Protein AF-0000000085065587 (afdb_homodimer)

Structure (mmCIF, N/CA/C/O backbone):
data_AF-0000000085065587-model_v1
#
loop_
_entity.id
_entity.type
_entity.pdbx_description
1 polymer 'Transcriptional regulator, putative'
#
loop_
_atom_site.group_PDB
_atom_site.id
_atom_site.type_symbol
_atom_site.label_atom_id
_atom_site.label_alt_id
_atom_site.label_comp_id
_atom_site.label_asym_id
_atom_site.label_entity_id
_atom_site.label_seq_id
_atom_site.pdbx_PDB_ins_code
_atom_site.Cartn_x
_atom_site.Cartn_y
_atom_site.Cartn_z
_atom_site.occupancy
_atom_site.B_iso_or_equiv
_atom_site.auth_seq_id
_atom_site.auth_comp_id
_atom_site.auth_asym_id
_atom_site.auth_atom_id
_atom_site.pdbx_PDB_model_num
ATOM 1 N N . MET A 1 1 ? -8.453 -2.809 -12.805 1 89.88 1 MET A N 1
ATOM 2 C CA . MET A 1 1 ? -7.805 -3.883 -12.062 1 89.88 1 MET A CA 1
ATOM 3 C C . MET A 1 1 ? -8.344 -5.246 -12.492 1 89.88 1 MET A C 1
ATOM 5 O O . MET A 1 1 ? -9.555 -5.445 -12.562 1 89.88 1 MET A O 1
ATOM 9 N N . TYR A 1 2 ? -7.445 -6.145 -12.945 1 91.75 2 TYR A N 1
ATOM 10 C CA . TYR A 1 2 ? -7.859 -7.531 -13.125 1 91.75 2 TYR A CA 1
ATOM 11 C C . TYR A 1 2 ? -8.328 -8.133 -11.805 1 91.75 2 TYR A C 1
ATOM 13 O O . TYR A 1 2 ? -7.559 -8.203 -10.836 1 91.75 2 TYR A O 1
ATOM 21 N N . CYS A 1 3 ? -9.594 -8.578 -11.781 1 94.75 3 CYS A N 1
ATOM 22 C CA . CYS A 1 3 ? -10.188 -9.102 -10.555 1 94.75 3 CYS A CA 1
ATOM 23 C C . CYS A 1 3 ? -11.141 -10.258 -10.859 1 94.75 3 CYS A C 1
ATOM 25 O O . CYS A 1 3 ? -12.297 -10.031 -11.203 1 94.75 3 CYS A O 1
ATOM 27 N N . PRO A 1 4 ? -10.648 -11.461 -10.672 1 93.31 4 PRO A N 1
ATOM 28 C CA . PRO A 1 4 ? -11.586 -12.578 -10.789 1 93.31 4 PRO A CA 1
ATOM 29 C C . PRO A 1 4 ? -12.82 -12.406 -9.906 1 93.31 4 PRO A C 1
ATOM 31 O O . PRO A 1 4 ? -12.719 -11.852 -8.805 1 93.31 4 PRO A O 1
ATOM 34 N N . GLU A 1 5 ? -13.938 -12.938 -10.281 1 92.06 5 GLU A N 1
ATOM 35 C CA . GLU A 1 5 ? -15.219 -12.734 -9.609 1 92.06 5 GLU A CA 1
ATOM 36 C C . GLU A 1 5 ? -15.18 -13.234 -8.172 1 92.06 5 GLU A C 1
ATOM 38 O O . GLU A 1 5 ? -15.75 -12.602 -7.277 1 92.06 5 GLU A O 1
ATOM 43 N N . SER A 1 6 ? -14.523 -14.289 -7.969 1 92.62 6 SER A N 1
ATOM 44 C CA . SER A 1 6 ? -14.484 -14.891 -6.641 1 92.62 6 SER A CA 1
ATOM 45 C C . SER A 1 6 ? -13.773 -13.984 -5.641 1 92.62 6 SER A C 1
ATOM 47 O O . SER A 1 6 ? -13.898 -14.172 -4.43 1 92.62 6 SER A O 1
ATOM 49 N N . PHE A 1 7 ? -13.055 -13.016 -6.148 1 96.12 7 PHE A N 1
ATOM 50 C CA . PHE A 1 7 ? -12.297 -12.148 -5.258 1 96.12 7 PHE A CA 1
ATOM 51 C C . PHE A 1 7 ? -12.914 -10.75 -5.219 1 96.12 7 PHE A C 1
ATOM 53 O O . PHE A 1 7 ? -12.469 -9.898 -4.445 1 96.12 7 PHE A O 1
ATOM 60 N N . ALA A 1 8 ? -13.93 -10.539 -6.012 1 96.31 8 ALA A N 1
ATOM 61 C CA . ALA A 1 8 ? -14.547 -9.211 -6.074 1 96.31 8 ALA A CA 1
ATOM 62 C C . ALA A 1 8 ? -15.352 -8.93 -4.816 1 96.31 8 ALA A C 1
ATOM 64 O O . ALA A 1 8 ? -16.047 -9.805 -4.301 1 96.31 8 ALA A O 1
ATOM 65 N N . GLU A 1 9 ? -15.234 -7.766 -4.242 1 96.12 9 GLU A N 1
ATOM 66 C CA . GLU A 1 9 ? -16.031 -7.25 -3.137 1 96.12 9 GLU A CA 1
ATOM 67 C C . GLU A 1 9 ? -16.719 -5.941 -3.516 1 96.12 9 GLU A C 1
ATOM 69 O O . GLU A 1 9 ? -16.062 -4.949 -3.812 1 96.12 9 GLU A O 1
ATOM 74 N N . ASN A 1 10 ? -18.062 -5.957 -3.475 1 94 10 ASN A N 1
ATOM 75 C CA . ASN A 1 10 ? -18.797 -4.789 -3.947 1 94 10 ASN A CA 1
ATOM 76 C C . ASN A 1 10 ? -19.703 -4.215 -2.857 1 94 10 ASN A C 1
ATOM 78 O O . ASN A 1 10 ? -20.359 -3.186 -3.061 1 94 10 ASN A O 1
ATOM 82 N N . ARG A 1 11 ? -19.797 -4.895 -1.707 1 93.94 11 ARG A N 1
ATOM 83 C CA . ARG A 1 11 ? -20.656 -4.395 -0.63 1 93.94 11 ARG A CA 1
ATOM 84 C C . ARG A 1 11 ? -20.094 -3.098 -0.051 1 93.94 11 ARG A C 1
ATOM 86 O O . ARG A 1 11 ? -18.984 -3.074 0.474 1 93.94 11 ARG A O 1
ATOM 93 N N . PRO A 1 12 ? -20.844 -1.955 -0.132 1 93.31 12 PRO A N 1
ATOM 94 C CA . PRO A 1 12 ? -20.344 -0.64 0.275 1 93.31 12 PRO A CA 1
ATOM 95 C C . PRO A 1 12 ? -19.875 -0.613 1.726 1 93.31 12 PRO A C 1
ATOM 97 O O . PRO A 1 12 ? -18.891 0.065 2.045 1 93.31 12 PRO A O 1
ATOM 100 N N . GLU A 1 13 ? -20.531 -1.317 2.625 1 93.44 13 GLU A N 1
ATOM 101 C CA . GLU A 1 13 ? -20.172 -1.287 4.039 1 93.44 13 GLU A CA 1
ATOM 102 C C . GLU A 1 13 ? -18.781 -1.899 4.27 1 93.44 13 GLU A C 1
ATOM 104 O O . GLU A 1 13 ? -18.047 -1.452 5.145 1 93.44 13 GLU A O 1
ATOM 109 N N . ILE A 1 14 ? -18.422 -2.928 3.506 1 95.5 14 ILE A N 1
ATOM 110 C CA . ILE A 1 14 ? -17.125 -3.59 3.631 1 95.5 14 ILE A CA 1
ATOM 111 C C . ILE A 1 14 ? -16.031 -2.697 3.051 1 95.5 14 ILE A C 1
ATOM 113 O O . ILE A 1 14 ? -14.961 -2.549 3.645 1 95.5 14 ILE A O 1
ATOM 117 N N . LEU A 1 15 ? -16.375 -2.07 1.894 1 96.81 15 LEU A N 1
ATOM 118 C CA . LEU A 1 15 ? -15.43 -1.148 1.284 1 96.81 15 LEU A CA 1
ATOM 119 C C . LEU A 1 15 ? -15.156 0.036 2.205 1 96.81 15 LEU A C 1
ATOM 121 O O . LEU A 1 15 ? -14 0.408 2.416 1 96.81 15 LEU A O 1
ATOM 125 N N . ARG A 1 16 ? -16.188 0.575 2.793 1 96.62 16 ARG A N 1
ATOM 126 C CA . ARG A 1 16 ? -16.078 1.718 3.691 1 96.62 16 ARG A CA 1
ATOM 127 C C . ARG A 1 16 ? -15.242 1.367 4.918 1 96.62 16 ARG A C 1
ATOM 129 O O . ARG A 1 16 ? -14.422 2.172 5.371 1 96.62 16 ARG A O 1
ATOM 136 N N . ALA A 1 17 ? -15.438 0.196 5.453 1 96.25 17 ALA A N 1
ATOM 137 C CA . ALA A 1 17 ? -14.711 -0.235 6.641 1 96.25 17 ALA A CA 1
ATOM 138 C C . ALA A 1 17 ? -13.211 -0.317 6.367 1 96.25 17 ALA A C 1
ATOM 140 O O . ALA A 1 17 ? -12.398 0.105 7.195 1 96.25 17 ALA A O 1
ATOM 141 N N . LEU A 1 18 ? -12.859 -0.878 5.203 1 97.5 18 LEU A N 1
ATOM 142 C CA . LEU A 1 18 ? -11.438 -0.96 4.879 1 97.5 18 LEU A CA 1
ATOM 143 C C . LEU A 1 18 ? -10.836 0.432 4.734 1 97.5 18 LEU A C 1
ATOM 145 O O . LEU A 1 18 ? -9.742 0.694 5.246 1 97.5 18 LEU A O 1
ATOM 149 N N . ILE A 1 19 ? -11.547 1.33 4.078 1 98 19 ILE A N 1
ATOM 150 C CA . ILE A 1 19 ? -11.047 2.684 3.863 1 98 19 ILE A CA 1
ATOM 151 C C . ILE A 1 19 ? -10.852 3.383 5.207 1 98 19 ILE A C 1
ATOM 153 O O . ILE A 1 19 ? -9.844 4.059 5.422 1 98 19 ILE A O 1
ATOM 157 N N . GLN A 1 20 ? -11.766 3.23 6.094 1 96.56 20 GLN A N 1
ATOM 158 C CA . GLN A 1 20 ? -11.688 3.859 7.406 1 96.56 20 GLN A CA 1
ATOM 159 C C . GLN A 1 20 ? -10.5 3.324 8.203 1 96.56 20 GLN A C 1
ATOM 161 O O . GLN A 1 20 ? -9.828 4.078 8.906 1 96.56 20 GLN A O 1
ATOM 166 N N . CYS A 1 2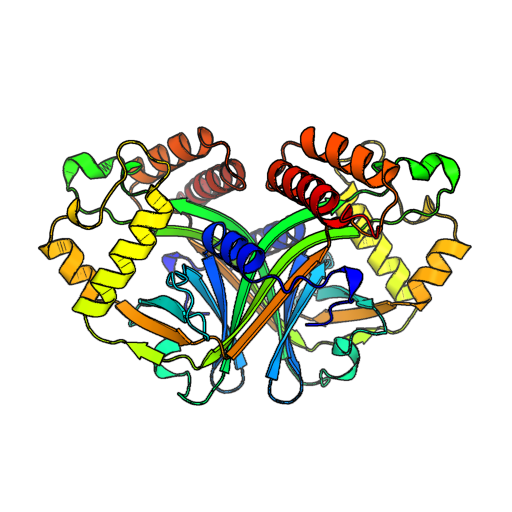1 ? -10.234 2.064 8.078 1 94.75 21 CYS A N 1
ATOM 167 C CA . CYS A 1 21 ? -9.164 1.415 8.836 1 94.75 21 CYS A CA 1
ATOM 168 C C . CYS A 1 21 ? -7.805 1.694 8.203 1 94.75 21 CYS A C 1
ATOM 170 O O . CYS A 1 21 ? -6.785 1.709 8.898 1 94.75 21 CYS A O 1
ATOM 172 N N . TYR A 1 22 ? -7.789 1.862 6.922 1 96.44 22 TYR A N 1
ATOM 173 C CA . TYR A 1 22 ? -6.559 2.08 6.168 1 96.44 22 TYR A CA 1
ATOM 174 C C . TYR A 1 22 ? -6.668 3.322 5.293 1 96.44 22 TYR A C 1
ATOM 176 O O . TYR A 1 22 ? -6.613 3.232 4.062 1 96.44 22 TYR A O 1
ATOM 184 N N . PRO A 1 23 ? -6.637 4.508 5.902 1 98.19 23 PRO A N 1
ATOM 185 C CA . PRO A 1 23 ? -6.992 5.73 5.176 1 98.19 23 PRO A CA 1
ATOM 186 C C . PRO A 1 23 ? -5.812 6.324 4.41 1 98.19 23 PRO A C 1
ATOM 188 O O . PRO A 1 23 ? -5.996 7.246 3.611 1 98.19 23 PRO A O 1
ATOM 191 N N . LEU A 1 24 ? -4.539 5.891 4.691 1 98.5 24 LEU A N 1
ATOM 192 C CA . LEU A 1 24 ? -3.428 6.387 3.891 1 98.5 24 LEU A CA 1
ATOM 193 C C . LEU A 1 24 ? -3.512 5.859 2.461 1 98.5 24 LEU A C 1
ATOM 195 O O . LEU A 1 24 ? -3.047 4.754 2.176 1 98.5 24 LEU A O 1
ATOM 199 N N . ALA A 1 25 ? -3.986 6.672 1.584 1 98.81 25 ALA A N 1
ATOM 200 C CA . ALA A 1 25 ? -4.277 6.277 0.208 1 98.81 25 ALA A CA 1
ATOM 201 C C . ALA A 1 25 ? -3.07 6.512 -0.697 1 98.81 25 ALA A C 1
ATOM 203 O O . ALA A 1 25 ? -2.225 7.363 -0.407 1 98.81 25 ALA A O 1
ATOM 204 N N . THR A 1 26 ? -2.938 5.68 -1.696 1 98.75 26 THR A N 1
ATOM 205 C CA . THR A 1 26 ? -2.133 6 -2.869 1 98.75 26 THR A CA 1
ATOM 206 C C . THR A 1 26 ? -2.984 6.672 -3.943 1 98.75 26 THR A C 1
ATOM 208 O O . THR A 1 26 ? -3.855 6.039 -4.539 1 98.75 26 THR A O 1
ATOM 211 N N . LEU A 1 27 ? -2.783 7.941 -4.098 1 98.38 27 LEU A N 1
ATOM 212 C CA . LEU A 1 27 ? -3.512 8.695 -5.109 1 98.38 27 LEU A CA 1
ATOM 213 C C . LEU A 1 27 ? -2.701 8.805 -6.398 1 98.38 27 LEU A C 1
ATOM 215 O O . LEU A 1 27 ? -1.642 9.43 -6.418 1 98.38 27 LEU A O 1
ATOM 219 N N . VAL A 1 28 ? -3.229 8.148 -7.441 1 97.62 28 VAL A N 1
ATOM 220 C CA . VAL A 1 28 ? -2.537 8.078 -8.727 1 97.62 28 VAL A CA 1
ATOM 221 C C . VAL A 1 28 ? -3.172 9.055 -9.711 1 97.62 28 VAL A C 1
ATOM 223 O O . VAL A 1 28 ? -4.398 9.125 -9.82 1 97.62 28 VAL A O 1
ATOM 226 N N . SER A 1 29 ? -2.363 9.82 -10.344 1 95.19 29 SER A N 1
ATOM 227 C CA . SER A 1 29 ? -2.801 10.773 -11.359 1 95.19 29 SER A CA 1
ATOM 228 C C . SER A 1 29 ? -1.812 10.836 -12.516 1 95.19 29 SER A C 1
ATOM 230 O O . SER A 1 29 ? -0.726 10.258 -12.445 1 95.19 29 SER A O 1
ATOM 232 N N . MET A 1 30 ? -2.275 11.461 -13.594 1 89.12 30 MET A N 1
ATOM 233 C CA . MET A 1 30 ? -1.384 11.758 -14.711 1 89.12 30 MET A CA 1
ATOM 234 C C . MET A 1 30 ? -0.768 13.148 -14.555 1 89.12 30 MET A C 1
ATOM 236 O O . MET A 1 30 ? -1.487 14.141 -14.438 1 89.12 30 MET A O 1
ATOM 240 N N . GLY A 1 31 ? 0.495 13.18 -14.219 1 78.19 31 GLY A N 1
ATOM 241 C CA . GLY A 1 31 ? 1.217 14.445 -14.258 1 78.19 31 GLY A CA 1
ATOM 242 C C . GLY A 1 31 ? 1.926 14.68 -15.578 1 78.19 31 GLY A C 1
ATOM 243 O O . GLY A 1 31 ? 3.002 14.133 -15.82 1 78.19 31 GLY A O 1
ATOM 244 N N . GLY A 1 32 ? 1.346 15.609 -16.328 1 76.19 32 GLY A N 1
ATOM 245 C CA . GLY A 1 32 ? 1.873 15.719 -17.688 1 76.19 32 GLY A CA 1
ATOM 246 C C . GLY A 1 32 ? 1.779 14.414 -18.453 1 76.19 32 GLY A C 1
ATOM 247 O O . GLY A 1 32 ? 0.683 13.898 -18.672 1 76.19 32 GLY A O 1
ATOM 248 N N . ASN A 1 33 ? 2.895 13.875 -18.734 1 75.81 33 ASN A N 1
ATOM 249 C CA . ASN A 1 33 ? 2.91 12.633 -19.516 1 75.81 33 ASN A CA 1
ATOM 250 C C . ASN A 1 33 ? 3.469 11.477 -18.688 1 75.81 33 ASN A C 1
ATOM 252 O O . ASN A 1 33 ? 3.924 10.477 -19.25 1 75.81 33 ASN A O 1
ATOM 256 N N . SER A 1 34 ? 3.359 11.703 -17.391 1 86.5 34 SER A N 1
ATOM 257 C CA . SER A 1 34 ? 3.936 10.648 -16.578 1 86.5 34 SER A CA 1
ATOM 258 C C . SER A 1 34 ? 2.975 10.219 -15.469 1 86.5 34 SER A C 1
ATOM 260 O O . SER A 1 34 ? 2.172 11.016 -14.992 1 86.5 34 SER A O 1
ATOM 262 N N . LEU A 1 35 ? 2.99 8.914 -15.18 1 93.56 35 LEU A N 1
ATOM 263 C CA . LEU A 1 35 ? 2.266 8.391 -14.023 1 93.56 35 LEU A CA 1
ATOM 264 C C . LEU A 1 35 ? 2.881 8.891 -12.719 1 93.56 35 LEU A C 1
ATOM 266 O O . LEU A 1 35 ? 4.09 8.773 -12.516 1 93.56 35 LEU A O 1
ATOM 270 N N . GLU A 1 36 ? 2.004 9.484 -11.891 1 94.06 36 GLU A N 1
ATOM 271 C CA . GLU A 1 36 ? 2.445 9.984 -10.594 1 94.06 36 GLU A CA 1
ATOM 272 C C . GLU A 1 36 ? 1.58 9.438 -9.469 1 94.06 36 GLU A C 1
ATOM 274 O O . GLU A 1 36 ? 0.417 9.086 -9.68 1 94.06 36 GLU A O 1
ATOM 279 N N . ALA A 1 37 ? 2.213 9.328 -8.32 1 97.5 37 ALA A N 1
ATOM 280 C CA . ALA A 1 37 ? 1.447 8.891 -7.156 1 97.5 37 ALA A CA 1
ATOM 281 C C . ALA A 1 37 ? 1.857 9.672 -5.91 1 97.5 37 ALA A C 1
ATOM 283 O O . ALA A 1 37 ? 3.027 10.023 -5.75 1 97.5 37 ALA A O 1
ATOM 284 N N . ASN A 1 38 ? 0.907 10 -5.105 1 97.88 38 ASN A N 1
ATOM 285 C CA . ASN A 1 38 ? 1.083 10.609 -3.793 1 97.88 38 ASN A CA 1
ATOM 286 C C . ASN A 1 38 ? 0.416 9.789 -2.697 1 97.88 38 ASN A C 1
ATOM 288 O O . ASN A 1 38 ? -0.626 9.172 -2.926 1 97.88 38 ASN A O 1
ATOM 292 N N . HIS A 1 39 ? 1.041 9.727 -1.594 1 98.56 39 HIS A N 1
ATOM 293 C CA . HIS A 1 39 ? 0.468 9.031 -0.446 1 98.56 39 HIS A CA 1
ATOM 294 C C . HIS A 1 39 ? -0.183 10.016 0.521 1 98.56 39 HIS A C 1
ATOM 296 O O . HIS A 1 39 ? 0.508 10.797 1.178 1 98.56 39 HIS A O 1
ATOM 302 N N . ILE A 1 40 ? -1.525 9.992 0.611 1 98.44 40 ILE A N 1
ATOM 303 C CA . ILE A 1 40 ? -2.33 11.008 1.286 1 98.44 40 ILE A CA 1
ATOM 304 C C . ILE A 1 40 ? -3.4 10.328 2.141 1 98.44 40 ILE A C 1
ATOM 306 O O . ILE A 1 40 ? -4.184 9.523 1.639 1 98.44 40 ILE A O 1
ATOM 310 N N . PRO A 1 41 ? -3.41 10.609 3.459 1 98.69 41 PRO A N 1
ATOM 311 C CA . PRO A 1 41 ? -4.582 10.148 4.207 1 98.69 41 PRO A CA 1
ATOM 312 C C . PRO A 1 41 ? -5.883 10.781 3.717 1 98.69 41 PRO A C 1
ATOM 314 O O . PRO A 1 41 ? -5.957 12 3.555 1 98.69 41 PRO A O 1
ATOM 317 N N . LEU A 1 42 ? -6.844 9.969 3.439 1 98.75 42 LEU A N 1
ATOM 318 C CA . LEU A 1 42 ? -8.133 10.461 2.961 1 98.75 42 LEU A CA 1
ATOM 319 C C . LEU A 1 42 ? -9.258 10.008 3.881 1 98.75 42 LEU A C 1
ATOM 321 O O . LEU A 1 42 ? -9.258 8.867 4.359 1 98.75 42 LEU A O 1
ATOM 325 N N . TYR A 1 43 ? -10.133 10.93 4.133 1 98.19 43 TYR A N 1
ATOM 326 C CA . TYR A 1 43 ? -11.344 10.727 4.926 1 98.19 43 TYR A CA 1
ATOM 327 C C . TYR A 1 43 ? -12.547 10.445 4.035 1 98.19 43 TYR A C 1
ATOM 329 O O . TYR A 1 43 ? -12.844 11.227 3.123 1 98.19 43 TYR A O 1
ATOM 337 N N . LEU A 1 44 ? -13.156 9.266 4.223 1 98 44 LEU A N 1
ATOM 338 C CA . LEU A 1 44 ? -14.406 8.984 3.533 1 98 44 LEU A CA 1
ATOM 339 C C . LEU A 1 44 ? -15.586 9.594 4.281 1 98 44 LEU A C 1
ATOM 341 O O . LEU A 1 44 ? -15.93 9.148 5.379 1 98 44 LEU A O 1
ATOM 345 N N . VAL A 1 45 ? -16.203 10.594 3.674 1 96.56 45 VAL A N 1
ATOM 346 C CA . VAL A 1 45 ? -17.297 11.305 4.316 1 96.56 45 VAL A CA 1
ATOM 347 C C . VAL A 1 45 ? -18.438 10.336 4.605 1 96.56 45 VAL A C 1
ATOM 349 O O . VAL A 1 45 ? -18.828 9.555 3.732 1 96.56 45 VAL A O 1
ATOM 352 N N . PRO A 1 46 ? -18.891 10.438 5.887 1 91.62 46 PRO A N 1
ATOM 353 C CA . PRO A 1 46 ? -20.016 9.57 6.195 1 91.62 46 PRO A CA 1
ATOM 354 C C . PRO A 1 46 ? -21.281 9.938 5.406 1 91.62 46 PRO A C 1
ATOM 356 O O . PRO A 1 46 ? -21.469 11.109 5.066 1 91.62 46 PRO A O 1
ATOM 359 N N . GLY A 1 47 ? -22.062 9.055 5.121 1 79.44 47 GLY A N 1
ATOM 360 C CA . GLY A 1 47 ? -23.344 9.352 4.504 1 79.44 47 GLY A CA 1
ATOM 361 C C . GLY A 1 47 ? -23.797 8.289 3.52 1 79.44 47 GLY A C 1
ATOM 362 O O . GLY A 1 47 ? -23.016 7.41 3.148 1 79.44 47 GLY A O 1
ATOM 363 N N . GLU A 1 48 ? -25.047 8.367 3.332 1 65.69 48 GLU A N 1
ATOM 364 C CA . GLU A 1 48 ? -25.688 7.355 2.504 1 65.69 48 GLU A CA 1
ATOM 365 C C . GLU A 1 48 ? -26 7.898 1.113 1 65.69 48 GLU A C 1
ATOM 367 O O . GLU A 1 48 ? -26.781 7.301 0.365 1 65.69 48 GLU A O 1
ATOM 372 N N . GLY A 1 49 ? -25.375 8.984 0.846 1 66.31 49 GLY A N 1
ATOM 373 C CA . GLY A 1 49 ? -25.672 9.477 -0.488 1 66.31 49 GLY A CA 1
ATOM 374 C C . GLY A 1 49 ? -25.156 8.57 -1.59 1 66.31 49 GLY A C 1
ATOM 375 O O . GLY A 1 49 ? -24.391 7.645 -1.33 1 66.31 49 GLY A O 1
ATOM 376 N N . PRO A 1 50 ? -25.672 8.742 -2.807 1 74.94 50 PRO A N 1
ATOM 377 C CA . PRO A 1 50 ? -25.406 7.844 -3.936 1 74.94 50 PRO A CA 1
ATOM 378 C C . PRO A 1 50 ? -23.938 7.828 -4.344 1 74.94 50 PRO A C 1
ATOM 380 O O . PRO A 1 50 ? -23.469 6.863 -4.949 1 74.94 50 PRO A O 1
ATOM 383 N N . GLN A 1 51 ? -23.281 8.938 -3.873 1 89 51 GLN A N 1
ATOM 384 C CA . GLN A 1 51 ? -21.891 8.977 -4.293 1 89 51 GLN A CA 1
ATOM 385 C C . GLN A 1 51 ? -20.953 9.219 -3.104 1 89 51 GLN A C 1
ATOM 387 O O . GLN A 1 51 ? -20.984 10.297 -2.508 1 89 51 GLN A O 1
ATOM 392 N N . PRO A 1 52 ? -20.141 8.234 -2.77 1 95.25 52 PRO A N 1
ATOM 393 C CA . PRO A 1 52 ? -19.172 8.469 -1.695 1 95.25 52 PRO A CA 1
ATOM 394 C C . PRO A 1 52 ? -18.141 9.531 -2.055 1 95.25 52 PRO A C 1
ATOM 396 O O . PRO A 1 52 ? -17.828 9.719 -3.232 1 95.25 52 PRO A O 1
ATOM 399 N N . VAL A 1 53 ? -17.734 10.281 -1.051 1 97.31 53 VAL A N 1
ATOM 400 C CA . VAL A 1 53 ? -16.797 11.367 -1.273 1 97.31 53 VAL A CA 1
ATOM 401 C C . VAL A 1 53 ? -15.562 11.18 -0.391 1 97.31 53 VAL A C 1
ATOM 403 O O . VAL A 1 53 ? -15.68 10.914 0.808 1 97.31 53 VAL A O 1
ATOM 406 N N . LEU A 1 54 ? -14.422 11.258 -1.033 1 98.25 54 LEU A N 1
ATOM 407 C CA . LEU A 1 54 ? -13.148 11.258 -0.318 1 98.25 54 LEU A CA 1
ATOM 408 C C . LEU A 1 54 ? -12.633 12.68 -0.124 1 98.25 54 LEU A C 1
ATOM 410 O O . LEU A 1 54 ? -12.727 13.508 -1.035 1 98.25 54 LEU A O 1
ATOM 414 N N . GLN A 1 55 ? -12.102 12.945 1.119 1 98.44 55 GLN A N 1
ATOM 415 C CA . GLN A 1 55 ? -11.555 14.266 1.421 1 98.44 55 GLN A CA 1
ATOM 416 C C . GLN A 1 55 ? -10.156 14.148 2.02 1 98.44 55 GLN A C 1
ATOM 418 O O . GLN A 1 55 ? -9.883 13.25 2.82 1 98.44 55 GLN A O 1
ATOM 423 N N . GLY A 1 56 ? -9.281 15.016 1.646 1 98.56 56 GLY A N 1
ATOM 424 C CA . GLY A 1 56 ? -7.941 15.141 2.188 1 98.56 56 GLY A CA 1
ATOM 425 C C . GLY A 1 56 ? -7.309 16.484 1.913 1 98.56 56 GLY A C 1
ATOM 426 O O . GLY A 1 56 ? -8.008 17.469 1.635 1 98.56 56 GLY A O 1
ATOM 427 N N . HIS A 1 57 ? -6.031 16.625 2.148 1 98.75 57 HIS A N 1
ATOM 428 C CA . HIS A 1 57 ? -5.289 17.844 1.856 1 98.75 57 HIS A CA 1
ATOM 429 C C . HIS A 1 57 ? -3.836 17.531 1.511 1 98.75 57 HIS A C 1
ATOM 431 O O . HIS A 1 57 ? -3.324 16.469 1.854 1 98.75 57 HIS A O 1
ATOM 437 N N . VAL A 1 58 ? -3.246 18.438 0.732 1 98.19 58 VAL A N 1
ATOM 438 C CA . VAL A 1 58 ? -1.849 18.312 0.331 1 98.19 58 VAL A CA 1
ATOM 439 C C . VAL A 1 58 ? -1.117 19.625 0.589 1 98.19 58 VAL A C 1
ATOM 441 O O . VAL A 1 58 ? -1.745 20.688 0.703 1 98.19 58 VAL A O 1
ATOM 444 N N . ALA A 1 59 ? 0.215 19.5 0.759 1 97.94 59 ALA A N 1
ATOM 445 C CA . ALA A 1 59 ? 1.021 20.703 0.827 1 97.94 59 ALA A CA 1
ATOM 446 C C . ALA A 1 59 ? 0.799 21.578 -0.402 1 97.94 59 ALA A C 1
ATOM 448 O O . ALA A 1 59 ? 0.699 21.078 -1.522 1 97.94 59 ALA A O 1
ATOM 449 N N . ARG A 1 60 ? 0.79 22.859 -0.178 1 97.56 60 ARG A N 1
ATOM 450 C CA . ARG A 1 60 ? 0.66 23.797 -1.293 1 97.56 60 ARG A CA 1
ATOM 451 C C . ARG A 1 60 ? 1.771 23.578 -2.316 1 97.56 60 ARG A C 1
ATOM 453 O O . ARG A 1 60 ? 1.573 23.812 -3.512 1 97.56 60 ARG A O 1
ATOM 460 N N . ALA A 1 61 ? 2.93 23.156 -1.875 1 96.88 61 ALA A N 1
ATOM 461 C CA . ALA A 1 61 ? 4.082 22.938 -2.744 1 96.88 61 ALA A CA 1
ATOM 462 C C . ALA A 1 61 ? 3.889 21.672 -3.594 1 96.88 61 ALA A C 1
ATOM 464 O O . ALA A 1 61 ? 4.621 21.453 -4.562 1 96.88 61 ALA A O 1
ATOM 465 N N . ASN A 1 62 ? 2.998 20.797 -3.248 1 96.44 62 ASN A N 1
ATOM 466 C CA . ASN A 1 62 ? 2.686 19.609 -4.047 1 96.44 62 ASN A CA 1
ATOM 467 C C . ASN A 1 62 ? 1.953 19.984 -5.332 1 96.44 62 ASN A C 1
ATOM 469 O O . ASN A 1 62 ? 0.867 20.562 -5.285 1 96.44 62 ASN A O 1
ATOM 473 N N . PRO A 1 63 ? 2.49 19.641 -6.473 1 94.69 63 PRO A N 1
ATOM 474 C CA . PRO A 1 63 ? 1.889 20.078 -7.738 1 94.69 63 PRO A CA 1
ATOM 475 C C . PRO A 1 63 ? 0.57 19.359 -8.039 1 94.69 63 PRO A C 1
ATOM 477 O O . PRO A 1 63 ? -0.155 19.766 -8.953 1 94.69 63 PRO A O 1
ATOM 480 N N . LEU A 1 64 ? 0.18 18.391 -7.297 1 94.5 64 LEU A N 1
ATOM 481 C CA . LEU A 1 64 ? -0.979 17.547 -7.559 1 94.5 64 LEU A CA 1
ATOM 482 C C . LEU A 1 64 ? -2.225 18.391 -7.812 1 94.5 64 LEU A C 1
ATOM 484 O O . LEU A 1 64 ? -2.943 18.172 -8.789 1 94.5 64 LEU A O 1
ATOM 488 N N . TRP A 1 65 ? -2.467 19.391 -6.953 1 93.69 65 TRP A N 1
ATOM 489 C CA . TRP A 1 65 ? -3.725 20.125 -6.996 1 93.69 65 TRP A CA 1
ATOM 490 C C . TRP A 1 65 ? -3.732 21.125 -8.156 1 93.69 65 TRP A C 1
ATOM 492 O O . TRP A 1 65 ? -4.797 21.562 -8.586 1 93.69 65 TRP A O 1
ATOM 502 N N . ARG A 1 66 ? -2.559 21.391 -8.688 1 92.81 66 ARG A N 1
ATOM 503 C CA . ARG A 1 66 ? -2.461 22.344 -9.797 1 92.81 66 ARG A CA 1
ATOM 504 C C . ARG A 1 66 ? -2.395 21.609 -11.133 1 92.81 66 ARG A C 1
ATOM 506 O O . ARG A 1 66 ? -2.85 22.141 -12.156 1 92.81 66 ARG A O 1
ATOM 513 N N . GLU A 1 67 ? -1.856 20.453 -11.094 1 89.75 67 GLU A N 1
ATOM 514 C CA . GLU A 1 67 ? -1.534 19.781 -12.344 1 89.75 67 GLU A CA 1
ATOM 515 C C . GLU A 1 67 ? -2.66 18.844 -12.773 1 89.75 67 GLU A C 1
ATOM 517 O O . GLU A 1 67 ? -2.721 18.422 -13.93 1 89.75 67 GLU A O 1
ATOM 522 N N . THR A 1 68 ? -3.443 18.469 -11.867 1 85.44 68 THR A N 1
ATOM 523 C CA . THR A 1 68 ? -4.555 17.594 -12.227 1 85.44 68 THR A CA 1
ATOM 524 C C . THR A 1 68 ? -5.711 18.391 -12.812 1 85.44 68 THR A C 1
ATOM 526 O O . THR A 1 68 ? -6.219 19.312 -12.172 1 85.44 68 THR A O 1
ATOM 529 N N . LEU A 1 69 ? -6.07 18.016 -13.984 1 81.94 69 LEU A N 1
ATOM 530 C CA . LEU A 1 69 ? -7.16 18.719 -14.656 1 81.94 69 LEU A CA 1
ATOM 531 C C . LEU A 1 69 ? -8.508 18.312 -14.078 1 81.94 69 LEU A C 1
ATOM 533 O O . LEU A 1 69 ? -8.703 17.156 -13.695 1 81.94 69 LEU A O 1
ATOM 537 N N . PRO A 1 70 ? -9.414 19.266 -14.055 1 75.5 70 PRO A N 1
ATOM 538 C CA . PRO A 1 70 ? -10.711 19.016 -13.422 1 75.5 70 PRO A CA 1
ATOM 539 C C . PRO A 1 70 ? -11.43 17.797 -14.016 1 75.5 70 PRO A C 1
ATOM 541 O O . PRO A 1 70 ? -12.094 17.062 -13.289 1 75.5 70 PRO A O 1
ATOM 544 N N . ASP A 1 71 ? -11.242 17.531 -15.203 1 77.69 71 ASP A N 1
ATOM 545 C CA . ASP A 1 71 ? -12 16.453 -15.836 1 77.69 71 ASP A CA 1
ATOM 546 C C . ASP A 1 71 ? -11.227 15.141 -15.812 1 77.69 71 ASP A C 1
ATOM 548 O O . ASP A 1 71 ? -11.758 14.094 -16.172 1 77.69 71 ASP A O 1
ATOM 552 N N . ASP A 1 72 ? -10.086 15.211 -15.312 1 84.56 72 ASP A N 1
ATOM 553 C CA . ASP A 1 72 ? -9.289 13.984 -15.266 1 84.56 72 ASP A CA 1
ATOM 554 C C . ASP A 1 72 ? -9.633 13.164 -14.023 1 84.56 72 ASP A C 1
ATOM 556 O O . ASP A 1 72 ? -9.82 13.719 -12.938 1 84.56 72 ASP A O 1
ATOM 560 N N . GLU A 1 73 ? -9.812 11.875 -14.336 1 92.56 73 GLU A N 1
ATOM 561 C CA . GLU A 1 73 ? -10.047 10.992 -13.203 1 92.56 73 GLU A CA 1
ATOM 562 C C . GLU A 1 73 ? -8.727 10.539 -12.57 1 92.56 73 GLU A C 1
ATOM 564 O O . GLU A 1 73 ? -7.766 10.25 -13.281 1 92.56 73 GLU A O 1
ATOM 569 N N . VAL A 1 74 ? -8.758 10.562 -11.273 1 96.81 74 VAL A N 1
ATOM 570 C CA . VAL A 1 74 ? -7.652 9.969 -10.523 1 96.81 74 VAL A CA 1
ATOM 571 C C . VAL A 1 74 ? -8.039 8.578 -10.031 1 96.81 74 VAL A C 1
ATOM 573 O O . VAL A 1 74 ? -9.219 8.219 -10.039 1 96.81 74 VAL A O 1
ATOM 576 N N . LEU A 1 75 ? -7.059 7.77 -9.789 1 98 75 LEU A N 1
ATOM 577 C CA . LEU A 1 75 ? -7.215 6.469 -9.148 1 98 75 LEU A CA 1
ATOM 578 C C . LEU A 1 75 ? -6.711 6.508 -7.707 1 98 75 LEU A C 1
ATOM 580 O O . LEU A 1 75 ? -5.562 6.883 -7.457 1 98 75 LEU A O 1
ATOM 584 N N . VAL A 1 76 ? -7.625 6.211 -6.77 1 98.75 76 VAL A N 1
ATOM 585 C CA . VAL A 1 76 ? -7.281 6.168 -5.352 1 98.75 76 VAL A CA 1
ATOM 586 C C . VAL A 1 76 ? -7.281 4.719 -4.867 1 98.75 76 VAL A C 1
ATOM 588 O O . VAL A 1 76 ? -8.273 4.004 -5.027 1 98.75 76 VAL A O 1
ATOM 591 N N . ILE A 1 77 ? -6.152 4.32 -4.293 1 98.88 77 ILE A N 1
ATOM 592 C CA . ILE A 1 77 ? -5.996 2.939 -3.846 1 98.88 77 ILE A CA 1
ATOM 593 C C . ILE A 1 77 ? -5.836 2.906 -2.326 1 98.88 77 ILE A C 1
ATOM 595 O O . ILE A 1 77 ? -4.961 3.578 -1.774 1 98.88 77 ILE A O 1
ATOM 599 N N . PHE A 1 78 ? -6.727 2.227 -1.646 1 98.81 78 PHE A N 1
ATOM 600 C CA . PHE A 1 78 ? -6.586 1.9 -0.232 1 98.81 78 PHE A CA 1
ATOM 601 C C . PHE A 1 78 ? -6.164 0.447 -0.05 1 98.81 78 PHE A C 1
ATOM 603 O O . PHE A 1 78 ? -6.879 -0.469 -0.463 1 98.81 78 PHE A O 1
ATOM 610 N N . GLN A 1 79 ? -5.008 0.268 0.529 1 97.62 79 GLN A N 1
ATOM 611 C CA . GLN A 1 79 ? -4.465 -1.076 0.701 1 97.62 79 GLN A CA 1
ATOM 612 C C . GLN A 1 79 ? -4.656 -1.567 2.133 1 97.62 79 GLN A C 1
ATOM 614 O O . GLN A 1 79 ? -4.156 -0.952 3.076 1 97.62 79 GLN A O 1
ATOM 619 N N . GLY A 1 80 ? -5.398 -2.639 2.303 1 96.38 80 GLY A N 1
ATOM 620 C CA . GLY A 1 80 ? -5.543 -3.311 3.584 1 96.38 80 GLY A CA 1
ATOM 621 C C . GLY A 1 80 ? -4.41 -4.277 3.879 1 96.38 80 GLY A C 1
ATOM 622 O O . GLY A 1 80 ? -3.283 -4.082 3.42 1 96.38 80 GLY A O 1
ATOM 623 N N . PRO A 1 81 ? -4.707 -5.293 4.703 1 95 81 PRO A N 1
ATOM 624 C CA . PRO A 1 81 ? -3.658 -6.25 5.066 1 95 81 PRO A CA 1
ATOM 625 C C . PRO A 1 81 ? -3.201 -7.098 3.881 1 95 81 PRO A C 1
ATOM 627 O O . PRO A 1 81 ? -3.982 -7.348 2.959 1 95 81 PRO A O 1
ATOM 630 N N . GLN A 1 82 ? -2.021 -7.477 3.902 1 96.25 82 GLN A N 1
ATOM 631 C CA . GLN A 1 82 ? -1.446 -8.422 2.951 1 96.25 82 GLN A CA 1
ATOM 632 C C . GLN A 1 82 ? -0.523 -9.414 3.648 1 96.25 82 GLN A C 1
ATOM 634 O O . GLN A 1 82 ? -0.009 -9.133 4.734 1 96.25 82 GLN A O 1
ATOM 639 N N . HIS A 1 83 ? -0.376 -10.562 3.084 1 96.56 83 HIS A N 1
ATOM 640 C CA . HIS A 1 83 ? 0.536 -11.547 3.66 1 96.56 83 HIS A CA 1
ATOM 641 C C . HIS A 1 83 ? 0.872 -12.641 2.654 1 96.56 83 HIS A C 1
ATOM 643 O O . HIS A 1 83 ? -0.007 -13.117 1.931 1 96.56 83 HIS A O 1
ATOM 649 N N . TYR A 1 84 ? 2.137 -12.984 2.555 1 97.31 84 TYR A N 1
ATOM 650 C CA . TYR A 1 84 ? 2.557 -14.188 1.848 1 97.31 84 TYR A CA 1
ATOM 651 C C . TYR A 1 84 ? 1.98 -15.438 2.506 1 97.31 84 TYR A C 1
ATOM 653 O O . TYR A 1 84 ? 1.998 -15.562 3.732 1 97.31 84 TYR A O 1
ATOM 661 N N . ILE A 1 85 ? 1.425 -16.344 1.732 1 97.44 85 ILE A N 1
ATOM 662 C CA . ILE A 1 85 ? 0.902 -17.625 2.215 1 97.44 85 ILE A CA 1
ATOM 663 C C . ILE A 1 85 ? 1.78 -18.766 1.713 1 97.44 85 ILE A C 1
ATOM 665 O O . ILE A 1 85 ? 1.794 -19.062 0.517 1 97.44 85 ILE A O 1
ATOM 669 N N . SER A 1 86 ? 2.404 -19.406 2.596 1 97.62 86 SER A N 1
ATOM 670 C CA . SER A 1 86 ? 3.287 -20.516 2.254 1 97.62 86 SER A CA 1
ATOM 671 C C . SER A 1 86 ? 2.492 -21.781 1.927 1 97.62 86 SER A C 1
ATOM 673 O O . SER A 1 86 ? 1.523 -22.094 2.617 1 97.62 86 SER A O 1
ATOM 675 N N . PRO A 1 87 ? 2.949 -22.5 0.879 1 97.25 87 PRO A N 1
ATOM 676 C CA . PRO A 1 87 ? 2.299 -23.797 0.614 1 97.25 87 PRO A CA 1
ATOM 677 C C . PRO A 1 87 ? 2.4 -24.75 1.793 1 97.25 87 PRO A C 1
ATOM 679 O O . PRO A 1 87 ? 1.547 -25.625 1.953 1 97.25 87 PRO A O 1
ATOM 682 N N . SER A 1 88 ? 3.363 -24.594 2.629 1 96.38 88 SER A N 1
ATOM 683 C CA . SER A 1 88 ? 3.557 -25.469 3.781 1 96.38 88 SER A CA 1
ATOM 684 C C . SER A 1 88 ? 2.441 -25.281 4.805 1 96.38 88 SER A C 1
ATOM 686 O O . SER A 1 88 ? 2.299 -26.094 5.723 1 96.38 88 SER A O 1
ATOM 688 N N . TRP A 1 89 ? 1.669 -24.219 4.656 1 96.56 89 TRP A N 1
ATOM 689 C CA . TRP A 1 89 ? 0.614 -23.906 5.617 1 96.56 89 TRP A CA 1
ATOM 690 C C . TRP A 1 89 ? -0.683 -24.625 5.242 1 96.56 89 TRP A C 1
ATOM 692 O O . TRP A 1 89 ? -1.622 -24.672 6.039 1 96.56 89 TRP A O 1
ATOM 702 N N . TYR A 1 90 ? -0.711 -25.156 4.035 1 96.38 90 TYR A N 1
ATOM 703 C CA . TYR A 1 90 ? -1.941 -25.797 3.578 1 96.38 90 TYR A CA 1
ATOM 704 C C . TYR A 1 90 ? -2.062 -27.219 4.129 1 96.38 90 TYR A C 1
ATOM 706 O O . TYR A 1 90 ? -1.194 -28.062 3.891 1 96.38 90 TYR A O 1
ATOM 714 N N . ALA A 1 91 ? -3.201 -27.438 4.727 1 94.94 91 ALA A N 1
ATOM 715 C CA . ALA A 1 91 ? -3.48 -28.781 5.258 1 94.94 91 ALA A CA 1
ATOM 716 C C . ALA A 1 91 ? -3.48 -29.828 4.148 1 94.94 91 ALA A C 1
ATOM 718 O O . ALA A 1 91 ? -3.076 -30.969 4.367 1 94.94 91 ALA A O 1
ATOM 719 N N . THR A 1 92 ? -3.869 -29.453 2.986 1 93.81 92 THR A N 1
ATOM 720 C CA . THR A 1 92 ? -4.035 -30.406 1.887 1 93.81 92 THR A CA 1
ATOM 721 C C . THR A 1 92 ? -2.691 -30.734 1.254 1 93.81 92 THR A C 1
ATOM 723 O O . THR A 1 92 ? -2.607 -31.609 0.388 1 93.81 92 THR A O 1
ATOM 726 N N . LYS A 1 93 ? -1.657 -30.047 1.644 1 92.56 93 LYS A N 1
ATOM 727 C CA . LYS A 1 93 ? -0.346 -30.297 1.059 1 92.56 93 LYS A CA 1
ATOM 728 C C . LYS A 1 93 ? 0.016 -31.781 1.165 1 92.56 93 LYS A C 1
ATOM 730 O O . LYS A 1 93 ? 0.481 -32.375 0.194 1 92.56 93 LYS A O 1
ATOM 735 N N . ALA A 1 94 ? -0.227 -32.375 2.305 1 87.81 94 ALA A N 1
ATOM 736 C CA . ALA A 1 94 ? 0.13 -33.781 2.572 1 87.81 94 ALA A CA 1
ATOM 737 C C . ALA A 1 94 ? -0.704 -34.719 1.72 1 87.81 94 ALA A C 1
ATOM 739 O O . ALA A 1 94 ? -0.272 -35.844 1.423 1 87.81 94 ALA A O 1
ATOM 740 N N . GLU A 1 95 ? -1.835 -34.281 1.345 1 89.25 95 GLU A N 1
ATOM 741 C CA . GLU A 1 95 ? -2.771 -35.125 0.625 1 89.25 95 GLU A CA 1
ATOM 742 C C . GLU A 1 95 ? -2.449 -35.156 -0.866 1 89.25 95 GLU A C 1
ATOM 744 O O . GLU A 1 95 ? -2.393 -36.25 -1.467 1 89.25 95 GLU A O 1
ATOM 749 N N . THR A 1 96 ? -2.172 -34.031 -1.463 1 87.12 96 THR A N 1
ATOM 750 C CA . THR A 1 96 ? -2.121 -34 -2.92 1 87.12 96 THR A CA 1
ATOM 751 C C . THR A 1 96 ? -0.782 -33.438 -3.404 1 87.12 96 THR A C 1
ATOM 753 O O . THR A 1 96 ? -0.378 -33.688 -4.543 1 87.12 96 THR A O 1
ATOM 756 N N . GLY A 1 97 ? -0.154 -32.625 -2.529 1 88.19 97 GLY A N 1
ATOM 757 C CA . GLY A 1 97 ? 1.057 -31.922 -2.945 1 88.19 97 GLY A CA 1
ATOM 758 C C . GLY A 1 97 ? 0.804 -30.859 -3.988 1 88.19 97 GLY A C 1
ATOM 759 O O . GLY A 1 97 ? 1.744 -30.234 -4.48 1 88.19 97 GLY A O 1
ATOM 760 N N . LYS A 1 98 ? -0.475 -30.641 -4.328 1 91.25 98 LYS A N 1
ATOM 761 C CA . LYS A 1 98 ? -0.86 -29.672 -5.352 1 91.25 98 LYS A CA 1
ATOM 762 C C . LYS A 1 98 ? -1.147 -28.312 -4.738 1 91.25 98 LYS A C 1
ATOM 764 O O . LYS A 1 98 ? -2.281 -27.828 -4.785 1 91.25 98 LYS A O 1
ATOM 769 N N . VAL A 1 99 ? -0.114 -27.719 -4.137 1 93.75 99 VAL A N 1
ATOM 770 C CA . VAL A 1 99 ? -0.19 -26.406 -3.492 1 93.75 99 VAL A CA 1
ATOM 771 C C . VAL A 1 99 ? 0.947 -25.516 -3.988 1 93.75 99 VAL A C 1
ATOM 773 O O . VAL A 1 99 ? 2.025 -26.016 -4.328 1 93.75 99 VAL A O 1
ATOM 776 N N . VAL A 1 100 ? 0.679 -24.281 -4.117 1 95.44 100 VAL A N 1
ATOM 777 C CA . VAL A 1 100 ? 1.667 -23.281 -4.512 1 95.44 100 VAL A CA 1
ATOM 778 C C . VAL A 1 100 ? 1.528 -22.047 -3.635 1 95.44 100 VAL A C 1
ATOM 780 O O . VAL A 1 100 ? 0.491 -21.828 -3 1 95.44 100 VAL A O 1
ATOM 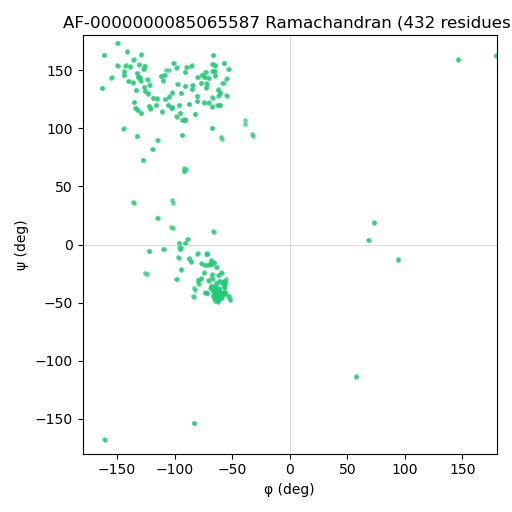783 N N . PRO A 1 101 ? 2.617 -21.266 -3.594 1 97.31 101 PRO A N 1
ATOM 784 C CA . PRO A 1 101 ? 2.523 -20.031 -2.811 1 97.31 101 PRO A CA 1
ATOM 785 C C . PRO A 1 101 ? 1.507 -19.047 -3.383 1 97.31 101 PRO A C 1
ATOM 787 O O . PRO A 1 101 ? 1.18 -19.109 -4.57 1 97.31 101 PRO A O 1
ATOM 790 N N . THR A 1 102 ? 0.996 -18.219 -2.539 1 96.75 102 THR A N 1
ATOM 791 C CA . THR A 1 102 ? 0.165 -17.109 -2.988 1 96.75 102 THR A CA 1
ATOM 792 C C . THR A 1 102 ? 0.291 -15.922 -2.039 1 96.75 102 THR A C 1
ATOM 794 O O . THR A 1 102 ? 1.059 -15.969 -1.076 1 96.75 102 THR A O 1
ATOM 797 N N . TRP A 1 103 ? -0.317 -14.812 -2.422 1 97.75 103 TRP A N 1
ATOM 798 C CA . TRP A 1 103 ? -0.463 -13.633 -1.578 1 97.75 103 TRP A CA 1
ATOM 799 C C . TRP A 1 103 ? -1.932 -13.359 -1.271 1 97.75 103 TRP A C 1
ATOM 801 O O . TRP A 1 103 ? -2.771 -13.367 -2.174 1 97.75 103 TRP A O 1
ATOM 811 N N . ASN A 1 104 ? -2.205 -13.266 -0.004 1 97.69 104 ASN A N 1
ATOM 812 C CA . ASN A 1 104 ? -3.492 -12.711 0.403 1 97.69 104 ASN A CA 1
ATOM 813 C C . ASN A 1 104 ? -3.412 -11.203 0.618 1 97.69 104 ASN A C 1
ATOM 815 O O . ASN A 1 104 ? -2.428 -10.695 1.163 1 97.69 104 ASN A O 1
ATOM 819 N N . TYR A 1 105 ? -4.383 -10.516 0.143 1 98 105 TYR A N 1
ATOM 820 C CA . TYR A 1 105 ? -4.465 -9.078 0.347 1 98 105 TYR A CA 1
ATOM 821 C C . TYR A 1 105 ? -5.879 -8.57 0.101 1 98 105 TYR A C 1
ATOM 823 O O . TYR A 1 105 ? -6.699 -9.266 -0.506 1 98 105 TYR A O 1
ATOM 831 N N . ALA A 1 106 ? -6.184 -7.418 0.554 1 98.06 106 ALA A N 1
ATOM 832 C CA . ALA A 1 106 ? -7.441 -6.707 0.326 1 98.06 106 ALA A CA 1
ATOM 833 C C . ALA A 1 106 ? -7.191 -5.254 -0.057 1 98.06 106 ALA A C 1
ATOM 835 O O . ALA A 1 106 ? -6.359 -4.578 0.558 1 98.06 106 ALA A O 1
ATOM 836 N N . VAL A 1 107 ? -7.871 -4.805 -1.114 1 98.62 107 VAL A N 1
ATOM 837 C CA . VAL A 1 107 ? -7.684 -3.436 -1.581 1 98.62 107 VAL A CA 1
ATOM 838 C C . VAL A 1 107 ? -9.016 -2.863 -2.055 1 98.62 107 VAL A C 1
ATOM 840 O O . VAL A 1 107 ? -9.922 -3.611 -2.422 1 98.62 107 VAL A O 1
ATOM 843 N N . VAL A 1 108 ? -9.133 -1.563 -1.991 1 98.56 108 VAL A N 1
ATOM 844 C CA . VAL A 1 108 ? -10.211 -0.805 -2.625 1 98.56 108 VAL A CA 1
ATOM 845 C C . VAL A 1 108 ? -9.625 0.157 -3.656 1 98.56 108 VAL A C 1
ATOM 847 O O . VAL A 1 108 ? -8.672 0.887 -3.363 1 98.56 108 VAL A O 1
ATOM 850 N N . HIS A 1 109 ? -10.109 0.087 -4.859 1 98.56 109 HIS A N 1
ATOM 851 C CA . HIS A 1 109 ? -9.82 1.056 -5.914 1 98.56 109 HIS A CA 1
ATOM 852 C C . HIS A 1 109 ? -11.008 1.982 -6.152 1 98.56 109 HIS A C 1
ATOM 854 O O . HIS A 1 109 ? -12.125 1.518 -6.379 1 98.56 109 HIS A O 1
ATOM 860 N N . ALA A 1 110 ? -10.781 3.252 -6.102 1 97.88 110 ALA A N 1
ATOM 861 C CA . ALA A 1 110 ? -11.82 4.246 -6.363 1 97.88 110 ALA A CA 1
ATOM 862 C C . ALA A 1 110 ? -11.375 5.23 -7.445 1 97.88 110 ALA A C 1
ATOM 864 O O . ALA A 1 110 ? -10.227 5.68 -7.449 1 97.88 110 ALA A O 1
ATOM 865 N N . HIS A 1 111 ? -12.25 5.508 -8.359 1 97.06 111 HIS A N 1
ATOM 866 C CA . HIS A 1 111 ? -12.016 6.512 -9.391 1 97.06 111 HIS A CA 1
ATOM 867 C C . HIS A 1 111 ? -12.93 7.715 -9.195 1 97.06 111 HIS A C 1
ATOM 869 O O . HIS A 1 111 ? -14.086 7.562 -8.789 1 97.06 111 HIS A O 1
ATOM 875 N N . GLY A 1 112 ? -12.414 8.859 -9.5 1 96.62 112 GLY A N 1
ATOM 876 C CA . GLY A 1 112 ? -13.211 10.07 -9.477 1 96.62 112 GLY A CA 1
ATOM 877 C C . GLY A 1 112 ? -12.414 11.312 -9.836 1 96.62 112 GLY A C 1
ATOM 878 O O . GLY A 1 112 ? -11.188 11.281 -9.859 1 96.62 112 GLY A O 1
ATOM 879 N N . PRO A 1 113 ? -13.125 12.352 -10.164 1 96.25 113 PRO A N 1
ATOM 880 C CA . PRO A 1 113 ? -12.422 13.609 -10.438 1 96.25 113 PRO A CA 1
ATOM 881 C C . PRO A 1 113 ? -11.836 14.242 -9.18 1 96.25 113 PRO A C 1
ATOM 883 O O . PRO A 1 113 ? -12.438 14.156 -8.102 1 96.25 113 PRO A O 1
ATOM 886 N N . LEU A 1 114 ? -10.68 14.828 -9.328 1 96.5 114 LEU A N 1
ATOM 887 C CA . LEU A 1 114 ? -10.078 15.578 -8.227 1 96.5 114 LEU A CA 1
ATOM 888 C C . LEU A 1 114 ? -10.562 17.031 -8.219 1 96.5 114 LEU A C 1
ATOM 890 O O . LEU A 1 114 ? -10.406 17.734 -9.219 1 96.5 114 LEU A O 1
ATOM 894 N N . GLN A 1 115 ? -11.18 17.438 -7.133 1 96.12 115 GLN A N 1
ATOM 895 C CA . GLN A 1 115 ? -11.633 18.828 -6.953 1 96.12 115 GLN A CA 1
ATOM 896 C C . GLN A 1 115 ? -10.797 19.531 -5.898 1 96.12 115 GLN A C 1
ATOM 898 O O . GLN A 1 115 ? -10.453 18.953 -4.867 1 96.12 115 GLN A O 1
ATOM 903 N N . VAL A 1 116 ? -10.523 20.797 -6.18 1 96.94 116 VAL A N 1
ATOM 904 C CA . VAL A 1 116 ? -9.711 21.594 -5.27 1 96.94 116 VAL A CA 1
ATOM 905 C C . VAL A 1 116 ? -10.617 22.375 -4.324 1 96.94 116 VAL A C 1
ATOM 907 O O . VAL A 1 116 ? -11.609 22.969 -4.754 1 96.94 116 VAL A O 1
ATOM 910 N N . ARG A 1 117 ? -10.328 22.281 -3.068 1 96.94 117 ARG A N 1
ATOM 911 C CA . ARG A 1 117 ? -11.008 23.047 -2.029 1 96.94 117 ARG A CA 1
ATOM 912 C C . ARG A 1 117 ? -10.031 23.953 -1.273 1 96.94 117 ARG A C 1
ATOM 914 O O . ARG A 1 117 ? -9.664 23.641 -0.138 1 96.94 117 ARG A O 1
ATOM 921 N N . ASP A 1 118 ? -9.75 25.109 -1.87 1 97.31 118 ASP A N 1
ATOM 922 C CA . ASP A 1 118 ? -8.789 26.016 -1.258 1 97.31 118 ASP A CA 1
ATOM 923 C C . ASP A 1 118 ? -9.5 27.016 -0.336 1 97.31 118 ASP A C 1
ATOM 925 O O . ASP A 1 118 ? -9.547 28.219 -0.625 1 97.31 118 ASP A O 1
ATOM 929 N N . ASP A 1 119 ? -10.086 26.562 0.728 1 98.06 119 ASP A N 1
ATOM 930 C CA . ASP A 1 119 ? -10.828 27.266 1.771 1 98.06 119 ASP A CA 1
ATOM 931 C C . ASP A 1 119 ? -10.375 26.812 3.16 1 98.06 119 ASP A C 1
ATOM 933 O O . ASP A 1 119 ? -10.594 25.672 3.551 1 98.06 119 ASP A O 1
ATOM 937 N N . PRO A 1 120 ? -9.781 27.797 3.916 1 97.94 120 PRO A N 1
ATOM 938 C CA . PRO A 1 120 ? -9.25 27.422 5.23 1 97.94 120 PRO A CA 1
ATOM 939 C C . PRO A 1 120 ? -10.312 26.812 6.137 1 97.94 120 PRO A C 1
ATOM 941 O O . PRO A 1 120 ? -10 25.938 6.957 1 97.94 120 PRO A O 1
ATOM 944 N N . TYR A 1 121 ? -11.508 27.266 6.035 1 98 121 TYR A N 1
ATOM 945 C CA . TYR A 1 121 ? -12.57 26.703 6.855 1 98 121 TYR A CA 1
ATOM 946 C C . TYR A 1 121 ? -12.852 25.25 6.461 1 98 121 TYR A C 1
ATOM 948 O O . TYR A 1 121 ? -13 24.391 7.324 1 98 121 TYR A O 1
ATOM 956 N N . TRP A 1 122 ? -12.922 25 5.176 1 98.44 122 TRP A N 1
ATOM 957 C CA . TRP A 1 122 ? -13.125 23.641 4.668 1 98.44 122 TRP A CA 1
ATOM 958 C C . TRP A 1 122 ? -12 22.719 5.121 1 98.44 122 TRP A C 1
ATOM 960 O O . TRP A 1 122 ? -12.25 21.609 5.598 1 98.44 122 TRP A O 1
ATOM 970 N N . VAL A 1 123 ? -10.773 23.188 4.996 1 98.56 123 VAL A N 1
ATOM 971 C CA . VAL A 1 123 ? -9.602 22.406 5.359 1 98.56 123 VAL A CA 1
ATOM 972 C C . VAL A 1 123 ? -9.648 22.062 6.848 1 98.56 123 VAL A C 1
ATOM 974 O O . VAL A 1 123 ? -9.375 20.922 7.242 1 98.56 123 VAL A O 1
ATOM 977 N N . ARG A 1 124 ? -9.984 23.031 7.668 1 98.31 124 ARG A N 1
ATOM 978 C CA . ARG A 1 124 ? -10.062 22.797 9.109 1 98.31 124 ARG A CA 1
ATOM 979 C C . ARG A 1 124 ? -11.086 21.703 9.422 1 98.31 124 ARG A C 1
ATOM 981 O O . ARG A 1 124 ? -10.82 20.812 10.234 1 98.31 124 ARG A O 1
ATOM 988 N N . GLN A 1 125 ? -12.242 21.766 8.797 1 98.19 125 GLN A N 1
ATOM 989 C CA . GLN A 1 125 ? -13.281 20.766 9.031 1 98.19 125 GLN A CA 1
ATOM 990 C C . GLN A 1 125 ? -12.805 19.375 8.625 1 98.19 125 GLN A C 1
ATOM 992 O O . GLN A 1 125 ? -13.062 18.391 9.32 1 98.19 125 GLN A O 1
ATOM 997 N N . GLN A 1 126 ? -12.195 19.359 7.52 1 98.12 126 GLN A N 1
ATOM 998 C CA . GLN A 1 126 ? -11.641 18.094 7.035 1 98.12 126 GLN A CA 1
ATOM 999 C C . GLN A 1 126 ? -10.602 17.547 8.008 1 98.12 126 GLN A C 1
ATOM 1001 O O . GLN A 1 126 ? -10.594 16.359 8.297 1 98.12 126 GLN A O 1
ATOM 1006 N N . MET A 1 127 ? -9.68 18.391 8.531 1 98.19 127 MET A N 1
ATOM 1007 C CA . MET A 1 127 ? -8.664 17.984 9.492 1 98.19 127 MET A CA 1
ATOM 1008 C C . MET A 1 127 ? -9.305 17.453 10.773 1 98.19 127 MET A C 1
ATOM 1010 O O . MET A 1 127 ? -8.859 16.453 11.328 1 98.19 127 MET A O 1
ATOM 1014 N N . VAL A 1 128 ? -10.328 18.109 11.227 1 98.31 128 VAL A N 1
ATOM 1015 C CA . VAL A 1 128 ? -11.031 17.719 12.438 1 98.31 128 VAL A CA 1
ATOM 1016 C C . VAL A 1 128 ? -11.641 16.328 12.25 1 98.31 128 VAL A C 1
ATOM 1018 O O . VAL A 1 128 ? -11.492 15.453 13.109 1 98.31 128 VAL A O 1
ATOM 1021 N N . ALA A 1 129 ? -12.266 16.094 11.109 1 98.06 129 ALA A N 1
ATOM 1022 C CA . ALA A 1 129 ? -12.93 14.828 10.844 1 98.06 129 ALA A CA 1
ATOM 1023 C C . ALA A 1 129 ? -11.922 13.68 10.781 1 98.06 129 ALA A C 1
ATOM 1025 O O . ALA A 1 129 ? -12.125 12.641 11.414 1 98.06 129 ALA A O 1
ATOM 1026 N N . LEU A 1 130 ? -10.875 13.891 10.039 1 98.19 130 LEU A N 1
ATOM 1027 C CA . LEU A 1 130 ? -9.852 12.859 9.898 1 98.19 130 LEU A CA 1
ATOM 1028 C C . LEU A 1 130 ? -9.188 12.555 11.234 1 98.19 130 LEU A C 1
ATOM 1030 O O . LEU A 1 130 ? -8.969 11.391 11.578 1 98.19 130 LEU A O 1
ATOM 1034 N N . THR A 1 131 ? -8.859 13.633 12.023 1 98.31 131 THR A N 1
ATOM 1035 C CA . THR A 1 131 ? -8.227 13.469 13.328 1 98.31 131 THR A CA 1
ATOM 1036 C C . THR A 1 131 ? -9.141 12.719 14.289 1 98.31 131 THR A C 1
ATOM 1038 O O . THR A 1 131 ? -8.703 11.805 14.984 1 98.31 131 THR A O 1
ATOM 1041 N N . ALA A 1 132 ? -10.406 13.086 14.305 1 98.12 132 ALA A N 1
ATOM 1042 C CA . ALA A 1 132 ? -11.359 12.406 15.18 1 98.12 132 ALA A CA 1
ATOM 1043 C C . ALA A 1 132 ? -11.422 10.914 14.867 1 98.12 132 ALA A C 1
ATOM 1045 O O . ALA A 1 132 ? -11.469 10.086 15.781 1 98.12 132 ALA A O 1
ATOM 1046 N N . GLN A 1 133 ? -11.43 10.578 13.633 1 97.56 133 GLN A N 1
ATOM 1047 C CA . GLN A 1 133 ? -11.461 9.18 13.219 1 97.56 133 GLN A CA 1
ATOM 1048 C C . GLN A 1 133 ? -10.234 8.43 13.711 1 97.56 133 GLN A C 1
ATOM 1050 O O . GLN A 1 133 ? -10.352 7.332 14.266 1 97.56 133 GLN A O 1
ATOM 1055 N N . GLN A 1 134 ? -9.031 9 13.57 1 97.12 134 GLN A N 1
ATOM 1056 C CA . GLN A 1 134 ? -7.777 8.32 13.891 1 97.12 134 GLN A CA 1
ATOM 1057 C C . GLN A 1 134 ? -7.551 8.281 15.398 1 97.12 134 GLN A C 1
ATOM 1059 O O . GLN A 1 134 ? -6.906 7.367 15.914 1 97.12 134 GLN A O 1
ATOM 1064 N N . GLU A 1 135 ? -8.07 9.273 16.109 1 97.75 135 GLU A N 1
ATOM 1065 C CA . GLU A 1 135 ? -7.824 9.406 17.547 1 97.75 135 GLU A CA 1
ATOM 1066 C C . GLU A 1 135 ? -8.891 8.688 18.359 1 97.75 135 GLU A C 1
ATOM 1068 O O . GLU A 1 135 ? -8.805 8.617 19.578 1 97.75 135 GLU A O 1
ATOM 1073 N N . ASN A 1 136 ? -9.805 8.078 17.672 1 95.31 136 ASN A N 1
ATOM 1074 C CA . ASN A 1 136 ? -11.016 7.562 18.312 1 95.31 136 ASN A CA 1
ATOM 1075 C C . ASN A 1 136 ? -10.68 6.496 19.359 1 95.31 136 ASN A C 1
ATOM 1077 O O . ASN A 1 136 ? -11.398 6.344 20.344 1 95.31 136 ASN A O 1
ATOM 1081 N N . SER A 1 137 ? -9.578 5.758 19.281 1 91.06 137 SER A N 1
ATOM 1082 C CA . SER A 1 137 ? -9.258 4.664 20.203 1 91.06 137 SER A CA 1
ATOM 1083 C C . SER A 1 137 ? -8.359 5.137 21.328 1 91.06 137 SER A C 1
ATOM 1085 O O . SER A 1 137 ? -8.062 4.375 22.25 1 91.06 137 SER A O 1
ATOM 1087 N N . PHE A 1 138 ? -7.941 6.348 21.297 1 92.81 138 PHE A N 1
ATOM 1088 C CA . PHE A 1 138 ? -7.059 6.879 22.328 1 92.81 138 PHE A CA 1
ATOM 1089 C C . PHE A 1 138 ? -7.859 7.48 23.469 1 92.81 138 PHE A C 1
ATOM 1091 O O . PHE A 1 138 ? -9 7.902 23.281 1 92.81 138 PHE A O 1
ATOM 1098 N N . THR A 1 139 ? -7.156 7.441 24.688 1 92.5 139 THR A N 1
ATOM 1099 C CA . THR A 1 139 ? -7.77 8.031 25.875 1 92.5 139 THR A CA 1
ATOM 1100 C C . THR A 1 139 ? -6.762 8.898 26.625 1 92.5 139 THR A C 1
ATOM 1102 O O . THR A 1 139 ? -5.785 8.391 27.188 1 92.5 139 THR A O 1
ATOM 1105 N N . PRO A 1 140 ? -7.117 10.133 26.672 1 94.44 140 PRO A N 1
ATOM 1106 C CA . PRO A 1 140 ? -8.086 10.891 25.875 1 94.44 140 PRO A CA 1
ATOM 1107 C C . PRO A 1 140 ? -7.664 11.039 24.422 1 94.44 140 PRO A C 1
ATOM 1109 O O . PRO A 1 140 ? -6.473 11.023 24.109 1 94.44 140 PRO A O 1
ATOM 1112 N N . PRO A 1 141 ? -8.594 11.234 23.531 1 97 141 PRO A N 1
ATOM 1113 C CA . PRO A 1 141 ? -8.242 11.531 22.141 1 97 141 PRO A CA 1
ATOM 1114 C C . PRO A 1 141 ? -7.68 12.938 21.953 1 97 141 PRO A C 1
ATOM 1116 O O . PRO A 1 141 ? -8.141 13.875 22.609 1 97 141 PRO A O 1
ATOM 1119 N N . TRP A 1 142 ? -6.699 13.055 21.172 1 97.12 142 TRP A N 1
ATOM 1120 C CA . TRP A 1 142 ? -6.223 14.375 20.797 1 97.12 142 TRP A CA 1
ATOM 1121 C C . TRP A 1 142 ? -7.172 15.039 19.812 1 97.12 142 TRP A C 1
ATOM 1123 O O . TRP A 1 142 ? -7.727 14.367 18.938 1 97.12 142 TRP A O 1
ATOM 1133 N N . GLU A 1 143 ? -7.348 16.312 19.906 1 97.25 143 GLU A N 1
ATOM 1134 C CA . GLU A 1 143 ? -8.211 17.078 19.016 1 97.25 143 GLU A CA 1
ATOM 1135 C C . GLU A 1 143 ? -7.453 18.25 18.391 1 97.25 143 GLU A C 1
ATOM 1137 O O . GLU A 1 143 ? -6.512 18.781 19 1 97.25 143 GLU A O 1
ATOM 1142 N N . VAL A 1 144 ? -7.945 18.641 17.219 1 97 144 VAL A N 1
ATOM 1143 C CA . VAL A 1 144 ? -7.32 19.766 16.516 1 97 144 VAL A CA 1
ATOM 1144 C C . VAL A 1 144 ? -7.309 21 17.422 1 97 144 VAL A C 1
ATOM 1146 O O . VAL A 1 144 ? -6.348 21.766 17.422 1 97 144 VAL A O 1
ATOM 1149 N N . GLY A 1 145 ? -8.305 21.125 18.234 1 95.25 145 GLY A N 1
ATOM 1150 C CA . GLY A 1 145 ? -8.422 22.25 19.141 1 95.25 145 GLY A CA 1
ATOM 1151 C C . GLY A 1 145 ? -7.441 22.188 20.297 1 95.25 145 GLY A C 1
ATOM 1152 O O . GLY A 1 145 ? -7.289 23.172 21.031 1 95.25 145 GLY A O 1
ATOM 1153 N N . ASP A 1 146 ? -6.723 21.094 20.469 1 94.62 146 ASP A N 1
ATOM 1154 C CA . ASP A 1 146 ? -5.715 20.969 21.516 1 94.62 146 ASP A CA 1
ATOM 1155 C C . ASP A 1 146 ? -4.461 21.766 21.172 1 94.62 146 ASP A C 1
ATOM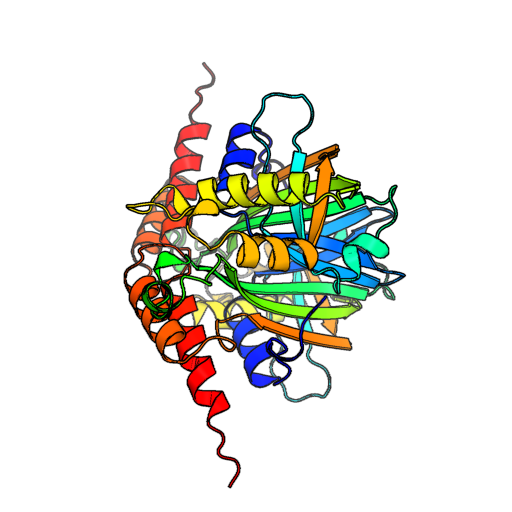 1157 O O . ASP A 1 146 ? -3.654 22.078 22.047 1 94.62 146 ASP A O 1
ATOM 1161 N N . ALA A 1 147 ? -4.219 22.031 19.859 1 94.12 147 ALA A N 1
ATOM 1162 C CA . ALA A 1 147 ? -3.123 22.891 19.438 1 94.12 147 ALA A CA 1
ATOM 1163 C C . ALA A 1 147 ? -3.547 24.359 19.453 1 94.12 147 ALA A C 1
ATOM 1165 O O . ALA A 1 147 ? -4.73 24.672 19.297 1 94.12 147 ALA A O 1
ATOM 1166 N N . HIS A 1 148 ? -2.525 25.188 19.625 1 92.62 148 HIS A N 1
ATOM 1167 C CA . HIS A 1 148 ? -2.812 26.609 19.578 1 92.62 148 HIS A CA 1
ATOM 1168 C C . HIS A 1 148 ? -3.459 27.016 18.266 1 92.62 148 HIS A C 1
ATOM 1170 O O . HIS A 1 148 ? -3.018 26.578 17.188 1 92.62 148 HIS A O 1
ATOM 1176 N N . ARG A 1 149 ? -4.406 27.844 18.344 1 93.12 149 ARG A N 1
ATOM 1177 C CA . ARG A 1 149 ? -5.184 28.219 17.156 1 93.12 149 ARG A CA 1
ATOM 1178 C C . ARG A 1 149 ? -4.301 28.859 16.109 1 93.12 149 ARG A C 1
ATOM 1180 O O . ARG A 1 149 ? -4.438 28.578 14.914 1 93.12 149 ARG A O 1
ATOM 1187 N N . ASP A 1 150 ? -3.402 29.781 16.578 1 95.19 150 ASP A N 1
ATOM 1188 C CA . ASP A 1 150 ? -2.531 30.484 15.641 1 95.19 150 ASP A CA 1
ATOM 1189 C C . ASP A 1 150 ? -1.606 29.5 14.914 1 95.19 150 ASP A C 1
ATOM 1191 O O . ASP A 1 150 ? -1.329 29.672 13.727 1 95.19 150 ASP A O 1
ATOM 1195 N N . PHE A 1 151 ? -1.172 28.609 15.656 1 96 151 PHE A N 1
ATOM 1196 C CA . PHE A 1 151 ? -0.302 27.578 15.102 1 96 151 PHE A CA 1
ATOM 1197 C C . PHE A 1 151 ? -1.038 26.766 14.039 1 96 151 PHE A C 1
ATOM 1199 O O . PHE A 1 151 ? -0.549 26.609 12.922 1 96 151 PHE A O 1
ATOM 1206 N N . THR A 1 152 ? -2.238 26.297 14.352 1 96.31 152 THR A N 1
ATOM 1207 C CA . THR A 1 152 ? -3.051 25.5 13.438 1 96.31 152 THR A CA 1
ATOM 1208 C C . THR A 1 152 ? -3.424 26.312 12.203 1 96.31 152 THR A C 1
ATOM 1210 O O . THR A 1 152 ? -3.367 25.812 11.078 1 96.31 152 THR A O 1
ATOM 1213 N N . ASP A 1 153 ? -3.762 27.562 12.414 1 96.94 153 ASP A N 1
ATOM 1214 C CA . ASP A 1 153 ? -4.137 28.438 11.305 1 96.94 153 ASP A CA 1
ATOM 1215 C C . ASP A 1 153 ? -2.979 28.609 10.328 1 96.94 153 ASP A C 1
ATOM 1217 O O . ASP A 1 153 ? -3.184 28.609 9.109 1 96.94 153 ASP A O 1
ATOM 1221 N N . ARG A 1 154 ? -1.811 28.766 10.875 1 97.19 154 ARG A N 1
ATOM 1222 C CA . ARG A 1 154 ? -0.631 28.891 10.023 1 97.19 154 ARG A CA 1
ATOM 1223 C C . ARG A 1 154 ? -0.405 27.625 9.203 1 97.19 154 ARG A C 1
ATOM 1225 O O . ARG A 1 154 ? -0.068 27.703 8.016 1 97.19 154 ARG A O 1
ATOM 1232 N N . LEU A 1 155 ? -0.576 26.5 9.812 1 97.12 155 LEU A N 1
ATOM 1233 C CA . LEU A 1 155 ? -0.398 25.234 9.109 1 97.12 155 LEU A CA 1
ATOM 1234 C C . LEU A 1 155 ? -1.446 25.078 8.008 1 97.12 155 LEU A C 1
ATOM 1236 O O . LEU A 1 155 ? -1.137 24.609 6.914 1 97.12 155 LEU A O 1
ATOM 1240 N N . ILE A 1 156 ? -2.691 25.438 8.32 1 98.12 156 ILE A N 1
ATOM 1241 C CA . ILE A 1 156 ? -3.789 25.312 7.367 1 98.12 156 ILE A CA 1
ATOM 1242 C C . ILE A 1 156 ? -3.48 26.125 6.113 1 98.12 156 ILE A C 1
ATOM 1244 O O . ILE A 1 156 ? -3.797 25.719 4.996 1 98.12 156 ILE A O 1
ATOM 1248 N N . GLN A 1 157 ? -2.758 27.266 6.262 1 97.69 157 GLN A N 1
ATOM 1249 C CA . GLN A 1 157 ? -2.395 28.125 5.137 1 97.69 157 GLN A CA 1
ATOM 1250 C C . GLN A 1 157 ? -1.37 27.438 4.238 1 97.69 157 GLN A C 1
ATOM 1252 O O . GLN A 1 157 ? -1.173 27.844 3.092 1 97.69 157 GLN A O 1
ATOM 1257 N N . GLN A 1 158 ? -0.738 26.438 4.707 1 98.06 158 GLN A N 1
ATOM 1258 C CA . GLN A 1 158 ? 0.339 25.797 3.965 1 98.06 158 GLN A CA 1
ATOM 1259 C C . GLN A 1 158 ? -0.173 24.578 3.199 1 98.06 158 GLN A C 1
ATOM 1261 O O . GLN A 1 158 ? 0.601 23.891 2.539 1 98.06 158 GLN A O 1
ATOM 1266 N N . VAL A 1 159 ? -1.436 24.344 3.309 1 98.38 159 VAL A N 1
ATOM 1267 C CA . VAL A 1 159 ? -1.979 23.172 2.633 1 98.38 159 VAL A CA 1
ATOM 1268 C C . VAL A 1 159 ? -3.191 23.578 1.797 1 98.38 159 VAL A C 1
ATOM 1270 O O . VAL A 1 159 ? -3.719 24.688 1.946 1 98.38 159 VAL A O 1
ATOM 1273 N N . VAL A 1 160 ? -3.58 22.703 0.87 1 98.31 160 VAL A N 1
ATOM 1274 C CA . VAL A 1 160 ? -4.754 22.844 0.016 1 98.31 160 VAL A CA 1
ATOM 1275 C C . VAL A 1 160 ? -5.641 21.594 0.151 1 98.31 160 VAL A C 1
ATOM 1277 O O . VAL A 1 160 ? -5.145 20.469 0.125 1 98.31 160 VAL A O 1
ATOM 1280 N N . GLY A 1 161 ? -6.938 21.875 0.348 1 98.31 161 GLY A N 1
ATOM 1281 C CA . GLY A 1 161 ? -7.879 20.766 0.413 1 98.31 161 GLY A CA 1
ATOM 1282 C C . GLY A 1 161 ? -8.148 20.125 -0.939 1 98.31 161 GLY A C 1
ATOM 1283 O O . GLY A 1 161 ? -8.133 20.812 -1.965 1 98.31 161 GLY A O 1
ATOM 1284 N N . ILE A 1 162 ? -8.406 18.859 -0.935 1 97.75 162 ILE A N 1
ATOM 1285 C CA . ILE A 1 162 ? -8.828 18.141 -2.131 1 97.75 162 ILE A CA 1
ATOM 1286 C C . ILE A 1 162 ? -10.039 17.266 -1.807 1 97.75 162 ILE A C 1
ATOM 1288 O O . ILE A 1 162 ? -10.156 16.75 -0.695 1 97.75 162 ILE A O 1
ATOM 1292 N N . GLU A 1 163 ? -10.828 17.141 -2.752 1 96.81 163 GLU A N 1
ATOM 1293 C CA . GLU A 1 163 ? -12.039 16.328 -2.664 1 96.81 163 GLU A CA 1
ATOM 1294 C C . GLU A 1 163 ? -12.227 15.477 -3.914 1 96.81 163 GLU A C 1
ATOM 1296 O O . GLU A 1 163 ? -11.992 15.945 -5.031 1 96.81 163 GLU A O 1
ATOM 1301 N N . ILE A 1 164 ? -12.664 14.227 -3.74 1 96.81 164 ILE A N 1
ATOM 1302 C CA . ILE A 1 164 ? -12.844 13.297 -4.848 1 96.81 164 ILE A CA 1
ATOM 1303 C C . ILE A 1 164 ? -14.203 12.609 -4.734 1 96.81 164 ILE A C 1
ATOM 1305 O O . ILE A 1 164 ? -14.336 11.609 -4.031 1 96.81 164 ILE A O 1
ATOM 1309 N N . PRO A 1 165 ? -15.242 13.18 -5.402 1 96.5 165 PRO A N 1
ATOM 1310 C CA . PRO A 1 165 ? -16.453 12.375 -5.551 1 96.5 165 PRO A CA 1
ATOM 1311 C C . PRO A 1 165 ? -16.234 11.102 -6.355 1 96.5 165 PRO A C 1
ATOM 1313 O O . PRO A 1 165 ? -15.836 11.164 -7.523 1 96.5 165 PRO A O 1
ATOM 1316 N N . ILE A 1 166 ? -16.5 9.953 -5.719 1 96.5 166 ILE A N 1
ATOM 1317 C CA . ILE A 1 166 ? -16.188 8.664 -6.328 1 96.5 166 ILE A CA 1
ATOM 1318 C C . ILE A 1 166 ? -17.188 8.359 -7.438 1 96.5 166 ILE A C 1
ATOM 1320 O O . ILE A 1 166 ? -18.406 8.328 -7.195 1 96.5 166 ILE A O 1
ATOM 1324 N N . SER A 1 167 ? -16.703 8.156 -8.617 1 95.5 167 SER A N 1
ATOM 1325 C CA . SER A 1 167 ? -17.531 7.742 -9.742 1 95.5 167 SER A CA 1
ATOM 1326 C C . SER A 1 167 ? -17.766 6.234 -9.734 1 95.5 167 SER A C 1
ATOM 1328 O O . SER A 1 167 ? -18.844 5.758 -10.078 1 95.5 167 SER A O 1
ATOM 1330 N N . ARG A 1 168 ? -16.75 5.512 -9.383 1 95.19 168 ARG A N 1
ATOM 1331 C CA . ARG A 1 168 ? -16.797 4.059 -9.266 1 95.19 168 ARG A CA 1
ATOM 1332 C C . ARG A 1 168 ? -15.75 3.545 -8.289 1 95.19 168 ARG A C 1
ATOM 1334 O O . ARG A 1 168 ? -14.68 4.133 -8.164 1 95.19 168 ARG A O 1
ATOM 1341 N N . TRP A 1 169 ? -16.109 2.543 -7.586 1 95.69 169 TRP A N 1
ATOM 1342 C CA . TRP A 1 169 ? -15.156 1.879 -6.715 1 95.69 169 TRP A CA 1
ATOM 1343 C C . TRP A 1 169 ? -15.398 0.374 -6.68 1 95.69 169 TRP A C 1
ATOM 1345 O O . TRP A 1 169 ? -16.516 -0.087 -6.953 1 95.69 169 TRP A O 1
ATOM 1355 N N . VAL A 1 170 ? -14.312 -0.36 -6.5 1 95.88 170 VAL A N 1
ATOM 1356 C CA . VAL A 1 170 ? -14.359 -1.816 -6.43 1 95.88 170 VAL A CA 1
ATOM 1357 C C . VAL A 1 170 ? -13.336 -2.314 -5.406 1 95.88 170 VAL A C 1
ATOM 1359 O O . VAL A 1 170 ? -12.305 -1.671 -5.184 1 95.88 170 VAL A O 1
ATOM 1362 N N . GLY A 1 171 ? -13.734 -3.393 -4.766 1 97.88 171 GLY A N 1
ATOM 1363 C CA . GLY A 1 171 ? -12.82 -4.074 -3.857 1 97.88 171 GLY A CA 1
ATOM 1364 C C . GLY A 1 171 ? -12.336 -5.406 -4.391 1 97.88 171 GLY A C 1
ATOM 1365 O O . GLY A 1 171 ? -13.039 -6.074 -5.152 1 97.88 171 GLY A O 1
ATOM 1366 N N . LYS A 1 172 ? -11.125 -5.738 -4.078 1 98.19 172 LYS A N 1
ATOM 1367 C CA . LYS A 1 172 ? -10.578 -7.074 -4.293 1 98.19 172 LYS A CA 1
ATOM 1368 C C . LYS A 1 172 ? -10.109 -7.695 -2.979 1 98.19 172 LYS A C 1
ATOM 1370 O O . LYS A 1 172 ? -9.273 -7.125 -2.277 1 98.19 172 LYS A O 1
ATOM 1375 N N . TRP A 1 173 ? -10.742 -8.773 -2.621 1 97.62 173 TRP A N 1
ATOM 1376 C CA . TRP A 1 173 ? -10.438 -9.555 -1.426 1 97.62 173 TRP A CA 1
ATOM 1377 C C . TRP A 1 173 ? -9.922 -10.945 -1.797 1 97.62 173 TRP A C 1
ATOM 1379 O O . TRP A 1 173 ? -10.711 -11.875 -1.967 1 97.62 173 TRP A O 1
ATOM 1389 N N . LYS A 1 174 ? -8.648 -11.055 -1.938 1 97.5 174 LYS A N 1
ATOM 1390 C CA . LYS A 1 174 ? -8.023 -12.375 -2.055 1 97.5 174 LYS A CA 1
ATOM 1391 C C . LYS A 1 174 ? -7.551 -12.883 -0.695 1 97.5 174 LYS A C 1
ATOM 1393 O O . LYS A 1 174 ? -6.422 -12.617 -0.283 1 97.5 174 LYS A O 1
ATOM 1398 N N . ILE A 1 175 ? -8.438 -13.68 -0.041 1 97.06 175 ILE A N 1
ATOM 1399 C CA . ILE A 1 175 ? -8.227 -14.008 1.363 1 97.06 175 ILE A CA 1
ATOM 1400 C C . ILE A 1 175 ? -8.477 -15.5 1.587 1 97.06 175 ILE A C 1
ATOM 1402 O O . ILE A 1 175 ? -9.094 -15.891 2.582 1 97.06 175 ILE A O 1
ATOM 1406 N N . SER A 1 176 ? -8.133 -16.359 0.656 1 95.62 176 SER A N 1
ATOM 1407 C CA . SER A 1 176 ? -8.148 -17.812 0.714 1 95.62 176 SER A CA 1
ATOM 1408 C C . SER A 1 176 ? -9.578 -18.344 0.656 1 95.62 176 SER A C 1
ATOM 1410 O O . SER A 1 176 ? -9.828 -19.484 1.036 1 95.62 176 SER A O 1
ATOM 1412 N N . GLN A 1 177 ? -10.492 -17.484 0.177 1 93.5 177 GLN A N 1
ATOM 1413 C CA . GLN A 1 177 ? -11.883 -17.922 0.128 1 93.5 177 GLN A CA 1
ATOM 1414 C C . GLN A 1 177 ? -12.078 -19 -0.933 1 93.5 177 GLN A C 1
ATOM 1416 O O . GLN A 1 177 ? -13.086 -19.719 -0.928 1 93.5 177 GLN A O 1
ATOM 1421 N N . ASN A 1 178 ? -11.148 -19.125 -1.854 1 91.12 178 ASN A N 1
ATOM 1422 C CA . ASN A 1 178 ? -11.211 -20.156 -2.891 1 91.12 178 ASN A CA 1
ATOM 1423 C C . ASN A 1 178 ? -10.555 -21.453 -2.438 1 91.12 178 ASN A C 1
ATOM 1425 O O . ASN A 1 178 ? -10.445 -22.406 -3.215 1 91.12 178 ASN A O 1
ATOM 1429 N N . GLN A 1 179 ? -10.102 -21.562 -1.208 1 94 179 GLN A N 1
ATOM 1430 C CA . GLN A 1 179 ? -9.484 -22.766 -0.631 1 94 179 GLN A CA 1
ATOM 1431 C C . GLN A 1 179 ? -10.492 -23.562 0.19 1 94 179 GLN A C 1
ATOM 1433 O O . GLN A 1 179 ? -11.453 -23 0.729 1 94 179 GLN A O 1
ATOM 1438 N N . PRO A 1 180 ? -10.273 -24.875 0.293 1 93.69 180 PRO A N 1
ATOM 1439 C CA . PRO A 1 180 ? -11.078 -25.672 1.225 1 93.69 180 PRO A CA 1
ATOM 1440 C C . PRO A 1 180 ? -10.992 -25.156 2.662 1 93.69 180 PRO A C 1
ATOM 1442 O O . PRO A 1 180 ? -9.984 -24.547 3.045 1 93.69 180 PRO A O 1
ATOM 1445 N N . VAL A 1 181 ? -11.992 -25.469 3.391 1 93.69 181 VAL A N 1
ATOM 1446 C CA . VAL A 1 181 ? -12.109 -24.984 4.762 1 93.69 181 VAL A CA 1
ATOM 1447 C C . VAL A 1 181 ? -10.883 -25.406 5.566 1 93.69 181 VAL A C 1
ATOM 1449 O O . VAL A 1 181 ? -10.352 -24.625 6.363 1 93.69 181 VAL A O 1
ATOM 1452 N N . GLY A 1 182 ? -10.469 -26.625 5.352 1 94.75 182 GLY A N 1
ATOM 1453 C CA . GLY A 1 182 ? -9.281 -27.109 6.051 1 94.75 182 GLY A CA 1
ATOM 1454 C C . GLY A 1 182 ? -8.055 -26.25 5.793 1 94.75 182 GLY A C 1
ATOM 1455 O O . GLY A 1 182 ? -7.266 -26 6.707 1 94.75 182 GLY A O 1
ATOM 1456 N N . ASN A 1 183 ? -7.836 -25.844 4.566 1 96.56 183 ASN A N 1
ATOM 1457 C CA . ASN A 1 183 ? -6.727 -24.969 4.219 1 96.56 183 ASN A CA 1
ATOM 1458 C C . ASN A 1 183 ? -6.875 -23.594 4.867 1 96.56 183 ASN A C 1
ATOM 1460 O O . ASN A 1 183 ? -5.902 -23.047 5.383 1 96.56 183 ASN A O 1
ATOM 1464 N N . ARG A 1 184 ? -8.078 -23.016 4.836 1 96.31 184 ARG A N 1
ATOM 1465 C CA . ARG A 1 184 ? -8.32 -21.719 5.457 1 96.31 184 ARG A CA 1
ATOM 1466 C C . ARG A 1 184 ? -8 -21.75 6.945 1 96.31 184 ARG A C 1
ATOM 1468 O O . ARG A 1 184 ? -7.324 -20.859 7.465 1 96.31 184 ARG A O 1
ATOM 1475 N N . ASP A 1 185 ? -8.414 -22.844 7.582 1 96 185 ASP A N 1
ATOM 1476 C CA . ASP A 1 185 ? -8.188 -23 9.016 1 96 185 ASP A CA 1
ATOM 1477 C C . ASP A 1 185 ? -6.695 -23.094 9.328 1 96 185 ASP A C 1
ATOM 1479 O O . ASP A 1 185 ? -6.215 -22.453 10.273 1 96 185 ASP A O 1
ATOM 1483 N N . SER A 1 186 ? -6.02 -23.859 8.578 1 97 186 SER A N 1
ATOM 1484 C CA . SER A 1 186 ? -4.594 -24.047 8.844 1 97 186 SER A CA 1
ATOM 1485 C C . SER A 1 186 ? -3.812 -22.766 8.539 1 97 186 SER A C 1
ATOM 1487 O O . SER A 1 186 ? -2.859 -22.438 9.25 1 97 186 SER A O 1
ATOM 1489 N N . VAL A 1 187 ? -4.199 -22.078 7.512 1 96.94 187 VAL A N 1
ATOM 1490 C CA . VAL A 1 187 ? -3.564 -20.797 7.188 1 96.94 187 VAL A CA 1
ATOM 1491 C C . VAL A 1 187 ? -3.768 -19.812 8.344 1 96.94 187 VAL A C 1
ATOM 1493 O O . VAL A 1 187 ? -2.818 -19.172 8.781 1 96.94 187 VAL A O 1
ATOM 1496 N N . VAL A 1 188 ? -4.996 -19.734 8.867 1 97 188 VAL A N 1
ATOM 1497 C CA . VAL A 1 188 ? -5.301 -18.844 9.977 1 97 188 VAL A CA 1
ATOM 1498 C C . VAL A 1 188 ? -4.445 -19.203 11.188 1 97 188 VAL A C 1
ATOM 1500 O O . VAL A 1 188 ? -3.859 -18.344 11.828 1 97 188 VAL A O 1
ATOM 1503 N N . ALA A 1 189 ? -4.348 -20.484 11.469 1 96.56 189 ALA A N 1
ATOM 1504 C CA . ALA A 1 189 ? -3.568 -20.953 12.609 1 96.56 189 ALA A CA 1
ATOM 1505 C C . ALA A 1 189 ? -2.107 -20.531 12.484 1 96.56 189 ALA A C 1
ATOM 1507 O O . ALA A 1 189 ? -1.492 -20.094 13.469 1 96.56 189 ALA A O 1
ATOM 1508 N N . HIS A 1 190 ? -1.582 -20.641 11.305 1 96.06 190 HIS A N 1
ATOM 1509 C CA . HIS A 1 190 ? -0.189 -20.266 11.086 1 96.06 190 HIS A CA 1
ATOM 1510 C C . HIS A 1 190 ? -0.01 -18.75 11.141 1 96.06 190 HIS A C 1
ATOM 1512 O O . HIS A 1 190 ? 0.978 -18.25 11.688 1 96.06 190 HIS A O 1
ATOM 1518 N N . LEU A 1 191 ? -0.942 -18.016 10.547 1 95.19 191 LEU A N 1
ATOM 1519 C CA . LEU A 1 191 ? -0.888 -16.562 10.594 1 95.19 191 LEU A CA 1
ATOM 1520 C C . LEU A 1 191 ? -0.86 -16.062 12.039 1 95.19 191 LEU A C 1
ATOM 1522 O O . LEU A 1 191 ? -0.098 -15.156 12.367 1 95.19 191 LEU A O 1
ATOM 1526 N N . GLU A 1 192 ? -1.62 -16.656 12.859 1 93.06 192 GLU A N 1
ATOM 1527 C CA . GLU A 1 192 ? -1.736 -16.25 14.258 1 93.06 192 GLU A CA 1
ATOM 1528 C C . GLU A 1 192 ? -0.445 -16.516 15.023 1 93.06 192 GLU A C 1
ATOM 1530 O O . GLU A 1 192 ? -0.219 -15.953 16.094 1 93.06 192 GLU A O 1
ATOM 1535 N N . GLN A 1 193 ? 0.376 -17.328 14.461 1 90.81 193 GLN A N 1
ATOM 1536 C CA . GLN A 1 193 ? 1.638 -17.672 15.109 1 90.81 193 GLN A CA 1
ATOM 1537 C C . GLN A 1 193 ? 2.779 -16.812 14.586 1 90.81 193 GLN A C 1
ATOM 1539 O O . GLN A 1 193 ? 3.889 -16.844 15.125 1 90.81 193 GLN A O 1
ATOM 1544 N N . GLN A 1 194 ? 2.482 -16.141 13.547 1 86.31 194 GLN A N 1
ATOM 1545 C CA . GLN A 1 194 ? 3.52 -15.289 12.969 1 86.31 194 GLN A CA 1
ATOM 1546 C C . GLN A 1 194 ? 3.648 -13.977 13.734 1 86.31 194 GLN A C 1
ATOM 1548 O O . GLN A 1 194 ? 2.662 -13.461 14.258 1 86.31 194 GLN A O 1
ATOM 1553 N N . ASN A 1 195 ? 4.844 -13.445 13.875 1 77.12 195 ASN A N 1
ATOM 1554 C CA . ASN A 1 195 ? 5.105 -12.125 14.438 1 77.12 195 ASN A CA 1
ATOM 1555 C C . ASN A 1 195 ? 5.395 -11.094 13.344 1 77.12 195 ASN A C 1
ATOM 1557 O O . ASN A 1 195 ? 6.332 -10.305 13.461 1 77.12 195 ASN A O 1
ATOM 1561 N N . GLN A 1 196 ? 4.688 -11.242 12.297 1 77.62 196 GLN A N 1
ATOM 1562 C CA . GLN A 1 196 ? 4.914 -10.336 11.18 1 77.62 196 GLN A CA 1
ATOM 1563 C C . GLN A 1 196 ? 3.771 -9.336 11.031 1 77.62 196 GLN A C 1
ATOM 1565 O O . GLN A 1 196 ? 2.637 -9.625 11.414 1 77.62 196 GLN A O 1
ATOM 1570 N N . ALA A 1 197 ? 4.172 -8.227 10.531 1 75.19 197 ALA A N 1
ATOM 1571 C CA . ALA A 1 197 ? 3.182 -7.184 10.266 1 75.19 197 ALA A CA 1
ATOM 1572 C C . ALA A 1 197 ? 2.055 -7.707 9.383 1 75.19 197 ALA A C 1
ATOM 1574 O O . ALA A 1 197 ? 2.305 -8.367 8.375 1 75.19 197 ALA A O 1
ATOM 1575 N N . GLY A 1 198 ? 0.884 -7.535 9.773 1 85.5 198 GLY A N 1
ATOM 1576 C CA . GLY A 1 198 ? -0.27 -7.863 8.945 1 85.5 198 GLY A CA 1
ATOM 1577 C C . GLY A 1 198 ? -0.817 -9.25 9.211 1 85.5 198 GLY A C 1
ATOM 1578 O O . GLY A 1 198 ? -1.922 -9.586 8.781 1 85.5 198 GLY A O 1
ATOM 1579 N N . SER A 1 199 ? -0.056 -10.109 9.938 1 89.81 199 SER A N 1
ATOM 1580 C CA . SER A 1 199 ? -0.47 -11.492 10.117 1 89.81 199 SER A CA 1
ATOM 1581 C C . SER A 1 199 ? -1.8 -11.586 10.859 1 89.81 199 SER A C 1
ATOM 1583 O O . SER A 1 199 ? -2.721 -12.273 10.414 1 89.81 199 SER A O 1
ATOM 1585 N N . GLU A 1 200 ? -1.882 -10.852 11.953 1 89.25 200 GLU A N 1
ATOM 1586 C CA . GLU A 1 200 ? -3.107 -10.891 12.75 1 89.25 200 GLU A CA 1
ATOM 1587 C C . GLU A 1 200 ? -4.293 -10.336 11.969 1 89.25 200 GLU A C 1
ATOM 1589 O O . GLU A 1 200 ? -5.375 -10.922 11.961 1 89.25 200 GLU A O 1
ATOM 1594 N N . ALA A 1 201 ? -4.086 -9.242 11.336 1 90.88 201 ALA A N 1
ATOM 1595 C CA . ALA A 1 201 ? -5.148 -8.625 10.547 1 90.88 201 ALA A CA 1
ATOM 1596 C C . ALA A 1 201 ? -5.602 -9.547 9.414 1 90.88 201 ALA A C 1
ATOM 1598 O O . ALA A 1 201 ? -6.797 -9.672 9.156 1 90.88 201 ALA A O 1
ATOM 1599 N N . MET A 1 202 ? -4.66 -10.195 8.781 1 94.75 202 MET A N 1
ATOM 1600 C CA . MET A 1 202 ? -5.012 -11.102 7.684 1 94.75 202 MET A CA 1
ATOM 1601 C C . MET A 1 202 ? -5.797 -12.297 8.195 1 94.75 202 MET A C 1
ATOM 1603 O O . MET A 1 202 ? -6.754 -12.742 7.559 1 94.75 202 MET A O 1
ATOM 1607 N N . ALA A 1 203 ? -5.371 -12.828 9.375 1 94.94 203 ALA A N 1
ATOM 1608 C CA . ALA A 1 203 ? -6.137 -13.922 9.984 1 94.94 203 ALA A CA 1
ATOM 1609 C C . ALA A 1 203 ? -7.586 -13.508 10.211 1 94.94 203 ALA A C 1
ATOM 1611 O O . ALA A 1 203 ? -8.508 -14.266 9.906 1 94.94 203 ALA A O 1
ATOM 1612 N N . GLU A 1 204 ? -7.797 -12.273 10.672 1 93.12 204 GLU A N 1
ATOM 1613 C CA . GLU A 1 204 ? -9.141 -11.758 10.922 1 93.12 204 GLU A CA 1
ATOM 1614 C C . GLU A 1 204 ? -9.938 -11.641 9.625 1 93.12 204 GLU A C 1
ATOM 1616 O O . GLU A 1 204 ? -11.133 -11.93 9.594 1 93.12 204 GLU A O 1
ATOM 1621 N N . TYR A 1 205 ? -9.289 -11.219 8.555 1 94.75 205 TYR A N 1
ATOM 1622 C CA . TYR A 1 205 ? -9.961 -11.086 7.266 1 94.75 205 TYR A CA 1
ATOM 1623 C C . TYR A 1 205 ? -10.406 -12.445 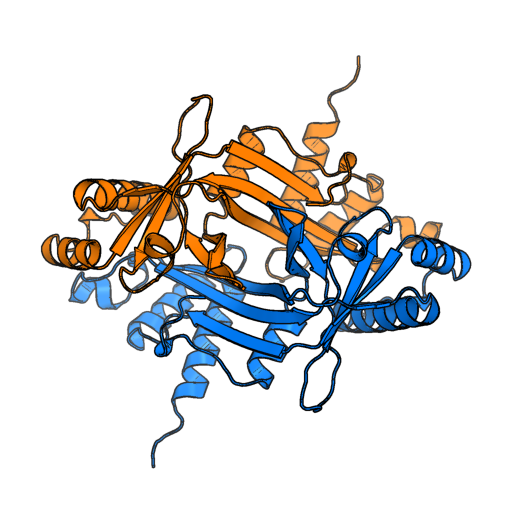6.742 1 94.75 205 TYR A C 1
ATOM 1625 O O . TYR A 1 205 ? -11.516 -12.578 6.223 1 94.75 205 TYR A O 1
ATOM 1633 N N . ILE A 1 206 ? -9.555 -13.477 6.859 1 95.12 206 ILE A N 1
ATOM 1634 C CA . ILE A 1 206 ? -9.906 -14.812 6.398 1 95.12 206 ILE A CA 1
ATOM 1635 C C . ILE A 1 206 ? -11.094 -15.336 7.203 1 95.12 206 ILE A C 1
ATOM 1637 O O . ILE A 1 206 ? -12.055 -15.859 6.633 1 95.12 206 ILE A O 1
ATOM 1641 N N . LEU A 1 207 ? -11.031 -15.117 8.508 1 92.94 207 LEU A N 1
ATOM 1642 C CA . LEU A 1 207 ? -12.094 -15.586 9.391 1 92.94 207 LEU A CA 1
ATOM 1643 C C . LEU A 1 207 ? -13.406 -14.883 9.078 1 92.94 207 LEU A C 1
ATOM 1645 O O . LEU A 1 207 ? -14.469 -15.516 9.094 1 92.94 207 LEU A O 1
ATOM 1649 N N . ALA A 1 208 ? -13.391 -13.625 8.789 1 88.62 208 ALA A N 1
ATOM 1650 C CA . ALA A 1 208 ? -14.586 -12.852 8.477 1 88.62 208 ALA A CA 1
ATOM 1651 C C . ALA A 1 208 ? -15.188 -13.281 7.141 1 88.62 208 ALA A C 1
ATOM 1653 O O . ALA A 1 208 ? -16.391 -13.164 6.926 1 88.62 208 ALA A O 1
ATOM 1654 N N . GLY A 1 209 ? -14.344 -13.633 6.16 1 82.12 209 GLY A N 1
ATOM 1655 C CA . GLY A 1 209 ? -14.82 -14.109 4.867 1 82.12 209 GLY A CA 1
ATOM 1656 C C . GLY A 1 209 ? -15.602 -15.398 4.957 1 82.12 209 GLY A C 1
ATOM 1657 O O . GLY A 1 209 ? -16.453 -15.68 4.109 1 82.12 209 GLY A O 1
ATOM 1658 N N . VAL A 1 210 ? -15.297 -16.266 5.844 1 67.19 210 VAL A N 1
ATOM 1659 C CA . VAL A 1 210 ? -16.016 -17.516 6.062 1 67.19 210 VAL A CA 1
ATOM 1660 C C . VAL A 1 210 ? -17.406 -17.219 6.605 1 67.19 210 VAL A C 1
ATOM 1662 O O . VAL A 1 210 ? -18.375 -17.891 6.234 1 67.19 210 VAL A O 1
ATOM 1665 N N . LYS A 1 211 ? -17.547 -16.281 7.422 1 58.41 211 LYS A N 1
ATOM 1666 C CA . LYS A 1 211 ? -18.828 -15.984 8.039 1 58.41 211 LYS A CA 1
ATOM 1667 C C . LYS A 1 211 ? -19.812 -15.398 7.027 1 58.41 211 LYS A C 1
ATOM 1669 O O . LYS A 1 211 ? -21.016 -15.625 7.125 1 58.41 211 LYS A O 1
ATOM 1674 N N . GLY A 1 212 ? -19.453 -14.688 6.035 1 53.38 212 GLY A N 1
ATOM 1675 C CA . GLY A 1 212 ? -20.344 -14.125 5.039 1 53.38 212 GLY A CA 1
ATOM 1676 C C . GLY A 1 212 ? -20.797 -15.133 3.998 1 53.38 212 GLY A C 1
ATOM 1677 O O . GLY A 1 212 ? -21.766 -14.891 3.268 1 53.38 212 GLY A O 1
ATOM 1678 N N . GLY A 1 213 ? -20.031 -16.141 3.539 1 46.88 213 GLY A N 1
ATOM 1679 C CA . GLY A 1 213 ? -20.406 -17.172 2.586 1 46.88 213 GLY A CA 1
ATOM 1680 C C . GLY A 1 213 ? -21.484 -18.125 3.113 1 46.88 213 GLY A C 1
ATOM 1681 O O . GLY A 1 213 ? -21.984 -18.969 2.377 1 46.88 213 GLY A O 1
ATOM 1682 N N . LYS A 1 214 ? -21.641 -18.406 4.242 1 36.88 214 LYS A N 1
ATOM 1683 C CA . LYS A 1 214 ? -22.703 -19.266 4.719 1 36.88 214 LYS A CA 1
ATOM 1684 C C . LYS A 1 214 ? -24.078 -18.609 4.523 1 36.88 214 LYS A C 1
ATOM 168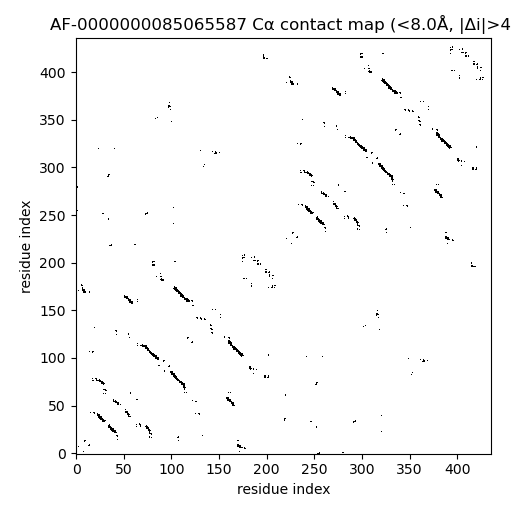6 O O . LYS A 1 214 ? -25.062 -19.016 5.141 1 36.88 214 LYS A O 1
ATOM 1691 N N . ARG A 1 215 ? -24.375 -17.609 3.881 1 36.06 215 ARG A N 1
ATOM 1692 C CA . ARG A 1 215 ? -25.797 -17.453 3.592 1 36.06 215 ARG A CA 1
ATOM 1693 C C . ARG A 1 215 ? -26.328 -18.656 2.811 1 36.06 215 ARG A C 1
ATOM 1695 O O . ARG A 1 215 ? -25.844 -18.953 1.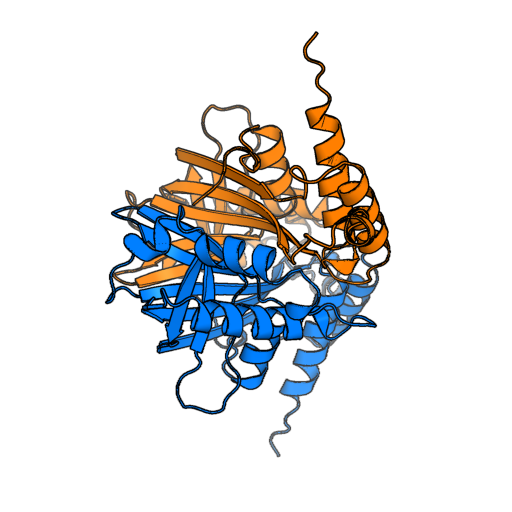717 1 36.06 215 ARG A O 1
ATOM 1702 N N . ASP A 1 216 ? -26.797 -19.609 3.461 1 27.38 216 ASP A N 1
ATOM 1703 C CA . ASP A 1 216 ? -27.641 -20.766 3.186 1 27.38 216 ASP A CA 1
ATOM 1704 C C . ASP A 1 216 ? -28.656 -20.453 2.078 1 27.38 216 ASP A C 1
ATOM 1706 O O . ASP A 1 216 ? -29.312 -19.406 2.107 1 27.38 216 ASP A O 1
ATOM 1710 N N . HIS A 1 217 ? -28.391 -20.719 0.862 1 25.95 217 HIS A N 1
ATOM 1711 C CA . HIS A 1 217 ? -29.578 -21.062 0.088 1 25.95 217 HIS A CA 1
ATOM 1712 C C . HIS A 1 217 ? -30.547 -21.906 0.914 1 25.95 217 HIS A C 1
ATOM 1714 O O . HIS A 1 217 ? -30.172 -22.953 1.437 1 25.95 217 HIS A O 1
ATOM 1720 N N . PRO A 1 218 ? -31.594 -21.25 1.359 1 27.77 218 PRO A N 1
ATOM 1721 C CA . PRO A 1 218 ? -32.625 -22.234 1.636 1 27.77 218 PRO A CA 1
ATOM 1722 C C . PRO A 1 218 ? -32.875 -23.172 0.457 1 27.77 218 PRO A C 1
ATOM 1724 O O . PRO A 1 218 ? -32.625 -22.812 -0.694 1 27.77 218 PRO A O 1
ATOM 1727 N N . MET B 1 1 ? 6.219 11.914 -7.734 1 89.75 1 MET B N 1
ATOM 1728 C CA . MET B 1 1 ? 5.82 11.992 -6.332 1 89.75 1 MET B CA 1
ATOM 1729 C C . MET B 1 1 ? 6.383 13.25 -5.676 1 89.75 1 MET B C 1
ATOM 1731 O O . MET B 1 1 ? 7.57 13.547 -5.805 1 89.75 1 MET B O 1
ATOM 1735 N N . TYR B 1 2 ? 5.508 14.086 -5.098 1 91.75 2 TYR B N 1
ATOM 1736 C CA . TYR B 1 2 ? 6.004 15.156 -4.242 1 91.75 2 TYR B CA 1
ATOM 1737 C C . TYR B 1 2 ? 6.773 14.594 -3.055 1 91.75 2 TYR B C 1
ATOM 1739 O O . TYR B 1 2 ? 6.223 13.836 -2.252 1 91.75 2 TYR B O 1
ATOM 1747 N N . CYS B 1 3 ? 8.062 14.969 -2.957 1 94.81 3 CYS B N 1
ATOM 1748 C CA . CYS B 1 3 ? 8.93 14.438 -1.91 1 94.81 3 CYS B CA 1
ATOM 1749 C C . CYS B 1 3 ? 9.898 15.5 -1.418 1 94.81 3 CYS B C 1
ATOM 1751 O O . CYS B 1 3 ? 10.945 15.727 -2.033 1 94.81 3 CYS B O 1
ATOM 1753 N N . PRO B 1 4 ? 9.57 16.094 -0.29 1 93.25 4 PRO B N 1
ATOM 1754 C CA . PRO B 1 4 ? 10.57 17 0.295 1 93.25 4 PRO B CA 1
ATOM 1755 C C . PRO B 1 4 ? 11.93 16.328 0.472 1 93.25 4 PRO B C 1
ATOM 1757 O O . PRO B 1 4 ? 12 15.133 0.754 1 93.25 4 PRO B O 1
ATOM 1760 N N . GLU B 1 5 ? 12.992 17.062 0.426 1 92.06 5 GLU B N 1
ATOM 1761 C CA . GLU B 1 5 ? 14.359 16.547 0.433 1 92.06 5 GLU B CA 1
ATOM 1762 C C . GLU B 1 5 ? 14.648 15.773 1.713 1 92.06 5 GLU B C 1
ATOM 1764 O O . GLU B 1 5 ? 15.328 14.75 1.682 1 92.06 5 GLU B O 1
ATOM 1769 N N . SER B 1 6 ? 14.133 16.25 2.768 1 92.69 6 SER B N 1
ATOM 1770 C CA . SER B 1 6 ? 14.422 15.633 4.059 1 92.69 6 SER B CA 1
ATOM 1771 C C . SER B 1 6 ? 13.844 14.219 4.137 1 92.69 6 SER B C 1
ATOM 1773 O O . SER B 1 6 ? 14.227 13.438 5.008 1 92.69 6 SER B O 1
ATOM 1775 N N . PHE B 1 7 ? 12.961 13.906 3.219 1 96.19 7 PHE B N 1
ATOM 1776 C CA . PHE B 1 7 ? 12.32 12.602 3.266 1 96.19 7 PHE B CA 1
ATOM 1777 C C . PHE B 1 7 ? 12.797 11.719 2.115 1 96.19 7 PHE B C 1
ATOM 1779 O O . PHE B 1 7 ? 12.445 10.539 2.039 1 96.19 7 PHE B O 1
ATOM 1786 N N . ALA B 1 8 ? 13.602 12.281 1.256 1 96.31 8 ALA B N 1
ATOM 1787 C CA . ALA B 1 8 ? 14.07 11.531 0.093 1 96.31 8 ALA B CA 1
ATOM 1788 C C . ALA B 1 8 ? 15.086 10.469 0.499 1 96.31 8 ALA B C 1
ATOM 1790 O O . ALA B 1 8 ? 15.945 10.711 1.347 1 96.31 8 ALA B O 1
ATOM 1791 N N . GLU B 1 9 ? 14.977 9.273 0.008 1 96.19 9 GLU B N 1
ATOM 1792 C CA . GLU B 1 9 ? 15.93 8.18 0.147 1 96.19 9 GLU B CA 1
ATOM 1793 C C . GLU B 1 9 ? 16.406 7.684 -1.217 1 96.19 9 GLU B C 1
ATOM 1795 O O . GLU B 1 9 ? 15.602 7.207 -2.023 1 96.19 9 GLU B O 1
ATOM 1800 N N . ASN B 1 10 ? 17.719 7.781 -1.45 1 94.12 10 ASN B N 1
ATOM 1801 C CA . ASN B 1 10 ? 18.234 7.453 -2.773 1 94.12 10 ASN B CA 1
ATOM 1802 C C . ASN B 1 10 ? 19.281 6.34 -2.709 1 94.12 10 ASN B C 1
ATOM 1804 O O . ASN B 1 10 ? 19.781 5.887 -3.742 1 94.12 10 ASN B O 1
ATOM 1808 N N . ARG B 1 11 ? 19.656 5.93 -1.491 1 94 11 ARG B N 1
ATOM 1809 C CA . ARG B 1 11 ? 20.656 4.871 -1.369 1 94 11 ARG B CA 1
ATOM 1810 C C . ARG B 1 11 ? 20.109 3.541 -1.879 1 94 11 ARG B C 1
ATOM 1812 O O . ARG B 1 11 ? 19.125 3.023 -1.346 1 94 11 ARG B O 1
ATOM 1819 N N . PRO B 1 12 ? 20.734 2.926 -2.934 1 93.38 12 PRO B N 1
ATOM 1820 C CA . PRO B 1 12 ? 20.203 1.72 -3.576 1 93.38 12 PRO B CA 1
ATOM 1821 C C . PRO B 1 12 ? 20.016 0.561 -2.6 1 93.38 12 PRO B C 1
ATOM 1823 O O . PRO B 1 12 ? 19.062 -0.21 -2.719 1 93.38 12 PRO B O 1
ATOM 1826 N N . GLU B 1 13 ? 20.906 0.394 -1.645 1 93.44 13 GLU B N 1
ATOM 1827 C CA . GLU B 1 13 ? 20.828 -0.729 -0.714 1 93.44 13 GLU B CA 1
ATOM 1828 C C . GLU B 1 13 ? 19.578 -0.634 0.163 1 93.44 13 GLU B C 1
ATOM 1830 O O . GLU B 1 13 ? 18.984 -1.654 0.514 1 93.44 13 GLU B O 1
ATOM 1835 N N . ILE B 1 14 ? 19.172 0.577 0.541 1 95.5 14 ILE B N 1
ATOM 1836 C CA . ILE B 1 14 ? 18 0.79 1.374 1 95.5 14 ILE B CA 1
ATOM 1837 C C . ILE B 1 14 ? 16.734 0.55 0.551 1 95.5 14 ILE B C 1
ATOM 1839 O O . ILE B 1 14 ? 15.789 -0.091 1.022 1 95.5 14 ILE B O 1
ATOM 1843 N N . LEU B 1 15 ? 16.781 1.054 -0.71 1 96.81 15 LEU B N 1
ATOM 1844 C CA . LEU B 1 15 ? 15.648 0.83 -1.6 1 96.81 15 LEU B CA 1
ATOM 1845 C C . LEU B 1 15 ? 15.453 -0.659 -1.868 1 96.81 15 LEU B C 1
ATOM 1847 O O . LEU B 1 15 ? 14.328 -1.166 -1.791 1 96.81 15 LEU B O 1
ATOM 1851 N N . ARG B 1 16 ? 16.531 -1.353 -2.113 1 96.69 16 ARG B N 1
ATOM 1852 C CA . ARG B 1 16 ? 16.5 -2.783 -2.396 1 96.69 16 ARG B CA 1
ATOM 1853 C C . ARG B 1 16 ? 15.953 -3.562 -1.201 1 96.69 16 ARG B C 1
ATOM 1855 O O . ARG B 1 16 ? 15.172 -4.5 -1.367 1 96.69 16 ARG B O 1
ATOM 1862 N N . ALA B 1 17 ? 16.359 -3.189 -0.022 1 96.25 17 ALA B N 1
ATOM 1863 C CA . ALA B 1 17 ? 15.93 -3.881 1.189 1 96.25 17 ALA B CA 1
ATOM 1864 C C . ALA B 1 17 ? 14.414 -3.762 1.376 1 96.25 17 ALA B C 1
ATOM 1866 O O . ALA B 1 17 ? 13.75 -4.734 1.73 1 96.25 17 ALA B O 1
ATOM 1867 N N . LEU B 1 18 ? 13.891 -2.553 1.146 1 97.5 18 LEU B N 1
ATOM 1868 C CA . LEU B 1 18 ? 12.453 -2.387 1.285 1 97.5 18 LEU B CA 1
ATOM 1869 C C . LEU B 1 18 ? 11.703 -3.234 0.261 1 97.5 18 LEU B C 1
ATOM 1871 O O . LEU B 1 18 ? 10.719 -3.893 0.597 1 97.5 18 LEU B O 1
ATOM 1875 N N . ILE B 1 19 ? 12.195 -3.25 -0.961 1 98 19 ILE B N 1
ATOM 1876 C CA . ILE B 1 19 ? 11.539 -4.008 -2.021 1 98 19 ILE B CA 1
ATOM 1877 C C . ILE B 1 19 ? 11.547 -5.492 -1.678 1 98 19 ILE B C 1
ATOM 1879 O O . ILE B 1 19 ? 10.539 -6.188 -1.854 1 98 19 ILE B O 1
ATOM 1883 N N . GLN B 1 20 ? 12.633 -5.977 -1.197 1 96.62 20 GLN B N 1
ATOM 1884 C CA . GLN B 1 20 ? 12.758 -7.387 -0.838 1 96.62 20 GLN B CA 1
ATOM 1885 C C . GLN B 1 20 ? 11.812 -7.75 0.301 1 96.62 20 GLN B C 1
ATOM 1887 O O . GLN B 1 20 ? 11.219 -8.836 0.303 1 96.62 20 GLN B O 1
ATOM 1892 N N . CYS B 1 21 ? 11.633 -6.875 1.231 1 94.81 21 CYS B N 1
ATOM 1893 C CA . CYS B 1 21 ? 10.797 -7.125 2.404 1 94.81 21 CYS B CA 1
ATOM 1894 C C . CYS B 1 21 ? 9.32 -6.957 2.07 1 94.81 21 CYS B C 1
ATOM 1896 O O . CYS B 1 21 ? 8.461 -7.586 2.693 1 94.81 21 CYS B O 1
ATOM 1898 N N . TYR B 1 22 ? 9.039 -6.098 1.148 1 96.38 22 TYR B N 1
ATOM 1899 C CA . TYR B 1 22 ? 7.668 -5.785 0.759 1 96.38 22 TYR B CA 1
ATOM 1900 C C . TYR B 1 22 ? 7.484 -5.914 -0.748 1 96.38 22 TYR B C 1
ATOM 1902 O O . TYR B 1 22 ? 7.195 -4.93 -1.434 1 96.38 22 TYR B O 1
ATOM 1910 N N . PRO B 1 23 ? 7.465 -7.137 -1.26 1 98.19 23 PRO B N 1
ATOM 1911 C CA . PRO B 1 23 ? 7.559 -7.348 -2.707 1 98.19 23 PRO B CA 1
ATOM 1912 C C . PRO B 1 23 ? 6.199 -7.262 -3.402 1 98.19 23 PRO B C 1
ATOM 1914 O O . PRO B 1 23 ? 6.133 -7.242 -4.633 1 98.19 23 PRO B O 1
ATOM 1917 N N . LEU B 1 24 ? 5.047 -7.316 -2.652 1 98.5 24 LEU B N 1
ATOM 1918 C CA . LEU B 1 24 ? 3.758 -7.137 -3.309 1 98.5 24 LEU B CA 1
ATOM 1919 C C . LEU B 1 24 ? 3.602 -5.707 -3.816 1 98.5 24 LEU B C 1
ATOM 1921 O O . LEU B 1 24 ? 3.182 -4.82 -3.068 1 98.5 24 LEU B O 1
ATOM 1925 N N . ALA B 1 25 ? 3.82 -5.52 -5.062 1 98.81 25 ALA B N 1
ATOM 1926 C CA . ALA B 1 25 ? 3.867 -4.195 -5.672 1 98.81 25 ALA B CA 1
ATOM 1927 C C . ALA B 1 25 ? 2.488 -3.775 -6.18 1 98.81 25 ALA B C 1
ATOM 1929 O O . ALA B 1 25 ? 1.645 -4.625 -6.477 1 98.81 25 ALA B O 1
ATOM 1930 N N . THR B 1 26 ? 2.244 -2.492 -6.145 1 98.75 26 THR B N 1
ATOM 1931 C CA . THR B 1 26 ? 1.194 -1.889 -6.961 1 98.75 26 THR B CA 1
ATOM 1932 C C . THR B 1 26 ? 1.75 -1.433 -8.305 1 98.75 26 THR B C 1
ATOM 1934 O O . THR B 1 26 ? 2.537 -0.486 -8.367 1 98.75 26 THR B O 1
ATOM 1937 N N . LEU B 1 27 ? 1.403 -2.15 -9.32 1 98.38 27 LEU B N 1
ATOM 1938 C CA . LEU B 1 27 ? 1.844 -1.801 -10.672 1 98.38 27 LEU B CA 1
ATOM 1939 C C . LEU B 1 27 ? 0.786 -0.972 -11.391 1 98.38 27 LEU B C 1
ATOM 1941 O O . LEU B 1 27 ? -0.309 -1.465 -11.672 1 98.38 27 LEU B O 1
ATOM 1945 N N . VAL B 1 28 ? 1.154 0.284 -11.648 1 97.62 28 VAL B N 1
ATOM 1946 C CA . VAL B 1 28 ? 0.231 1.239 -12.258 1 97.62 28 VAL B CA 1
ATOM 1947 C C . VAL B 1 28 ? 0.561 1.413 -13.734 1 97.62 28 VAL B C 1
ATOM 1949 O O . VAL B 1 28 ? 1.728 1.57 -14.102 1 97.62 28 VAL B O 1
ATOM 1952 N N . SER B 1 29 ? -0.427 1.316 -14.547 1 95.19 29 SER B N 1
ATOM 1953 C CA . SER B 1 29 ? -0.29 1.506 -15.984 1 95.19 29 SER B CA 1
ATOM 1954 C C . SER B 1 29 ? -1.49 2.25 -16.562 1 95.19 29 SER B C 1
ATOM 1956 O O . SER B 1 29 ? -2.486 2.463 -15.867 1 95.19 29 SER B O 1
ATOM 1958 N N . MET B 1 30 ? -1.302 2.729 -17.797 1 89.12 30 MET B N 1
ATOM 1959 C CA . MET B 1 30 ? -2.422 3.295 -18.531 1 89.12 30 MET B CA 1
ATOM 1960 C C . MET B 1 30 ? -3.123 2.225 -19.359 1 89.12 30 MET B C 1
ATOM 1962 O O . MET B 1 30 ? -2.488 1.552 -20.172 1 89.12 30 MET B O 1
ATOM 1966 N N . GLY B 1 31 ? -4.297 1.834 -18.938 1 78.25 31 GLY B N 1
ATOM 1967 C CA . GLY B 1 31 ? -5.129 0.984 -19.781 1 78.25 31 GLY B CA 1
ATOM 1968 C C . GLY B 1 31 ? -6.113 1.765 -20.625 1 78.25 31 GLY B C 1
ATOM 1969 O O . GLY B 1 31 ? -7.164 2.188 -20.141 1 78.25 31 GLY B O 1
ATOM 1970 N N . GLY B 1 32 ? -5.785 1.802 -21.906 1 76.31 32 GLY B N 1
ATOM 1971 C CA . GLY B 1 32 ? -6.586 2.713 -22.719 1 76.31 32 GLY B CA 1
ATOM 1972 C C . GLY B 1 32 ? -6.531 4.145 -22.219 1 76.31 32 GLY B C 1
ATOM 1973 O O . GLY B 1 32 ? -5.457 4.754 -22.188 1 76.31 32 GLY B O 1
ATOM 1974 N N . ASN B 1 33 ? -7.617 4.602 -21.781 1 75.81 33 ASN B N 1
ATOM 1975 C CA . ASN B 1 33 ? -7.672 5.98 -21.312 1 75.81 33 ASN B CA 1
ATOM 1976 C C . ASN B 1 33 ? -7.945 6.051 -19.812 1 75.81 33 ASN B C 1
ATOM 1978 O O . ASN B 1 33 ? -8.406 7.074 -19.297 1 75.81 33 ASN B O 1
ATOM 1982 N N . SER B 1 34 ? -7.598 4.93 -19.203 1 86.56 34 SER B N 1
ATOM 1983 C CA . SER B 1 34 ? -7.895 4.934 -17.781 1 86.56 34 SER B CA 1
ATOM 1984 C C . SER B 1 34 ? -6.695 4.469 -16.969 1 86.56 34 SER B C 1
ATOM 1986 O O . SER B 1 34 ? -5.891 3.666 -17.438 1 86.56 34 SER B O 1
ATOM 1988 N N . LEU B 1 35 ? -6.535 5.078 -15.797 1 93.62 35 LEU B N 1
ATOM 1989 C CA . LEU B 1 35 ? -5.543 4.609 -14.828 1 93.62 35 LEU B CA 1
ATOM 1990 C C . LEU B 1 35 ? -5.93 3.24 -14.281 1 93.62 35 LEU B C 1
ATOM 1992 O O . LEU B 1 35 ? -7.055 3.047 -13.82 1 93.62 35 LEU B O 1
ATOM 1996 N N . GLU B 1 36 ? -4.965 2.311 -14.391 1 94.19 36 GLU B N 1
ATOM 1997 C CA . GLU B 1 36 ? -5.184 0.961 -13.875 1 94.19 36 GLU B CA 1
ATOM 1998 C C . GLU B 1 36 ? -4.062 0.547 -12.922 1 94.19 36 GLU B C 1
ATOM 2000 O O . GLU B 1 36 ? -2.939 1.044 -13.023 1 94.19 36 GLU B O 1
ATOM 2005 N N . ALA B 1 37 ? -4.441 -0.309 -12 1 97.5 37 ALA B N 1
ATOM 2006 C CA . ALA B 1 37 ? -3.424 -0.84 -11.102 1 97.5 37 ALA B CA 1
ATOM 2007 C C . ALA B 1 37 ? -3.648 -2.326 -10.828 1 97.5 37 ALA B C 1
ATOM 2009 O O . ALA B 1 37 ? -4.789 -2.787 -10.773 1 97.5 37 ALA B O 1
ATOM 2010 N N . ASN B 1 38 ? -2.586 -3.059 -10.773 1 97.88 38 ASN B N 1
ATOM 2011 C CA . ASN B 1 38 ? -2.555 -4.465 -10.383 1 97.88 38 ASN B CA 1
ATOM 2012 C C . ASN B 1 38 ? -1.607 -4.703 -9.211 1 97.88 38 ASN B C 1
ATOM 2014 O O . ASN B 1 38 ? -0.57 -4.047 -9.109 1 97.88 38 ASN B O 1
ATOM 2018 N N . HIS B 1 39 ? -2 -5.555 -8.344 1 98.56 39 HIS B N 1
ATOM 2019 C CA . HIS B 1 39 ? -1.149 -5.926 -7.223 1 98.56 39 HIS B CA 1
ATOM 2020 C C . HIS B 1 39 ? -0.411 -7.23 -7.492 1 98.56 39 HIS B C 1
ATOM 2022 O O . HIS B 1 39 ? -1.027 -8.297 -7.543 1 98.56 39 HIS B O 1
ATOM 2028 N N . ILE B 1 40 ? 0.921 -7.16 -7.691 1 98.44 40 ILE B N 1
ATOM 2029 C CA . ILE B 1 40 ? 1.747 -8.25 -8.203 1 98.44 40 ILE B CA 1
ATOM 2030 C C . ILE B 1 40 ? 3.023 -8.359 -7.367 1 98.44 40 ILE B C 1
ATOM 2032 O O . ILE B 1 40 ? 3.768 -7.387 -7.227 1 98.44 40 ILE B O 1
ATOM 2036 N N . PRO B 1 41 ? 3.275 -9.539 -6.762 1 98.69 41 PRO B N 1
ATOM 2037 C CA . PRO B 1 41 ? 4.609 -9.695 -6.18 1 98.69 41 PRO B CA 1
ATOM 2038 C C . PRO B 1 41 ? 5.723 -9.617 -7.219 1 98.69 41 PRO B C 1
ATOM 2040 O O . PRO B 1 41 ? 5.652 -10.281 -8.258 1 98.69 41 PRO B O 1
ATOM 2043 N N . LEU B 1 42 ? 6.672 -8.789 -6.973 1 98.75 42 LEU B N 1
ATOM 2044 C CA . LEU B 1 42 ? 7.789 -8.625 -7.898 1 98.75 42 LEU B CA 1
ATOM 2045 C C . LEU B 1 42 ? 9.117 -8.922 -7.207 1 98.75 42 LEU B C 1
ATOM 2047 O O . LEU B 1 42 ? 9.312 -8.555 -6.051 1 98.75 42 LEU B O 1
ATOM 2051 N N . TYR B 1 43 ? 9.938 -9.633 -7.914 1 98.19 43 TYR B N 1
ATOM 2052 C CA . TYR B 1 43 ? 11.289 -9.992 -7.508 1 98.19 43 TYR B CA 1
ATOM 2053 C C . TYR B 1 43 ? 12.312 -9.031 -8.094 1 98.19 43 TYR B C 1
ATOM 2055 O O . TYR B 1 43 ? 12.359 -8.82 -9.305 1 98.19 43 TYR B O 1
ATOM 2063 N N . LEU B 1 44 ? 13.055 -8.352 -7.203 1 98 44 LEU B N 1
ATOM 2064 C CA . LEU B 1 44 ? 14.172 -7.535 -7.668 1 98 44 LEU B CA 1
ATOM 2065 C C . LEU B 1 44 ? 15.414 -8.391 -7.895 1 98 44 LEU B C 1
ATOM 2067 O O . LEU B 1 44 ? 16 -8.898 -6.941 1 98 44 LEU B O 1
ATOM 2071 N N . VAL B 1 45 ? 15.797 -8.516 -9.148 1 96.62 45 VAL B N 1
ATOM 2072 C CA . VAL B 1 45 ? 16.938 -9.359 -9.508 1 96.62 45 VAL B CA 1
ATOM 2073 C C . VAL B 1 45 ? 18.188 -8.844 -8.812 1 96.62 45 VAL B C 1
ATOM 2075 O O . VAL B 1 45 ? 18.484 -7.648 -8.852 1 96.62 45 VAL B O 1
ATOM 2078 N N . PRO B 1 46 ? 18.859 -9.844 -8.18 1 91.69 46 PRO B N 1
ATOM 2079 C CA . PRO B 1 46 ? 20.109 -9.414 -7.559 1 91.69 46 PRO B CA 1
ATOM 2080 C C . PRO B 1 46 ? 21.141 -8.945 -8.57 1 91.69 46 PRO B C 1
ATOM 2082 O O . PRO B 1 46 ? 21.172 -9.438 -9.703 1 91.69 46 PRO B O 1
ATOM 2085 N N . GLY B 1 47 ? 21.938 -8.078 -8.227 1 79.5 47 GLY B N 1
ATOM 2086 C CA . GLY B 1 47 ? 23.047 -7.684 -9.094 1 79.5 47 GLY B CA 1
ATOM 2087 C C . GLY B 1 47 ? 23.391 -6.215 -8.984 1 79.5 47 GLY B C 1
ATOM 2088 O O . GLY B 1 47 ? 22.641 -5.434 -8.391 1 79.5 47 GLY B O 1
ATOM 2089 N N . GLU B 1 48 ? 24.562 -6 -9.383 1 65.88 48 GLU B N 1
ATOM 2090 C CA . GLU B 1 48 ? 25.141 -4.664 -9.258 1 65.88 48 GLU B CA 1
ATOM 2091 C C . GLU B 1 48 ? 25.109 -3.926 -10.594 1 65.88 48 GLU B C 1
ATOM 2093 O O . GLU B 1 48 ? 25.766 -2.889 -10.75 1 65.88 48 GLU B O 1
ATOM 2098 N N . GLY B 1 49 ? 24.344 -4.477 -11.469 1 66.38 49 GLY B N 1
ATOM 2099 C CA . GLY B 1 49 ? 24.328 -3.754 -12.734 1 66.38 49 GLY B CA 1
ATOM 2100 C C . GLY B 1 49 ? 23.688 -2.387 -12.633 1 66.38 49 GLY B C 1
ATOM 2101 O O . GLY B 1 49 ? 23.062 -2.064 -11.617 1 66.38 49 GLY B O 1
ATOM 2102 N N . PRO B 1 50 ? 23.922 -1.522 -13.609 1 74.81 50 PRO B N 1
ATOM 2103 C CA . PRO B 1 50 ? 23.516 -0.117 -13.586 1 74.81 50 PRO B CA 1
ATOM 2104 C C . PRO B 1 50 ? 22 0.053 -13.555 1 74.81 50 PRO B C 1
ATOM 2106 O O . PRO B 1 50 ? 21.5 1.091 -13.109 1 74.81 50 PRO B O 1
ATOM 2109 N N . GLN B 1 51 ? 21.359 -1.066 -13.977 1 89.12 51 GLN B N 1
ATOM 2110 C CA . GLN B 1 51 ? 19.922 -0.912 -14.016 1 89.12 51 GLN B CA 1
ATOM 2111 C C . GLN B 1 51 ? 19.219 -2.053 -13.273 1 89.12 51 GLN B C 1
ATOM 2113 O O . GLN B 1 51 ? 19.25 -3.201 -13.727 1 89.12 51 GLN B O 1
ATOM 2118 N N . PRO B 1 52 ? 18.578 -1.736 -12.164 1 95.31 52 PRO B N 1
ATOM 2119 C CA . PRO B 1 52 ? 17.828 -2.789 -11.477 1 95.31 52 PRO B CA 1
ATOM 2120 C C . PRO B 1 52 ? 16.656 -3.301 -12.297 1 95.31 52 PRO B C 1
ATOM 2122 O O . PRO B 1 52 ? 16.094 -2.564 -13.117 1 95.31 52 PRO B O 1
ATOM 2125 N N . VAL B 1 53 ? 16.391 -4.59 -12.164 1 97.31 53 VAL B N 1
ATOM 2126 C CA . VAL B 1 53 ? 15.32 -5.215 -12.938 1 97.31 53 VAL B CA 1
ATOM 2127 C C . VAL B 1 53 ? 14.312 -5.871 -12 1 97.31 53 VAL B C 1
ATOM 2129 O O . VAL B 1 53 ? 14.695 -6.598 -11.078 1 97.31 53 VAL B O 1
ATOM 2132 N N . LEU B 1 54 ? 13.062 -5.551 -12.242 1 98.19 54 LEU B N 1
ATOM 2133 C CA . LEU B 1 54 ? 11.969 -6.211 -11.547 1 98.19 54 LEU B CA 1
ATOM 2134 C C . LEU B 1 54 ? 11.367 -7.324 -12.398 1 98.19 54 LEU B C 1
ATOM 2136 O O . LEU B 1 54 ? 11.203 -7.16 -13.609 1 98.19 54 LEU B O 1
ATOM 2140 N N . GLN B 1 55 ? 11.07 -8.477 -11.711 1 98.5 55 GLN B N 1
ATOM 2141 C CA . GLN B 1 55 ? 10.469 -9.602 -12.414 1 98.5 55 GLN B CA 1
ATOM 2142 C C . GLN B 1 55 ? 9.234 -10.117 -11.68 1 98.5 55 GLN B C 1
ATOM 2144 O O . GLN B 1 55 ? 9.219 -10.164 -10.453 1 98.5 55 GLN B O 1
ATOM 2149 N N . GLY B 1 56 ? 8.234 -10.484 -12.398 1 98.56 56 GLY B N 1
ATOM 2150 C CA . GLY B 1 56 ? 7.016 -11.102 -11.891 1 98.56 56 GLY B CA 1
ATOM 2151 C C . GLY B 1 56 ? 6.219 -11.828 -12.953 1 98.56 56 GLY B C 1
ATOM 2152 O O . GLY B 1 56 ? 6.758 -12.18 -14.008 1 98.56 56 GLY B O 1
ATOM 2153 N N . HIS B 1 57 ? 5.004 -12.195 -12.648 1 98.75 57 HIS B N 1
ATOM 2154 C CA . HIS B 1 57 ? 4.109 -12.828 -13.609 1 98.75 57 HIS B CA 1
ATOM 2155 C C . HIS B 1 57 ? 2.652 -12.508 -13.305 1 98.75 57 HIS B C 1
ATOM 2157 O O . HIS B 1 57 ? 2.32 -12.125 -12.18 1 98.75 57 HIS B O 1
ATOM 2163 N N . VAL B 1 58 ? 1.833 -12.562 -14.359 1 98.19 58 VAL B N 1
ATOM 2164 C CA . VAL B 1 58 ? 0.402 -12.305 -14.242 1 98.19 58 VAL B CA 1
ATOM 2165 C C . VAL B 1 58 ? -0.383 -13.414 -14.938 1 98.19 58 VAL B C 1
ATOM 2167 O O . VAL B 1 58 ? 0.154 -14.117 -15.789 1 98.19 58 VAL B O 1
ATOM 2170 N N . ALA B 1 59 ? -1.635 -13.578 -14.453 1 98 59 ALA B N 1
ATOM 2171 C CA . ALA B 1 59 ? -2.521 -14.484 -15.172 1 98 59 ALA B CA 1
ATOM 2172 C C . ALA B 1 59 ? -2.631 -14.094 -16.641 1 98 59 ALA B C 1
ATOM 2174 O O . ALA B 1 59 ? -2.701 -12.906 -16.984 1 98 59 ALA B O 1
ATOM 2175 N N . ARG B 1 60 ? -2.705 -15.086 -17.484 1 97.62 60 ARG B N 1
ATOM 2176 C CA . ARG B 1 60 ? -2.887 -14.836 -18.906 1 97.62 60 ARG B CA 1
ATOM 2177 C C . ARG B 1 60 ? -4.156 -14.023 -19.156 1 97.62 60 ARG B C 1
ATOM 2179 O O . ARG B 1 60 ? -4.223 -13.242 -20.109 1 97.62 60 ARG B O 1
ATOM 2186 N N . ALA B 1 61 ? -5.156 -14.195 -18.328 1 96.88 61 ALA B N 1
ATOM 2187 C CA . ALA B 1 61 ? -6.43 -13.492 -18.469 1 96.88 61 ALA B CA 1
ATOM 2188 C C . ALA B 1 61 ? -6.293 -12.023 -18.078 1 96.88 61 ALA B C 1
ATOM 2190 O O . ALA B 1 61 ? -7.18 -11.219 -18.375 1 96.88 61 ALA B O 1
ATOM 2191 N N . ASN B 1 62 ? -5.273 -11.633 -17.375 1 96.5 62 ASN B N 1
ATOM 2192 C CA . ASN B 1 62 ? -5.016 -10.234 -17.031 1 96.5 62 ASN B CA 1
ATOM 2193 C C . ASN B 1 62 ? -4.59 -9.43 -18.266 1 96.5 62 ASN B C 1
ATOM 2195 O O . ASN B 1 62 ? -3.574 -9.742 -18.891 1 96.5 62 ASN B O 1
ATOM 2199 N N . PRO B 1 63 ? -5.297 -8.391 -18.594 1 94.69 63 PRO B N 1
ATOM 2200 C CA . PRO B 1 63 ? -5.004 -7.656 -19.828 1 94.69 63 PRO B CA 1
ATOM 2201 C C . PRO B 1 63 ? -3.709 -6.852 -19.75 1 94.69 63 PRO B C 1
ATOM 2203 O O . PRO B 1 63 ? -3.223 -6.352 -20.766 1 94.69 63 PRO B O 1
ATOM 2206 N N . LEU B 1 64 ? -3.092 -6.75 -18.641 1 94.5 64 LEU B N 1
ATOM 2207 C CA . LEU B 1 64 ? -1.933 -5.898 -18.391 1 94.5 64 LEU B CA 1
ATOM 2208 C C . LEU B 1 64 ? -0.849 -6.137 -19.438 1 94.5 64 LEU B C 1
ATOM 2210 O O . LEU B 1 64 ? -0.327 -5.184 -20.016 1 94.5 64 LEU B O 1
ATOM 2214 N N . TRP B 1 65 ? -0.534 -7.406 -19.703 1 93.75 65 TRP B N 1
ATOM 2215 C CA . TRP B 1 65 ? 0.614 -7.738 -20.547 1 93.75 65 TRP B CA 1
ATOM 2216 C C . TRP B 1 65 ? 0.297 -7.504 -22.016 1 93.75 65 TRP B C 1
ATOM 2218 O O . TRP B 1 65 ? 1.206 -7.367 -22.844 1 93.75 65 TRP B O 1
ATOM 2228 N N . ARG B 1 66 ? -0.981 -7.391 -22.328 1 92.81 66 ARG B N 1
ATOM 2229 C CA . ARG B 1 66 ? -1.385 -7.168 -23.719 1 92.81 66 ARG B CA 1
ATOM 2230 C C . ARG B 1 66 ? -1.644 -5.691 -23.984 1 92.81 66 ARG B C 1
ATOM 2232 O O . ARG B 1 66 ? -1.45 -5.211 -25.094 1 92.81 66 ARG B O 1
ATOM 2239 N N . GLU B 1 67 ? -2.051 -5.027 -22.969 1 89.69 67 GLU B N 1
ATOM 2240 C CA . GLU B 1 67 ? -2.553 -3.67 -23.172 1 89.69 67 GLU B CA 1
ATOM 2241 C C . GLU B 1 67 ? -1.451 -2.637 -22.953 1 89.69 67 GLU B C 1
ATOM 2243 O O . GLU B 1 67 ? -1.584 -1.483 -23.359 1 89.69 67 GLU B O 1
ATOM 2248 N N . THR B 1 68 ? -0.472 -3 -22.25 1 85.69 68 THR B N 1
ATOM 2249 C CA . THR B 1 68 ? 0.622 -2.059 -22.031 1 85.69 68 THR B CA 1
ATOM 2250 C C . THR B 1 68 ? 1.555 -2.031 -23.234 1 85.69 68 THR B C 1
ATOM 2252 O O . THR B 1 68 ? 2.09 -3.066 -23.641 1 85.69 68 THR B O 1
ATOM 2255 N N . LEU B 1 69 ? 1.717 -0.865 -23.75 1 82.12 69 LEU B N 1
ATOM 2256 C CA . LEU B 1 69 ? 2.58 -0.713 -24.922 1 82.12 69 LEU B CA 1
ATOM 2257 C C . LEU B 1 69 ? 4.051 -0.768 -24.516 1 82.12 69 LEU B C 1
ATOM 2259 O O . LEU B 1 69 ? 4.422 -0.292 -23.438 1 82.12 69 LEU B O 1
ATOM 2263 N N . PRO B 1 70 ? 4.844 -1.335 -25.406 1 75.56 70 PRO B N 1
ATOM 2264 C CA . PRO B 1 70 ? 6.254 -1.537 -25.078 1 75.56 70 PRO B CA 1
ATOM 2265 C C . PRO B 1 70 ? 6.957 -0.244 -24.672 1 75.56 70 PRO B C 1
ATOM 2267 O O . PRO B 1 70 ? 7.824 -0.258 -23.797 1 75.56 70 PRO B O 1
ATOM 2270 N N . ASP B 1 71 ? 6.562 0.824 -25.156 1 77.81 71 ASP B N 1
ATOM 2271 C CA . ASP B 1 71 ? 7.285 2.062 -24.891 1 77.81 71 ASP B CA 1
ATOM 2272 C C . ASP B 1 71 ? 6.652 2.828 -23.734 1 77.81 71 ASP B C 1
ATOM 2274 O O . ASP B 1 71 ? 7.203 3.83 -23.266 1 77.81 71 ASP B O 1
ATOM 2278 N N . ASP B 1 72 ? 5.629 2.297 -23.25 1 84.75 72 ASP B N 1
ATOM 2279 C CA . ASP B 1 72 ? 4.98 2.986 -22.141 1 84.75 72 ASP B CA 1
ATOM 2280 C C . ASP B 1 72 ? 5.629 2.617 -20.812 1 84.75 72 ASP B C 1
ATOM 2282 O O . ASP B 1 72 ? 5.98 1.457 -20.578 1 84.75 72 ASP B O 1
ATOM 2286 N N . GLU B 1 73 ? 5.855 3.699 -20.078 1 92.5 73 GLU B N 1
ATOM 2287 C CA . GLU B 1 73 ? 6.391 3.439 -18.734 1 92.5 73 GLU B CA 1
ATOM 2288 C C . GLU B 1 73 ? 5.273 3.135 -17.75 1 92.5 73 GLU B C 1
ATOM 2290 O O . GLU B 1 73 ? 4.215 3.766 -17.781 1 92.5 73 GLU B O 1
ATOM 2295 N N . VAL B 1 74 ? 5.57 2.139 -16.953 1 96.81 74 VAL B N 1
ATOM 2296 C CA . VAL B 1 74 ? 4.695 1.85 -15.828 1 96.81 74 VAL B CA 1
ATOM 2297 C C . VAL B 1 74 ? 5.301 2.412 -14.547 1 96.81 74 VAL B C 1
ATOM 2299 O O . VAL B 1 74 ? 6.484 2.758 -14.508 1 96.81 74 VAL B O 1
ATOM 2302 N N . LEU B 1 75 ? 4.461 2.67 -13.578 1 98 75 LEU B N 1
ATOM 2303 C CA . LEU B 1 75 ? 4.859 3.041 -12.227 1 98 75 LEU B CA 1
ATOM 2304 C C . LEU B 1 75 ? 4.652 1.879 -11.266 1 98 75 LEU B C 1
ATOM 2306 O O . LEU B 1 75 ? 3.547 1.341 -11.164 1 98 75 LEU B O 1
ATOM 2310 N N . VAL B 1 76 ? 5.766 1.444 -10.641 1 98.75 76 VAL B N 1
ATOM 2311 C CA . VAL B 1 76 ? 5.715 0.368 -9.656 1 98.75 76 VAL B CA 1
ATOM 2312 C C . VAL B 1 76 ? 5.941 0.937 -8.258 1 98.75 76 VAL B C 1
ATOM 2314 O O . VAL B 1 76 ? 6.941 1.615 -8.016 1 98.75 76 VAL B O 1
ATOM 2317 N N . ILE B 1 77 ? 4.988 0.645 -7.375 1 98.88 77 ILE B N 1
ATOM 2318 C CA . ILE B 1 77 ? 5.047 1.184 -6.02 1 98.88 77 ILE B CA 1
ATOM 2319 C C . ILE B 1 77 ? 5.195 0.042 -5.016 1 98.88 77 ILE B C 1
ATOM 2321 O O . ILE B 1 77 ? 4.387 -0.892 -5.008 1 98.88 77 ILE B O 1
ATOM 2325 N N . PHE B 1 78 ? 6.262 0.054 -4.25 1 98.81 78 PHE B N 1
ATOM 2326 C CA . PHE B 1 78 ? 6.438 -0.819 -3.096 1 98.81 78 PHE B CA 1
ATOM 2327 C C . PHE B 1 78 ? 6.195 -0.056 -1.799 1 98.81 78 PHE B C 1
ATOM 2329 O O . PHE B 1 78 ? 6.895 0.913 -1.502 1 98.81 78 PHE B O 1
ATOM 2336 N N . GLN B 1 79 ? 5.195 -0.489 -1.07 1 97.62 79 GLN B N 1
ATOM 2337 C CA . GLN B 1 79 ? 4.824 0.2 0.16 1 97.62 79 GLN B CA 1
ATOM 2338 C C . GLN B 1 79 ? 5.34 -0.545 1.387 1 97.62 79 GLN B C 1
ATOM 2340 O O . GLN B 1 79 ? 4.988 -1.705 1.61 1 97.62 79 GLN B O 1
ATOM 2345 N N . GLY B 1 80 ? 6.199 0.092 2.152 1 96.38 80 GLY B N 1
ATOM 2346 C CA . GLY B 1 80 ? 6.652 -0.429 3.432 1 96.38 80 GLY B CA 1
ATOM 2347 C C . GLY B 1 80 ? 5.699 -0.13 4.57 1 96.38 80 GLY B C 1
ATOM 2348 O O . GLY B 1 80 ? 4.488 -0.006 4.359 1 96.38 80 GLY B O 1
ATOM 2349 N N . PRO B 1 81 ? 6.25 -0.074 5.789 1 95.06 81 PRO B N 1
ATOM 2350 C CA . PRO B 1 81 ? 5.387 0.176 6.949 1 95.06 81 PRO B CA 1
ATOM 2351 C C . PRO B 1 81 ? 4.781 1.578 6.941 1 95.06 81 PRO B C 1
ATOM 2353 O O . PRO B 1 81 ? 5.383 2.51 6.402 1 95.06 81 PRO B O 1
ATOM 2356 N N . GLN B 1 82 ? 3.668 1.691 7.477 1 96.31 82 GLN B N 1
ATOM 2357 C CA . GLN B 1 82 ? 3.002 2.967 7.715 1 96.31 82 GLN B CA 1
ATOM 2358 C C . GLN B 1 82 ? 2.332 2.994 9.086 1 96.31 82 GLN B C 1
ATOM 2360 O O . GLN B 1 82 ? 2.023 1.943 9.648 1 96.31 82 GLN B O 1
ATOM 2365 N N . HIS B 1 83 ? 2.191 4.16 9.641 1 96.62 83 HIS B N 1
ATOM 2366 C CA . HIS B 1 83 ? 1.509 4.273 10.922 1 96.62 83 HIS B CA 1
ATOM 2367 C C . HIS B 1 83 ? 1.079 5.711 11.195 1 96.62 83 HIS B C 1
ATOM 2369 O O . HIS B 1 83 ? 1.834 6.648 10.93 1 96.62 83 HIS B O 1
ATOM 2375 N N . TYR B 1 84 ? -0.139 5.883 11.648 1 97.38 84 TYR B N 1
ATOM 2376 C CA . TYR B 1 84 ? -0.577 7.16 12.203 1 97.38 84 TYR B CA 1
ATOM 2377 C C . TYR B 1 84 ? 0.231 7.52 13.445 1 97.38 84 TYR B C 1
ATOM 2379 O O . TYR B 1 84 ? 0.467 6.672 14.305 1 97.38 84 TYR B O 1
ATOM 2387 N N . ILE B 1 85 ? 0.704 8.742 13.547 1 97.5 85 ILE B N 1
ATOM 2388 C CA . ILE B 1 85 ? 1.428 9.25 14.703 1 97.5 85 ILE B CA 1
ATOM 2389 C C . ILE B 1 85 ? 0.578 10.289 15.43 1 97.5 85 ILE B C 1
ATOM 2391 O O . ILE B 1 85 ? 0.358 11.391 14.914 1 97.5 85 ILE B O 1
ATOM 2395 N N . SER B 1 86 ? 0.199 9.977 16.594 1 97.69 86 SER B N 1
ATOM 2396 C CA . SER B 1 86 ? -0.63 10.875 17.391 1 97.69 86 SER B CA 1
ATOM 2397 C C . SER B 1 86 ? 0.195 12.008 17.984 1 97.69 86 SER B C 1
ATOM 2399 O O . SER B 1 86 ? 1.307 11.789 18.469 1 97.69 86 SER B O 1
ATOM 2401 N N . PRO B 1 87 ? -0.389 13.227 17.969 1 97.31 87 PRO B N 1
ATOM 2402 C CA . PRO B 1 87 ? 0.309 14.32 18.656 1 97.31 87 PRO B CA 1
ATOM 2403 C C . PRO B 1 87 ? 0.532 14.047 20.141 1 97.31 87 PRO B C 1
ATOM 2405 O O . PRO B 1 87 ? 1.476 14.57 20.734 1 97.31 87 PRO B O 1
ATOM 2408 N N . SER B 1 88 ? -0.257 13.219 20.719 1 96.44 88 SER B N 1
ATOM 2409 C CA . SER B 1 88 ? -0.137 12.891 22.141 1 96.44 88 SER B CA 1
ATOM 2410 C C . SER B 1 88 ? 1.14 12.109 22.422 1 96.44 88 SER B C 1
ATOM 2412 O O . SER B 1 88 ? 1.534 11.945 23.578 1 96.44 88 SER B O 1
ATOM 2414 N N . TRP B 1 89 ? 1.767 11.602 21.359 1 96.62 89 TRP B N 1
ATOM 2415 C CA . TRP B 1 89 ? 2.959 10.773 21.531 1 96.62 89 TRP B CA 1
ATOM 2416 C C . TRP B 1 89 ? 4.215 11.633 21.578 1 96.62 89 TRP B C 1
ATOM 2418 O O . TRP B 1 89 ? 5.293 11.156 21.922 1 96.62 89 TRP B O 1
ATOM 2428 N N . TYR B 1 90 ? 4.051 12.898 21.219 1 96.5 90 TYR B N 1
ATOM 2429 C CA . TYR B 1 90 ? 5.219 13.773 21.172 1 96.5 90 TYR B CA 1
ATOM 2430 C C . TYR B 1 90 ? 5.578 14.281 22.562 1 96.5 90 TYR B C 1
ATOM 2432 O O . TYR B 1 90 ? 4.762 14.922 23.219 1 96.5 90 TYR B O 1
ATOM 2440 N N . ALA B 1 91 ? 6.832 14.078 22.891 1 95 91 ALA B N 1
ATOM 2441 C CA . ALA B 1 91 ? 7.332 14.562 24.172 1 95 91 ALA B CA 1
ATOM 2442 C C . ALA B 1 91 ? 7.207 16.078 24.266 1 95 91 ALA B C 1
ATOM 2444 O O . ALA B 1 91 ? 6.961 16.625 25.344 1 95 91 ALA B O 1
ATOM 2445 N N . THR B 1 92 ? 7.312 16.766 23.188 1 93.88 92 THR B N 1
ATOM 2446 C CA . THR B 1 92 ? 7.344 18.219 23.188 1 93.88 92 THR B CA 1
ATOM 2447 C C . THR B 1 92 ? 5.938 18.797 23.312 1 93.88 92 THR B C 1
ATOM 2449 O O . THR B 1 92 ? 5.766 20 23.453 1 93.88 92 THR B O 1
ATOM 2452 N N . LYS B 1 93 ? 4.938 17.953 23.234 1 92.75 93 LYS B N 1
ATOM 2453 C CA . LYS B 1 93 ? 3.564 18.438 23.328 1 92.75 93 LYS B CA 1
ATOM 2454 C C . LYS B 1 93 ? 3.367 19.281 24.578 1 92.75 93 LYS B C 1
ATOM 2456 O O . LYS B 1 93 ? 2.781 20.375 24.531 1 92.75 93 LYS B O 1
ATOM 2461 N N . ALA B 1 94 ? 3.885 18.828 25.688 1 88 94 ALA B N 1
ATOM 2462 C CA . ALA B 1 94 ? 3.713 19.484 26.984 1 88 94 ALA B CA 1
ATOM 2463 C C . ALA B 1 94 ? 4.445 20.828 27.016 1 8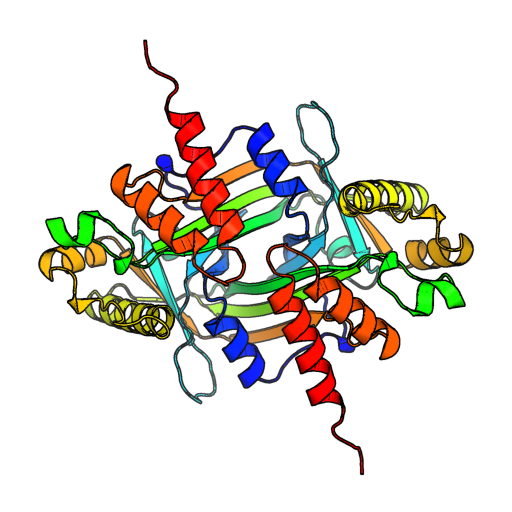8 94 ALA B C 1
ATOM 2465 O O . ALA B 1 94 ? 4.062 21.734 27.75 1 88 94 ALA B O 1
ATOM 2466 N N . GLU B 1 95 ? 5.438 20.922 26.219 1 89.38 95 GLU B N 1
ATOM 2467 C CA . GLU B 1 95 ? 6.285 22.109 26.25 1 89.38 95 GLU B CA 1
ATOM 2468 C C . GLU B 1 95 ? 5.684 23.234 25.406 1 89.38 95 GLU B C 1
ATOM 2470 O O . GLU B 1 95 ? 5.605 24.375 25.844 1 89.38 95 GLU B O 1
ATOM 2475 N N . THR B 1 96 ? 5.199 22.922 24.219 1 87.19 96 THR B N 1
ATOM 2476 C CA . THR B 1 96 ? 4.859 24 23.297 1 87.19 96 THR B CA 1
ATOM 2477 C C . THR B 1 96 ? 3.406 23.891 22.844 1 87.19 96 THR B C 1
ATOM 2479 O O . THR B 1 96 ? 2.812 24.875 22.406 1 87.19 96 THR B O 1
ATOM 2482 N N . GLY B 1 97 ? 2.889 22.641 22.891 1 88.31 97 GLY B N 1
ATOM 2483 C CA . GLY B 1 97 ? 1.562 22.391 22.344 1 88.31 97 GLY B CA 1
ATOM 2484 C C . GLY B 1 97 ? 1.508 22.516 20.828 1 88.31 97 GLY B C 1
ATOM 2485 O O . GLY B 1 97 ? 0.438 22.406 20.234 1 88.31 97 GLY B O 1
ATOM 2486 N N . LYS B 1 98 ? 2.676 22.75 20.219 1 91.25 98 LYS B N 1
ATOM 2487 C CA . LYS B 1 98 ? 2.764 22.938 18.766 1 91.25 98 LYS B CA 1
ATOM 2488 C C . LYS B 1 98 ? 3.039 21.609 18.062 1 91.25 98 LYS B C 1
ATOM 2490 O O . LYS B 1 98 ? 4.09 21.438 17.438 1 91.25 98 LYS B O 1
ATOM 2495 N N . VAL B 1 99 ? 2.096 20.688 18.188 1 93.94 99 VAL B N 1
ATOM 2496 C CA . VAL B 1 99 ? 2.176 19.359 17.594 1 93.94 99 VAL B CA 1
ATOM 2497 C C . VAL B 1 99 ? 0.884 19.047 16.828 1 93.94 99 VAL B C 1
ATOM 2499 O O . VAL B 1 99 ? -0.19 19.531 17.203 1 93.94 99 VAL B O 1
ATOM 2502 N N . VAL B 1 100 ? 1.005 18.391 15.766 1 95.56 100 VAL B N 1
ATOM 2503 C CA . VAL B 1 100 ? -0.132 17.953 14.961 1 95.56 100 VAL B CA 1
ATOM 2504 C C . VAL B 1 100 ? 0.062 16.484 14.539 1 95.56 100 VAL B C 1
ATOM 2506 O O . VAL B 1 100 ? 1.181 15.977 14.57 1 95.56 100 VAL B O 1
ATOM 2509 N N . PRO B 1 101 ? -1.073 15.852 14.18 1 97.31 101 PRO B N 1
ATOM 2510 C CA . PRO B 1 101 ? -0.942 14.469 13.711 1 97.31 101 PRO B CA 1
ATOM 2511 C C . PRO B 1 101 ? -0.156 14.367 12.406 1 97.31 101 PRO B C 1
ATOM 2513 O O . PRO B 1 101 ? -0.069 15.336 11.648 1 97.31 101 PRO B O 1
ATOM 2516 N N . THR B 1 102 ? 0.448 13.242 12.211 1 96.81 102 THR B N 1
ATOM 2517 C CA . THR B 1 102 ? 1.062 12.938 10.922 1 96.81 102 THR B CA 1
ATOM 2518 C C . THR B 1 102 ? 1.019 11.445 10.633 1 96.81 102 THR B C 1
ATOM 2520 O O . THR B 1 102 ? 0.476 10.672 11.43 1 96.81 102 THR B O 1
ATOM 2523 N N . TRP B 1 103 ? 1.429 11.07 9.438 1 97.81 103 TRP B N 1
ATOM 2524 C CA . TRP B 1 103 ? 1.629 9.688 9.031 1 97.81 103 TRP B CA 1
ATOM 2525 C C . TRP B 1 103 ? 3.098 9.414 8.727 1 97.81 103 TRP B C 1
ATOM 2527 O O . TRP B 1 103 ? 3.74 10.18 8.008 1 97.81 103 TRP B O 1
ATOM 2537 N N . ASN B 1 104 ? 3.615 8.414 9.398 1 97.75 104 ASN B N 1
ATOM 2538 C CA . ASN B 1 104 ? 4.902 7.867 8.984 1 97.75 104 ASN B CA 1
ATOM 2539 C C . ASN B 1 104 ? 4.723 6.723 7.988 1 97.75 104 ASN B C 1
ATOM 2541 O O . ASN B 1 104 ? 3.824 5.895 8.141 1 97.75 104 ASN B O 1
ATOM 2545 N N . TYR B 1 105 ? 5.516 6.727 6.977 1 98 105 TYR B N 1
ATOM 2546 C CA . TYR B 1 105 ? 5.5 5.648 5.996 1 98 105 TYR B CA 1
ATOM 2547 C C . TYR B 1 105 ? 6.785 5.637 5.176 1 98 105 TYR B C 1
ATOM 2549 O O . TYR B 1 105 ? 7.527 6.621 5.16 1 98 105 TYR B O 1
ATOM 2557 N N . ALA B 1 106 ? 7.062 4.578 4.527 1 98.06 106 ALA B N 1
ATOM 2558 C CA . ALA B 1 106 ? 8.18 4.406 3.6 1 98.06 106 ALA B CA 1
ATOM 2559 C C . ALA B 1 106 ? 7.719 3.732 2.309 1 98.06 106 ALA B C 1
ATOM 2561 O O . ALA B 1 106 ? 6.965 2.758 2.346 1 98.06 106 ALA B O 1
ATOM 2562 N N . VAL B 1 107 ? 8.133 4.305 1.178 1 98.62 107 VAL B N 1
ATOM 2563 C CA . VAL B 1 107 ? 7.734 3.754 -0.113 1 98.62 107 VAL B CA 1
ATOM 2564 C C . VAL B 1 107 ? 8.891 3.865 -1.104 1 98.62 107 VAL B C 1
ATOM 2566 O O . VAL B 1 107 ? 9.773 4.711 -0.945 1 98.62 107 VAL B O 1
ATOM 2569 N N . VAL B 1 108 ? 8.898 2.99 -2.08 1 98.56 108 VAL B N 1
ATOM 2570 C CA . VAL B 1 108 ? 9.75 3.08 -3.262 1 98.56 108 VAL B CA 1
ATOM 2571 C C . VAL B 1 108 ? 8.891 3.182 -4.516 1 98.56 108 VAL B C 1
ATOM 2573 O O . VAL B 1 108 ? 7.953 2.398 -4.699 1 98.56 108 VAL B O 1
ATOM 2576 N N . HIS B 1 109 ? 9.125 4.188 -5.301 1 98.56 109 HIS B N 1
ATOM 2577 C CA . HIS B 1 109 ? 8.547 4.324 -6.633 1 98.56 109 HIS B CA 1
ATOM 2578 C C . HIS B 1 109 ? 9.578 4.016 -7.715 1 98.56 109 HIS B C 1
ATOM 2580 O O . HIS B 1 109 ? 10.672 4.582 -7.723 1 98.56 109 HIS B O 1
ATOM 2586 N N . ALA B 1 110 ? 9.242 3.143 -8.602 1 97.81 110 ALA B N 1
ATOM 2587 C CA . ALA B 1 110 ? 10.109 2.793 -9.727 1 97.81 110 ALA B CA 1
ATOM 2588 C C . ALA B 1 110 ? 9.367 2.934 -11.055 1 97.81 110 ALA B C 1
ATOM 2590 O O . ALA B 1 110 ? 8.203 2.539 -11.172 1 97.81 110 ALA B O 1
ATOM 2591 N N . HIS B 1 111 ? 10.016 3.525 -12.008 1 97.06 111 HIS B N 1
ATOM 2592 C CA . HIS B 1 111 ? 9.492 3.629 -13.359 1 97.06 111 HIS B CA 1
ATOM 2593 C C . HIS B 1 111 ? 10.312 2.793 -14.336 1 97.06 111 HIS B C 1
ATOM 2595 O O . HIS B 1 111 ? 11.531 2.688 -14.195 1 97.06 111 HIS B O 1
ATOM 2601 N N . GLY B 1 112 ? 9.633 2.238 -15.289 1 96.69 112 GLY B N 1
ATOM 2602 C CA . GLY B 1 112 ? 10.305 1.512 -16.344 1 96.69 112 GLY B CA 1
ATOM 2603 C C . GLY B 1 112 ? 9.352 0.905 -17.359 1 96.69 112 GLY B C 1
ATOM 2604 O O . GLY B 1 112 ? 8.141 0.83 -17.109 1 96.69 112 GLY B O 1
ATOM 2605 N N . PRO B 1 113 ? 9.891 0.553 -18.5 1 96.25 113 PRO B N 1
ATOM 2606 C CA . PRO B 1 113 ? 9.039 -0.121 -19.469 1 96.25 113 PRO B CA 1
ATOM 2607 C C . PRO B 1 113 ? 8.656 -1.536 -19.047 1 96.25 113 PRO B C 1
ATOM 2609 O O . PRO B 1 113 ? 9.453 -2.236 -18.422 1 96.25 113 PRO B O 1
ATOM 2612 N N . LEU B 1 114 ? 7.441 -1.911 -19.359 1 96.56 114 LEU B N 1
ATOM 2613 C CA . LEU B 1 114 ? 7.008 -3.281 -19.125 1 96.56 114 LEU B CA 1
ATOM 2614 C C . LEU B 1 114 ? 7.34 -4.176 -20.312 1 96.56 114 LEU B C 1
ATOM 2616 O O . LEU B 1 114 ? 6.918 -3.902 -21.438 1 96.56 114 LEU B O 1
ATOM 2620 N N . GLN B 1 115 ? 8.125 -5.215 -20.078 1 96.19 115 GLN B N 1
ATOM 2621 C CA . GLN B 1 115 ? 8.469 -6.199 -21.094 1 96.19 115 GLN B CA 1
ATOM 2622 C C . GLN B 1 115 ? 7.797 -7.543 -20.812 1 96.19 115 GLN B C 1
ATOM 2624 O O . GLN B 1 115 ? 7.73 -7.977 -19.656 1 96.19 115 GLN B O 1
ATOM 2629 N N . VAL B 1 116 ? 7.352 -8.164 -21.891 1 97 116 VAL B N 1
ATOM 2630 C CA . VAL B 1 116 ? 6.664 -9.445 -21.766 1 97 116 VAL B CA 1
ATOM 2631 C C . VAL B 1 116 ? 7.664 -10.586 -21.953 1 97 116 VAL B C 1
ATOM 2633 O O . VAL B 1 116 ? 8.492 -10.555 -22.875 1 97 116 VAL B O 1
ATOM 2636 N N . ARG B 1 117 ? 7.637 -11.5 -21.047 1 97 117 ARG B N 1
ATOM 2637 C CA . ARG B 1 117 ? 8.43 -12.727 -21.125 1 97 117 ARG B CA 1
ATOM 2638 C C . ARG B 1 117 ? 7.539 -13.961 -21.141 1 97 117 ARG B C 1
ATOM 2640 O O . ARG B 1 117 ? 7.43 -14.664 -20.125 1 97 117 ARG B O 1
ATOM 2647 N N . ASP B 1 118 ? 7.023 -14.281 -22.328 1 97.31 118 ASP B N 1
ATOM 2648 C CA . ASP B 1 118 ? 6.125 -15.422 -22.453 1 97.31 118 ASP B CA 1
ATOM 2649 C C . ASP B 1 118 ? 6.902 -16.703 -22.766 1 97.31 118 ASP B C 1
ATOM 2651 O O . ASP B 1 118 ? 6.793 -17.234 -23.875 1 97.31 118 ASP B O 1
ATOM 2655 N N . ASP B 1 119 ? 7.719 -17.156 -21.891 1 98.12 119 ASP B N 1
ATOM 2656 C CA . ASP B 1 119 ? 8.586 -18.328 -21.906 1 98.12 119 ASP B CA 1
ATOM 2657 C C . ASP B 1 119 ? 8.469 -19.141 -20.625 1 98.12 119 ASP B C 1
ATOM 2659 O O . ASP B 1 119 ? 8.859 -18.672 -19.547 1 98.12 119 ASP B O 1
ATOM 2663 N N . PRO B 1 120 ? 7.957 -20.406 -20.781 1 98 120 PRO B N 1
ATOM 2664 C CA . PRO B 1 120 ? 7.738 -21.219 -19.578 1 98 120 PRO B CA 1
ATOM 2665 C C . PRO B 1 120 ? 9.008 -21.406 -18.75 1 98 120 PRO B C 1
ATOM 2667 O O . PRO B 1 120 ? 8.945 -21.484 -17.516 1 98 120 PRO B O 1
ATOM 2670 N N . TYR B 1 121 ? 10.109 -21.516 -19.391 1 98 121 TYR B N 1
ATOM 2671 C CA . TYR B 1 121 ? 11.359 -21.672 -18.656 1 98 121 TYR B CA 1
ATOM 2672 C C . TYR B 1 121 ? 11.695 -20.406 -17.859 1 98 121 TYR B C 1
ATOM 2674 O O . TYR B 1 121 ? 12.094 -20.5 -16.703 1 98 121 TYR B O 1
ATOM 2682 N N . TRP B 1 122 ? 11.539 -19.266 -18.484 1 98.44 122 TRP B N 1
ATOM 2683 C CA . TRP B 1 122 ? 11.766 -18 -17.812 1 98.44 122 TRP B CA 1
ATOM 2684 C C . TRP B 1 122 ? 10.844 -17.844 -16.609 1 98.44 122 TRP B C 1
ATOM 2686 O O . TRP B 1 122 ? 11.289 -17.469 -15.523 1 98.44 122 TRP B O 1
ATOM 2696 N N . VAL B 1 123 ? 9.578 -18.156 -16.797 1 98.56 123 VAL B N 1
ATOM 2697 C CA . VAL B 1 123 ? 8.586 -18.031 -15.742 1 98.56 123 VAL B CA 1
ATOM 2698 C C . VAL B 1 123 ? 8.953 -18.938 -14.57 1 98.56 123 VAL B C 1
ATOM 2700 O O . VAL B 1 123 ? 8.867 -18.531 -13.414 1 98.56 123 VAL B O 1
ATOM 2703 N N . ARG B 1 124 ? 9.344 -20.156 -14.859 1 98.31 124 ARG B N 1
ATOM 2704 C CA . ARG B 1 124 ? 9.734 -21.078 -13.797 1 98.31 124 ARG B CA 1
ATOM 2705 C C . ARG B 1 124 ? 10.891 -20.516 -12.977 1 98.31 124 ARG B C 1
ATOM 2707 O O . ARG B 1 124 ? 10.883 -20.594 -11.75 1 98.31 124 ARG B O 1
ATOM 2714 N N . GLN B 1 125 ? 11.906 -19.984 -13.648 1 98.19 125 GLN B N 1
ATOM 2715 C CA . GLN B 1 125 ? 13.062 -19.422 -12.953 1 98.19 125 GLN B CA 1
ATOM 2716 C C . GLN B 1 125 ? 12.648 -18.25 -12.055 1 98.19 125 GLN B C 1
ATOM 2718 O O . GLN B 1 125 ? 13.133 -18.125 -10.93 1 98.19 125 GLN B O 1
ATOM 2723 N N . GLN B 1 126 ? 11.836 -17.469 -12.617 1 98.19 126 GLN B N 1
ATOM 2724 C CA . GLN B 1 126 ? 11.305 -16.328 -11.852 1 98.19 126 GLN B CA 1
ATOM 2725 C C . GLN B 1 126 ? 10.539 -16.812 -10.625 1 98.19 126 GLN B C 1
ATOM 2727 O O . GLN B 1 126 ? 10.695 -16.266 -9.531 1 98.19 126 GLN B O 1
ATOM 2732 N N . MET B 1 127 ? 9.68 -17.828 -10.742 1 98.25 127 MET B N 1
ATOM 2733 C CA . MET B 1 127 ? 8.914 -18.406 -9.633 1 98.25 127 MET B CA 1
ATOM 2734 C C . MET B 1 127 ? 9.844 -18.969 -8.57 1 98.25 127 MET B C 1
ATOM 2736 O O . MET B 1 127 ? 9.617 -18.781 -7.375 1 98.25 127 MET B O 1
ATOM 2740 N N . VAL B 1 128 ? 10.859 -19.641 -8.992 1 98.31 128 VAL B N 1
ATOM 2741 C CA . VAL B 1 128 ? 11.828 -20.234 -8.07 1 98.31 128 VAL B CA 1
ATOM 2742 C C . VAL B 1 128 ? 12.516 -19.141 -7.258 1 98.31 128 VAL B C 1
ATOM 2744 O O . VAL B 1 128 ? 12.617 -19.234 -6.035 1 98.31 128 VAL B O 1
ATOM 2747 N N . ALA B 1 129 ? 12.914 -18.062 -7.918 1 98.06 129 ALA B N 1
ATOM 2748 C CA . ALA B 1 129 ? 13.633 -16.984 -7.25 1 98.06 129 ALA B CA 1
ATOM 2749 C C . ALA B 1 129 ? 12.742 -16.281 -6.223 1 98.06 129 ALA B C 1
ATOM 2751 O O . ALA B 1 129 ? 13.156 -16.078 -5.078 1 98.06 129 ALA B O 1
ATOM 2752 N N . LEU B 1 130 ? 11.555 -15.961 -6.629 1 98.19 130 LEU B N 1
ATOM 2753 C CA . LEU B 1 130 ? 10.633 -15.273 -5.734 1 98.19 130 LEU B CA 1
ATOM 2754 C C . LEU B 1 130 ? 10.273 -16.156 -4.543 1 98.19 130 LEU B C 1
ATOM 2756 O O . LEU B 1 130 ? 10.234 -15.68 -3.404 1 98.19 130 LEU B O 1
ATOM 2760 N N . THR B 1 131 ? 10.008 -17.469 -4.801 1 98.31 131 THR B N 1
ATOM 2761 C CA . THR B 1 131 ? 9.664 -18.422 -3.744 1 98.31 131 THR B CA 1
ATOM 2762 C C . THR B 1 131 ? 10.82 -18.578 -2.76 1 98.31 131 THR B C 1
ATOM 2764 O O . THR B 1 131 ? 10.617 -18.547 -1.545 1 98.31 131 THR B O 1
ATOM 2767 N N . ALA B 1 132 ? 12.016 -18.719 -3.279 1 98.12 132 ALA B N 1
ATOM 2768 C CA . ALA B 1 132 ? 13.188 -18.844 -2.414 1 98.12 132 ALA B CA 1
ATOM 2769 C C . ALA B 1 132 ? 13.328 -17.641 -1.488 1 98.12 132 ALA B C 1
ATOM 2771 O O . ALA B 1 132 ? 13.633 -17.797 -0.303 1 98.12 132 ALA B O 1
ATOM 2772 N N . GLN B 1 133 ? 13.117 -16.5 -2.006 1 97.56 133 GLN B N 1
ATOM 2773 C CA . GLN B 1 133 ? 13.195 -15.273 -1.215 1 97.56 133 GLN B CA 1
ATOM 2774 C C . GLN B 1 133 ? 12.164 -15.273 -0.09 1 97.56 133 GLN B C 1
ATOM 2776 O O . GLN B 1 133 ? 12.492 -14.969 1.059 1 97.56 133 GLN B O 1
ATOM 2781 N N . GLN B 1 134 ? 10.914 -15.648 -0.371 1 97.12 134 GLN B N 1
ATOM 2782 C CA . GLN B 1 134 ? 9.828 -15.57 0.595 1 97.12 134 GLN B CA 1
ATOM 2783 C C . GLN B 1 134 ? 9.898 -16.703 1.604 1 97.12 134 GLN B C 1
ATOM 2785 O O . GLN B 1 134 ? 9.461 -16.562 2.746 1 97.12 134 GLN B O 1
ATOM 2790 N N . GLU B 1 135 ? 10.445 -17.844 1.196 1 97.81 135 GLU B N 1
ATOM 2791 C CA . GLU B 1 135 ? 10.477 -19.031 2.033 1 97.81 135 GLU B CA 1
ATOM 2792 C C . GLU B 1 135 ? 11.75 -19.094 2.873 1 97.81 135 GLU B C 1
ATOM 2794 O O . GLU B 1 135 ? 11.914 -19.984 3.705 1 97.81 135 GLU B O 1
ATOM 2799 N N . ASN B 1 136 ? 12.57 -18.078 2.734 1 95.31 136 ASN B N 1
ATOM 2800 C CA . ASN B 1 136 ? 13.922 -18.125 3.283 1 95.31 136 ASN B CA 1
ATOM 2801 C C . ASN B 1 136 ? 13.906 -18.266 4.801 1 95.31 136 ASN B C 1
ATOM 2803 O O . ASN B 1 136 ? 14.82 -18.844 5.387 1 95.31 136 ASN B O 1
ATOM 2807 N N . SER B 1 137 ? 12.883 -17.828 5.539 1 91.25 137 SER B N 1
ATOM 2808 C CA . SER B 1 137 ? 12.852 -17.859 7 1 91.25 137 SER B CA 1
ATOM 2809 C C . SER B 1 137 ? 12.148 -19.094 7.523 1 91.25 137 SER B C 1
ATOM 2811 O O . SER B 1 137 ? 12.102 -19.328 8.734 1 91.25 137 SER B O 1
ATOM 2813 N N . PHE B 1 138 ? 11.617 -19.875 6.66 1 92.88 138 PHE B N 1
ATOM 2814 C CA . PHE B 1 138 ? 10.898 -21.078 7.074 1 92.88 138 PHE B CA 1
ATOM 2815 C C . PHE B 1 138 ? 11.852 -22.266 7.172 1 92.88 138 PHE B C 1
ATOM 2817 O O . PHE B 1 138 ? 12.891 -22.297 6.508 1 92.88 138 PHE B O 1
ATOM 2824 N N . THR B 1 139 ? 11.406 -23.219 8.102 1 92.56 139 THR B N 1
ATOM 2825 C CA . THR B 1 139 ? 12.18 -24.453 8.266 1 92.56 139 THR B CA 1
ATOM 2826 C C . THR B 1 139 ? 11.273 -25.672 8.273 1 92.56 139 THR B C 1
ATOM 2828 O O . THR B 1 139 ? 10.469 -25.844 9.188 1 92.56 139 THR B O 1
ATOM 2831 N N . PRO B 1 140 ? 11.516 -26.469 7.297 1 94.56 140 PRO B N 1
ATOM 2832 C CA . PRO B 1 140 ? 12.242 -26.266 6.043 1 94.56 140 PRO B CA 1
ATOM 2833 C C . PRO B 1 140 ? 11.531 -25.297 5.102 1 94.56 140 PRO B C 1
ATOM 2835 O O . PRO B 1 140 ? 10.312 -25.156 5.16 1 94.56 140 PRO B O 1
ATOM 2838 N N . PRO B 1 141 ? 12.25 -24.656 4.215 1 97 141 PRO B N 1
ATOM 2839 C CA . PRO B 1 141 ? 11.602 -23.828 3.193 1 97 141 PRO B CA 1
ATOM 2840 C C . PRO B 1 141 ? 10.891 -24.656 2.127 1 97 141 PRO B C 1
ATOM 2842 O O . PRO B 1 141 ? 11.383 -25.719 1.732 1 97 141 PRO B O 1
ATOM 2845 N N . TRP B 1 142 ? 9.758 -24.234 1.755 1 97.19 142 TRP B N 1
ATOM 2846 C CA . TRP B 1 142 ? 9.094 -24.859 0.613 1 97.19 142 TRP B CA 1
ATOM 2847 C C . TRP B 1 142 ? 9.758 -24.438 -0.695 1 97.19 142 TRP B C 1
ATOM 2849 O O . TRP B 1 142 ? 10.188 -23.297 -0.845 1 97.19 142 TRP B O 1
ATOM 2859 N N . GLU B 1 143 ? 9.836 -25.312 -1.634 1 97.25 143 GLU B N 1
ATOM 2860 C CA . GLU B 1 143 ? 10.422 -25.062 -2.945 1 97.25 143 GLU B CA 1
ATOM 2861 C C . GLU B 1 143 ? 9.453 -25.422 -4.066 1 97.25 143 GLU B C 1
ATOM 2863 O O . GLU B 1 143 ? 8.602 -26.297 -3.896 1 97.25 143 GLU B O 1
ATOM 2868 N N . VAL B 1 144 ? 9.664 -24.734 -5.191 1 97.06 144 VAL B N 1
ATOM 2869 C CA . VAL B 1 144 ? 8.812 -24.984 -6.348 1 97.06 144 VAL B CA 1
ATOM 2870 C C . VAL B 1 144 ? 8.867 -26.469 -6.719 1 97.06 144 VAL B C 1
ATOM 2872 O O . VAL B 1 144 ? 7.855 -27.047 -7.113 1 97.06 144 VAL B O 1
ATOM 2875 N N . GLY B 1 145 ? 9.984 -27.062 -6.52 1 95.25 145 GLY B N 1
ATOM 2876 C CA . GLY B 1 145 ? 10.18 -28.469 -6.836 1 95.25 145 GLY B CA 1
ATOM 2877 C C . GLY B 1 145 ? 9.461 -29.406 -5.879 1 95.25 145 GLY B C 1
ATOM 2878 O O . GLY B 1 145 ? 9.367 -30.609 -6.129 1 95.25 145 GLY B O 1
ATOM 2879 N N . ASP B 1 146 ? 8.891 -28.891 -4.785 1 94.69 146 ASP B N 1
ATOM 2880 C CA . ASP B 1 146 ? 8.133 -29.703 -3.842 1 94.69 146 ASP B CA 1
ATOM 2881 C C . ASP B 1 146 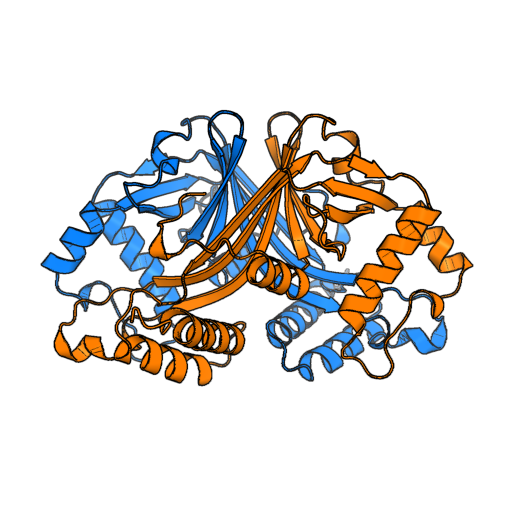? 6.762 -30.078 -4.41 1 94.69 146 ASP B C 1
ATOM 2883 O O . ASP B 1 146 ? 6.117 -31.016 -3.938 1 94.69 146 ASP B O 1
ATOM 2887 N N . ALA B 1 147 ? 6.246 -29.266 -5.363 1 94.19 147 ALA B N 1
ATOM 2888 C CA . ALA B 1 147 ? 5.012 -29.609 -6.066 1 94.19 147 ALA B CA 1
ATOM 2889 C C . ALA B 1 147 ? 5.293 -30.531 -7.254 1 94.19 147 ALA B C 1
ATOM 2891 O O . ALA B 1 147 ? 6.391 -30.5 -7.82 1 94.19 147 ALA B O 1
ATOM 2892 N N . HIS B 1 148 ? 4.246 -31.281 -7.574 1 92.69 148 HIS B N 1
ATOM 2893 C CA . HIS B 1 148 ? 4.383 -32.156 -8.734 1 92.69 148 HIS B CA 1
ATOM 2894 C C . HIS B 1 148 ? 4.715 -31.328 -9.992 1 92.69 148 HIS B C 1
ATOM 2896 O O . HIS B 1 148 ? 4.113 -30.281 -10.234 1 92.69 148 HIS B O 1
ATOM 2902 N N . ARG B 1 149 ? 5.582 -31.844 -10.75 1 93.12 149 ARG B N 1
ATOM 2903 C CA . ARG B 1 149 ? 6.07 -31.125 -11.922 1 93.12 149 ARG B CA 1
ATOM 2904 C C . ARG B 1 149 ? 4.938 -30.828 -12.891 1 93.12 149 ARG B C 1
ATOM 2906 O O . ARG B 1 149 ? 4.855 -29.734 -13.445 1 93.12 149 ARG B O 1
ATOM 2913 N N . ASP B 1 150 ? 4.078 -31.875 -13.125 1 95.25 150 ASP B N 1
ATOM 2914 C CA . ASP B 1 150 ? 2.977 -31.688 -14.062 1 95.25 150 ASP B CA 1
ATOM 2915 C C . ASP B 1 150 ? 2.02 -30.594 -13.594 1 95.25 150 ASP B C 1
ATOM 2917 O O . ASP B 1 150 ? 1.496 -29.828 -14.398 1 95.25 150 ASP B O 1
ATOM 2921 N N . PHE B 1 151 ? 1.83 -30.609 -12.352 1 95.94 151 PHE B N 1
ATOM 2922 C CA . PHE B 1 151 ? 0.965 -29.609 -11.75 1 95.94 151 PHE B CA 1
ATOM 2923 C C . PHE B 1 151 ? 1.546 -28.219 -11.938 1 95.94 151 PHE B C 1
ATOM 2925 O O . PHE B 1 151 ? 0.859 -27.312 -12.414 1 95.94 151 PHE B O 1
ATOM 2932 N N . THR B 1 152 ? 2.816 -28.047 -11.625 1 96.31 152 THR B N 1
ATOM 2933 C CA . THR B 1 152 ? 3.5 -26.766 -11.758 1 96.31 152 THR B CA 1
ATOM 2934 C C . THR B 1 152 ? 3.541 -26.312 -13.219 1 96.31 152 THR B C 1
ATOM 2936 O O . THR B 1 152 ? 3.311 -25.141 -13.516 1 96.31 152 THR B O 1
ATOM 2939 N N . ASP B 1 153 ? 3.799 -27.266 -14.109 1 96.94 153 ASP B N 1
ATOM 2940 C CA . ASP B 1 153 ? 3.859 -26.938 -15.531 1 96.94 153 ASP B CA 1
ATOM 2941 C C . ASP B 1 153 ? 2.52 -26.406 -16.031 1 96.94 153 ASP B C 1
ATOM 2943 O O . ASP B 1 153 ? 2.477 -25.484 -16.828 1 96.94 153 ASP B O 1
ATOM 2947 N N . ARG B 1 154 ? 1.481 -27.047 -15.578 1 97.19 154 ARG B N 1
ATOM 2948 C CA . ARG B 1 154 ? 0.149 -26.594 -15.969 1 97.19 154 ARG B CA 1
ATOM 2949 C C . ARG B 1 154 ? -0.117 -25.172 -15.484 1 97.19 154 ARG B C 1
ATOM 2951 O O . ARG B 1 154 ? -0.689 -24.359 -16.203 1 97.19 154 ARG B O 1
ATOM 2958 N N . LEU B 1 155 ? 0.271 -24.891 -14.289 1 97.19 155 LEU B N 1
ATOM 2959 C CA . LEU B 1 155 ? 0.078 -23.562 -13.734 1 97.19 155 LEU B CA 1
ATOM 2960 C C . LEU B 1 155 ? 0.896 -22.531 -14.5 1 97.19 155 LEU B C 1
ATOM 2962 O O . LEU B 1 155 ? 0.419 -21.422 -14.766 1 97.19 155 LEU B O 1
ATOM 2966 N N . ILE B 1 156 ? 2.135 -22.875 -14.836 1 98.19 156 ILE B N 1
ATOM 2967 C CA . ILE B 1 156 ? 3.029 -21.969 -15.555 1 98.19 156 ILE B CA 1
ATOM 2968 C C . ILE B 1 156 ? 2.404 -21.578 -16.891 1 98.19 156 ILE B C 1
ATOM 2970 O O . ILE B 1 156 ? 2.529 -20.438 -17.328 1 98.19 156 ILE B O 1
ATOM 2974 N N . GLN B 1 157 ? 1.625 -22.5 -17.516 1 97.69 157 GLN B N 1
ATOM 2975 C CA . GLN B 1 157 ? 0.966 -22.234 -18.781 1 97.69 157 GLN B CA 1
ATOM 2976 C C . GLN B 1 157 ? -0.148 -21.203 -18.625 1 97.69 157 GLN B C 1
ATOM 2978 O O . GLN B 1 157 ? -0.601 -20.609 -19.609 1 97.69 157 GLN B O 1
ATOM 2983 N N . GLN B 1 158 ? -0.574 -20.969 -17.453 1 98.12 158 GLN B N 1
ATOM 2984 C CA . GLN B 1 158 ? -1.712 -20.078 -17.219 1 98.12 158 GLN B CA 1
ATOM 2985 C C . GLN B 1 158 ? -1.25 -18.672 -16.875 1 98.12 158 GLN B C 1
ATOM 2987 O O . GLN B 1 158 ? -2.07 -17.797 -16.609 1 98.12 158 GLN B O 1
ATOM 2992 N N . VAL B 1 159 ? 0.022 -18.484 -16.875 1 98.38 159 VAL B N 1
ATOM 2993 C CA . VAL B 1 159 ? 0.526 -17.172 -16.516 1 98.38 159 VAL B CA 1
ATOM 2994 C C . VAL B 1 159 ? 1.511 -16.688 -17.578 1 98.38 159 VAL B C 1
ATOM 2996 O O . VAL B 1 159 ? 1.955 -17.469 -18.422 1 98.38 159 VAL B O 1
ATOM 2999 N N . VAL B 1 160 ? 1.793 -15.375 -17.562 1 98.31 160 VAL B N 1
ATOM 3000 C CA . VAL B 1 160 ? 2.76 -14.711 -18.438 1 98.31 160 VAL B CA 1
ATOM 3001 C C . VAL B 1 160 ? 3.764 -13.93 -17.594 1 98.31 160 VAL B C 1
ATOM 3003 O O . VAL B 1 160 ? 3.383 -13.234 -16.656 1 98.31 160 VAL B O 1
ATOM 3006 N N . GLY B 1 161 ? 5.047 -14.141 -17.938 1 98.31 161 GLY B N 1
ATOM 3007 C CA . GLY B 1 161 ? 6.078 -13.383 -17.234 1 98.31 161 GLY B CA 1
ATOM 3008 C C . GLY B 1 161 ? 6.133 -11.93 -17.656 1 98.31 161 GLY B C 1
ATOM 3009 O O . GLY B 1 161 ? 5.855 -11.594 -18.812 1 98.31 161 GLY B O 1
ATOM 3010 N N . ILE B 1 162 ? 6.508 -11.078 -16.734 1 97.75 162 ILE B N 1
ATOM 3011 C CA . ILE B 1 162 ? 6.75 -9.672 -17.016 1 97.75 162 ILE B CA 1
ATOM 3012 C C . ILE B 1 162 ? 8.078 -9.242 -16.391 1 97.75 162 ILE B C 1
ATOM 3014 O O . ILE B 1 162 ? 8.461 -9.734 -15.328 1 97.75 162 ILE B O 1
ATOM 3018 N N . GLU B 1 163 ? 8.672 -8.359 -17.047 1 96.81 163 GLU B N 1
ATOM 3019 C CA . GLU B 1 163 ? 9.945 -7.797 -16.625 1 96.81 163 GLU B CA 1
ATOM 3020 C C . GLU B 1 163 ? 9.961 -6.281 -16.781 1 96.81 163 GLU B C 1
ATOM 3022 O O . GLU B 1 163 ? 9.461 -5.758 -17.781 1 96.81 163 GLU B O 1
ATOM 3027 N N . ILE B 1 164 ? 10.531 -5.574 -15.812 1 96.81 164 ILE B N 1
ATOM 3028 C CA . ILE B 1 164 ? 10.578 -4.113 -15.836 1 96.81 164 ILE B CA 1
ATOM 3029 C C . ILE B 1 164 ? 11.992 -3.635 -15.516 1 96.81 164 ILE B C 1
ATOM 3031 O O . ILE B 1 164 ? 12.359 -3.506 -14.352 1 96.81 164 ILE B O 1
ATOM 3035 N N . PRO B 1 165 ? 12.82 -3.393 -16.578 1 96.5 165 PRO B N 1
ATOM 3036 C CA . PRO B 1 165 ? 14.055 -2.652 -16.297 1 96.5 165 PRO B CA 1
ATOM 3037 C C . PRO B 1 165 ? 13.797 -1.237 -15.789 1 96.5 165 PRO B C 1
ATOM 3039 O O . PRO B 1 165 ? 13.172 -0.431 -16.484 1 96.5 165 PRO B O 1
ATOM 3042 N N . ILE B 1 166 ? 14.289 -0.962 -14.578 1 96.56 166 ILE B N 1
ATOM 3043 C CA . ILE B 1 166 ? 13.977 0.302 -13.922 1 96.56 166 ILE B CA 1
ATOM 3044 C C . ILE B 1 166 ? 14.766 1.433 -14.578 1 96.56 166 ILE B C 1
ATOM 3046 O O . ILE B 1 166 ? 16 1.381 -14.648 1 96.56 166 ILE B O 1
ATOM 3050 N N . SER B 1 167 ? 14.086 2.412 -15.062 1 95.56 167 SER B N 1
ATOM 3051 C CA . SER B 1 167 ? 14.711 3.607 -15.617 1 95.56 167 SER B CA 1
ATOM 3052 C C . SER B 1 167 ? 15.062 4.605 -14.516 1 95.56 167 SER B C 1
ATOM 3054 O O . SER B 1 167 ? 16.094 5.273 -14.586 1 95.56 167 SER B O 1
ATOM 3056 N N . ARG B 1 168 ? 14.219 4.707 -13.547 1 95.19 168 ARG B N 1
ATOM 3057 C CA . ARG B 1 168 ? 14.422 5.57 -12.383 1 95.19 168 ARG B CA 1
ATOM 3058 C C . ARG B 1 168 ? 13.641 5.062 -11.18 1 95.19 168 ARG B C 1
ATOM 3060 O O . ARG B 1 168 ? 12.562 4.484 -11.328 1 95.19 168 ARG B O 1
ATOM 3067 N N . TRP B 1 169 ? 14.227 5.211 -10.055 1 95.69 169 TRP B N 1
ATOM 3068 C CA . TRP B 1 169 ? 13.516 4.891 -8.82 1 95.69 169 TRP B CA 1
ATOM 3069 C C . TRP B 1 169 ? 13.906 5.859 -7.707 1 95.69 169 TRP B C 1
ATOM 3071 O O . TRP B 1 169 ? 14.977 6.473 -7.75 1 95.69 169 TRP B O 1
ATOM 3081 N N . VAL B 1 170 ? 12.953 6.102 -6.816 1 95.88 170 VAL B N 1
ATOM 3082 C CA . VAL B 1 170 ? 13.141 6.992 -5.676 1 95.88 170 VAL B CA 1
ATOM 3083 C C . VAL B 1 170 ? 12.391 6.449 -4.461 1 95.88 170 VAL B C 1
ATOM 3085 O O . VAL B 1 170 ? 11.375 5.77 -4.605 1 95.88 170 VAL B O 1
ATOM 3088 N N . GLY B 1 171 ? 13 6.691 -3.322 1 97.88 171 GLY B N 1
ATOM 3089 C CA . GLY B 1 171 ? 12.352 6.359 -2.062 1 97.88 171 GLY B CA 1
ATOM 3090 C C . GLY B 1 171 ? 11.891 7.578 -1.286 1 97.88 171 GLY B C 1
ATOM 3091 O O . GLY B 1 171 ? 12.492 8.648 -1.395 1 97.88 171 GLY B O 1
ATOM 3092 N N . LYS B 1 172 ? 10.805 7.449 -0.599 1 98.19 172 LYS B N 1
ATOM 3093 C CA . LYS B 1 172 ? 10.359 8.422 0.389 1 98.19 172 LYS B CA 1
ATOM 3094 C C . LYS B 1 172 ? 10.227 7.789 1.771 1 98.19 172 LYS B C 1
ATOM 3096 O O . LYS B 1 172 ? 9.5 6.809 1.941 1 98.19 172 LYS B O 1
ATOM 3101 N N . TRP B 1 173 ? 11.008 8.273 2.686 1 97.62 173 TRP B N 1
ATOM 3102 C CA . TRP B 1 173 ? 11.023 7.848 4.082 1 97.62 173 TRP B CA 1
ATOM 3103 C C . TRP B 1 173 ? 10.578 8.984 5 1 97.62 173 TRP B C 1
ATOM 3105 O O . TRP B 1 173 ? 11.398 9.789 5.445 1 97.62 173 TRP B O 1
ATOM 3115 N N . LYS B 1 174 ? 9.312 9.047 5.25 1 97.44 174 LYS B N 1
ATOM 3116 C CA . LYS B 1 174 ? 8.797 9.93 6.293 1 97.44 174 LYS B CA 1
ATOM 3117 C C . LYS B 1 174 ? 8.656 9.188 7.621 1 97.44 174 LYS B C 1
ATOM 3119 O O . LYS B 1 174 ? 7.605 8.609 7.902 1 97.44 174 LYS B O 1
ATOM 3124 N N . ILE B 1 175 ? 9.719 9.297 8.461 1 97.12 175 ILE B N 1
ATOM 3125 C CA . ILE B 1 175 ? 9.812 8.43 9.625 1 97.12 175 ILE B CA 1
ATOM 3126 C C . ILE B 1 175 ? 10.242 9.25 10.844 1 97.12 175 ILE B C 1
ATOM 3128 O O . ILE B 1 175 ? 11.078 8.805 11.641 1 97.12 175 ILE B O 1
ATOM 3132 N N . SER B 1 176 ? 9.805 10.469 10.977 1 95.69 176 SER B N 1
ATOM 3133 C CA . SER B 1 176 ? 9.969 11.367 12.109 1 95.69 176 SER B CA 1
ATOM 3134 C C . SER B 1 176 ? 11.398 11.883 12.203 1 95.69 176 SER B C 1
ATOM 3136 O O . SER B 1 176 ? 11.828 12.352 13.258 1 95.69 176 SER B O 1
ATOM 3138 N N . GLN B 1 177 ? 12.117 11.781 11.055 1 93.56 177 GLN B N 1
ATOM 3139 C CA . GLN B 1 177 ? 13.508 12.234 11.086 1 93.56 177 GLN B CA 1
ATOM 3140 C C . GLN B 1 177 ? 13.586 13.75 11.211 1 93.56 177 GLN B C 1
ATOM 3142 O O . GLN B 1 177 ? 14.641 14.297 11.547 1 93.56 177 GLN B O 1
ATOM 3147 N N . ASN B 1 178 ? 12.508 14.438 10.93 1 91.12 178 ASN B N 1
ATOM 3148 C CA . ASN B 1 178 ? 12.461 15.891 11.047 1 91.12 178 ASN B CA 1
ATOM 3149 C C . ASN B 1 178 ? 12.031 16.328 12.445 1 91.12 178 ASN B C 1
ATOM 3151 O O . ASN B 1 178 ? 11.859 17.516 12.703 1 91.12 178 ASN B O 1
ATOM 3155 N N . GLN B 1 179 ? 11.852 15.414 13.375 1 94.06 179 GLN B N 1
ATOM 3156 C CA . GLN B 1 179 ? 11.469 15.688 14.758 1 94.06 179 GLN B CA 1
ATOM 3157 C C . GLN B 1 179 ? 12.695 15.672 15.672 1 94.06 179 GLN B C 1
ATOM 3159 O O . GLN B 1 179 ? 13.68 14.992 15.398 1 94.06 179 GLN B O 1
ATOM 3164 N N . PRO B 1 180 ? 12.625 16.438 16.781 1 93.75 180 PRO B N 1
ATOM 3165 C CA . PRO B 1 180 ? 13.672 16.312 17.797 1 93.75 180 PRO B CA 1
ATOM 3166 C C . PRO B 1 180 ? 13.82 14.883 18.328 1 93.75 180 PRO B C 1
ATOM 3168 O O . PRO B 1 180 ? 12.859 14.109 18.312 1 93.75 180 PRO B O 1
ATOM 3171 N N . VAL B 1 181 ? 14.969 14.617 18.812 1 93.69 181 VAL B N 1
ATOM 3172 C CA . VAL B 1 181 ? 15.305 13.281 19.281 1 93.69 181 VAL B CA 1
ATOM 3173 C C . VAL B 1 181 ? 14.305 12.828 20.344 1 93.69 181 VAL B C 1
ATOM 3175 O O . VAL B 1 181 ? 13.875 11.672 20.344 1 93.69 181 VAL B O 1
ATOM 3178 N N . GLY B 1 182 ? 13.969 13.75 21.203 1 94.81 182 GLY B N 1
ATOM 3179 C CA . GLY B 1 182 ? 12.992 13.422 22.234 1 94.81 182 GLY B CA 1
ATOM 3180 C C . GLY B 1 182 ? 11.664 12.953 21.672 1 94.81 182 GLY B C 1
ATOM 3181 O O . GLY B 1 182 ? 11.055 12.023 22.203 1 94.81 182 GLY B O 1
ATOM 3182 N N . ASN B 1 183 ? 11.18 13.602 20.656 1 96.62 183 ASN B N 1
ATOM 3183 C CA . ASN B 1 183 ? 9.945 13.188 19.984 1 96.62 183 ASN B CA 1
ATOM 3184 C C . ASN B 1 183 ? 10.094 11.828 19.328 1 96.62 183 ASN B C 1
ATOM 3186 O O . ASN B 1 183 ? 9.195 10.984 19.422 1 96.62 183 ASN B O 1
ATOM 3190 N N . ARG B 1 184 ? 11.195 11.586 18.625 1 96.44 184 ARG B N 1
ATOM 3191 C CA . ARG B 1 184 ? 11.43 10.305 17.984 1 96.44 184 ARG B CA 1
ATOM 3192 C C . ARG B 1 184 ? 11.422 9.164 19 1 96.44 184 ARG B C 1
ATOM 3194 O O . ARG B 1 184 ? 10.781 8.133 18.781 1 96.44 184 ARG B O 1
ATOM 3201 N N . ASP B 1 185 ? 12.062 9.43 20.141 1 96.06 185 ASP B N 1
ATOM 3202 C CA . ASP B 1 185 ? 12.141 8.422 21.188 1 96.06 185 ASP B CA 1
ATOM 3203 C C . ASP B 1 185 ? 10.75 8.102 21.75 1 96.06 185 ASP B C 1
ATOM 3205 O O . ASP B 1 185 ? 10.414 6.934 21.953 1 96.06 185 ASP B O 1
ATOM 3209 N N . SER B 1 186 ? 10.008 9.109 22 1 97.06 186 SER B N 1
ATOM 3210 C CA . SER B 1 186 ? 8.688 8.898 22.578 1 97.06 186 SER B CA 1
ATOM 3211 C C . SER B 1 186 ? 7.746 8.227 21.594 1 97.06 186 SER B C 1
ATOM 3213 O O . SER B 1 186 ? 6.926 7.387 21.969 1 97.06 186 SER B O 1
ATOM 3215 N N . VAL B 1 187 ? 7.859 8.594 20.344 1 97.06 187 VAL B N 1
ATOM 3216 C CA . VAL B 1 187 ? 7.059 7.957 19.312 1 97.06 187 VAL B CA 1
ATOM 3217 C C . VAL B 1 187 ? 7.391 6.469 19.234 1 97.06 187 VAL B C 1
ATOM 3219 O O . VAL B 1 187 ? 6.488 5.625 19.219 1 97.06 187 VAL B O 1
ATOM 3222 N N . VAL B 1 188 ? 8.695 6.133 19.266 1 97.12 188 VAL B N 1
ATOM 3223 C CA . VAL B 1 188 ? 9.125 4.738 19.219 1 97.12 188 VAL B CA 1
ATOM 3224 C C . VAL B 1 188 ? 8.562 3.984 20.422 1 97.12 188 VAL B C 1
ATOM 3226 O O . VAL B 1 188 ? 8.039 2.879 20.281 1 97.12 188 VAL B O 1
ATOM 3229 N N . ALA B 1 189 ? 8.641 4.582 21.578 1 96.69 189 ALA B N 1
ATOM 3230 C CA . ALA B 1 189 ? 8.148 3.951 22.797 1 96.69 189 ALA B CA 1
ATOM 3231 C C . ALA B 1 189 ? 6.66 3.637 22.703 1 96.69 189 ALA B C 1
ATOM 3233 O O . ALA B 1 189 ? 6.215 2.562 23.109 1 96.69 189 ALA B O 1
ATOM 3234 N N . HIS B 1 190 ? 5.926 4.551 22.156 1 96.19 190 HIS B N 1
ATOM 3235 C CA . HIS B 1 190 ? 4.488 4.348 22 1 96.19 190 HIS B CA 1
ATOM 3236 C C . HIS B 1 190 ? 4.18 3.312 20.922 1 96.19 190 HIS B C 1
ATOM 3238 O O . HIS B 1 190 ? 3.283 2.484 21.094 1 96.19 190 HIS B O 1
ATOM 3244 N N . LEU B 1 191 ? 4.906 3.377 19.812 1 95.31 191 LEU B N 1
ATOM 3245 C CA . LEU B 1 191 ? 4.73 2.393 18.75 1 95.31 191 LEU B CA 1
ATOM 3246 C C . LEU B 1 191 ? 4.941 0.979 19.281 1 95.31 191 LEU B C 1
ATOM 3248 O O . LEU B 1 191 ? 4.18 0.068 18.953 1 95.31 191 LEU B O 1
ATOM 3252 N N . GLU B 1 192 ? 5.906 0.81 20.094 1 93.19 192 GLU B N 1
ATOM 3253 C CA . GLU B 1 192 ? 6.258 -0.502 20.625 1 93.19 192 GLU B CA 1
ATOM 3254 C C . GLU B 1 192 ? 5.176 -1.026 21.562 1 93.19 192 GLU B C 1
ATOM 3256 O O . GLU B 1 192 ? 5.113 -2.227 21.844 1 93.19 192 GLU B O 1
ATOM 3261 N N . GLN B 1 193 ? 4.328 -0.154 21.984 1 91 193 GLN B N 1
ATOM 3262 C CA . GLN B 1 193 ? 3.258 -0.539 22.906 1 91 193 GLN B CA 1
ATOM 3263 C C . GLN B 1 193 ? 1.96 -0.807 22.141 1 91 193 GLN B C 1
ATOM 3265 O O . GLN B 1 193 ? 0.986 -1.293 22.719 1 91 193 GLN B O 1
ATOM 3270 N N . GLN B 1 194 ? 1.982 -0.439 20.922 1 86.69 194 GLN B N 1
ATOM 3271 C CA . GLN B 1 194 ? 0.779 -0.643 20.125 1 86.69 194 GLN B CA 1
ATOM 3272 C C . GLN B 1 194 ? 0.683 -2.084 19.641 1 86.69 194 GLN B C 1
ATOM 3274 O O . GLN B 1 194 ? 1.702 -2.723 19.359 1 86.69 194 GLN B O 1
ATOM 3279 N N . ASN B 1 195 ? -0.514 -2.639 19.562 1 77.19 195 ASN B N 1
ATOM 3280 C CA . ASN B 1 195 ? -0.777 -3.941 18.953 1 77.19 195 ASN B CA 1
ATOM 3281 C C . ASN B 1 195 ? -1.358 -3.803 17.547 1 77.19 195 ASN B C 1
ATOM 3283 O O . ASN B 1 195 ? -2.25 -4.562 17.172 1 77.19 195 ASN B O 1
ATOM 3287 N N . GLN B 1 196 ? -0.894 -2.84 16.891 1 77.94 196 GLN B N 1
ATOM 3288 C CA . GLN B 1 196 ? -1.415 -2.59 15.547 1 77.94 196 GLN B CA 1
ATOM 3289 C C . GLN B 1 196 ? -0.416 -3.027 14.477 1 77.94 196 GLN B C 1
ATOM 3291 O O . GLN B 1 196 ? 0.794 -3.018 14.711 1 77.94 196 GLN B O 1
ATOM 3296 N N . ALA B 1 197 ? -0.998 -3.402 13.398 1 75.88 197 ALA B N 1
ATOM 3297 C CA . ALA B 1 197 ? -0.177 -3.789 12.258 1 75.88 197 ALA B CA 1
ATOM 3298 C C . ALA B 1 197 ? 0.798 -2.678 11.875 1 75.88 197 ALA B C 1
ATOM 3300 O O . ALA B 1 197 ? 0.416 -1.509 11.797 1 75.88 197 ALA B O 1
ATOM 3301 N N . GLY B 1 198 ? 2.002 -2.979 11.758 1 85.88 198 GLY B N 1
ATOM 3302 C CA . GLY B 1 198 ? 2.998 -2.039 11.266 1 85.88 198 GLY B CA 1
ATOM 3303 C C . GLY B 1 198 ? 3.713 -1.291 12.375 1 85.88 198 GLY B C 1
ATOM 3304 O O . GLY B 1 198 ? 4.738 -0.647 12.133 1 85.88 198 GLY B O 1
ATOM 3305 N N . SER B 1 199 ? 3.201 -1.361 13.625 1 90.06 199 SER B N 1
ATOM 3306 C CA . SER B 1 199 ? 3.768 -0.562 14.703 1 90.06 199 SER B CA 1
ATOM 3307 C C . SER B 1 199 ? 5.223 -0.94 14.969 1 90.06 199 SER B C 1
ATOM 3309 O O . SER B 1 199 ? 6.094 -0.072 15.031 1 90.06 199 SER B O 1
ATOM 3311 N N . GLU B 1 200 ? 5.453 -2.24 15.078 1 89.44 200 GLU B N 1
ATOM 3312 C CA . GLU B 1 200 ? 6.809 -2.699 15.359 1 89.44 200 GLU B CA 1
ATOM 3313 C C . GLU B 1 200 ? 7.758 -2.355 14.211 1 89.44 200 GLU B C 1
ATOM 3315 O O . GLU B 1 200 ? 8.867 -1.873 14.445 1 89.44 200 GLU B O 1
ATOM 3320 N N . ALA B 1 201 ? 7.324 -2.598 13.039 1 91 201 ALA B N 1
ATOM 3321 C CA . ALA B 1 201 ? 8.148 -2.303 11.875 1 91 201 ALA B CA 1
ATOM 3322 C C . ALA B 1 201 ? 8.453 -0.81 11.781 1 91 201 ALA B C 1
ATOM 3324 O O . ALA B 1 201 ? 9.578 -0.417 11.477 1 91 201 ALA B O 1
ATOM 3325 N N . MET B 1 202 ? 7.473 0.01 12.055 1 94.75 202 MET B N 1
ATOM 3326 C CA . MET B 1 202 ? 7.68 1.453 11.992 1 94.75 202 MET B CA 1
ATOM 3327 C C . MET B 1 202 ? 8.656 1.913 13.062 1 94.75 202 MET B C 1
ATOM 3329 O O . MET B 1 202 ? 9.5 2.773 12.812 1 94.75 202 MET B O 1
ATOM 3333 N N . ALA B 1 203 ? 8.531 1.33 14.289 1 95 203 ALA B N 1
ATOM 3334 C CA . ALA B 1 203 ? 9.492 1.641 15.336 1 95 203 ALA B CA 1
ATOM 3335 C C . ALA B 1 203 ? 10.914 1.34 14.883 1 95 203 ALA B C 1
ATOM 3337 O O . ALA B 1 203 ? 11.828 2.146 15.086 1 95 203 ALA B O 1
ATOM 3338 N N . GLU B 1 204 ? 11.102 0.219 14.18 1 93.25 204 GLU B N 1
ATOM 3339 C CA . GLU B 1 204 ? 12.414 -0.177 13.688 1 93.25 204 GLU B CA 1
ATOM 3340 C C . GLU B 1 204 ? 12.922 0.801 12.633 1 93.25 204 GLU B C 1
ATOM 3342 O O . GLU B 1 204 ? 14.117 1.118 12.594 1 93.25 204 GLU B O 1
ATOM 3347 N N . TYR B 1 205 ? 12.031 1.272 11.781 1 94.75 205 TYR B N 1
ATOM 3348 C CA . TYR B 1 205 ? 12.422 2.223 10.742 1 94.75 205 TYR B CA 1
ATOM 3349 C C . TYR B 1 205 ? 12.883 3.541 11.352 1 94.75 205 TYR B C 1
ATOM 3351 O O . TYR B 1 205 ? 13.875 4.125 10.914 1 94.75 205 TYR B O 1
ATOM 3359 N N . ILE B 1 206 ? 12.156 4.027 12.383 1 95.19 206 ILE B N 1
ATOM 3360 C CA . ILE B 1 206 ? 12.539 5.273 13.039 1 95.19 206 ILE B CA 1
ATOM 3361 C C . ILE B 1 206 ? 13.906 5.117 13.703 1 95.19 206 ILE B C 1
ATOM 3363 O O . ILE B 1 206 ? 14.781 5.977 13.555 1 95.19 206 ILE B O 1
ATOM 3367 N N . LEU B 1 207 ? 14.086 3.979 14.352 1 92.88 207 LEU B N 1
ATOM 3368 C CA . LEU B 1 207 ? 15.344 3.711 15.047 1 92.88 207 LEU B CA 1
ATOM 3369 C C . LEU B 1 207 ? 16.5 3.617 14.055 1 92.88 207 LEU B C 1
ATOM 3371 O O . LEU B 1 207 ? 17.594 4.105 14.328 1 92.88 207 LEU B O 1
ATOM 3375 N N . ALA B 1 208 ? 16.297 3.025 12.922 1 88.5 208 ALA B N 1
ATOM 3376 C CA . ALA B 1 208 ? 17.328 2.873 11.898 1 88.5 208 ALA B CA 1
ATOM 3377 C C . ALA B 1 208 ? 17.688 4.219 11.281 1 88.5 208 ALA B C 1
ATOM 3379 O O . ALA B 1 208 ? 18.828 4.414 10.812 1 88.5 208 ALA B O 1
ATOM 3380 N N . GLY B 1 209 ? 16.719 5.117 11.117 1 81.88 209 GLY B N 1
ATOM 3381 C CA . GLY B 1 209 ? 16.969 6.445 10.578 1 81.88 209 GLY B CA 1
ATOM 3382 C C . GLY B 1 209 ? 17.875 7.285 11.461 1 81.88 209 GLY B C 1
ATOM 3383 O O . GLY B 1 209 ? 18.562 8.188 10.977 1 81.88 209 GLY B O 1
ATOM 3384 N N . VAL B 1 210 ? 17.828 7.137 12.727 1 66.88 210 VAL B N 1
ATOM 3385 C CA . VAL B 1 210 ? 18.672 7.844 13.664 1 66.88 210 VAL B CA 1
ATOM 3386 C C . VAL B 1 210 ? 20.125 7.379 13.508 1 66.88 210 VAL B C 1
ATOM 3388 O O . VAL B 1 210 ? 21.062 8.18 13.594 1 66.88 210 VAL B O 1
ATOM 3391 N N . LYS B 1 211 ? 20.312 6.168 13.258 1 58.28 211 LYS B N 1
ATOM 3392 C CA . LYS B 1 211 ? 21.672 5.625 13.172 1 58.28 211 LYS B CA 1
ATOM 3393 C C . LYS B 1 211 ? 22.375 6.113 11.906 1 58.28 211 LYS B C 1
ATOM 3395 O O . LYS B 1 211 ? 23.594 6.305 11.906 1 58.28 211 LYS B O 1
ATOM 3400 N N . GLY B 1 212 ? 21.75 6.375 10.828 1 53.12 212 GLY B N 1
ATOM 3401 C CA . GLY B 1 212 ? 22.391 6.848 9.609 1 53.12 212 GLY B CA 1
ATOM 3402 C C . GLY B 1 212 ? 22.703 8.336 9.625 1 53.12 212 GLY B C 1
ATOM 3403 O O . GLY B 1 212 ? 23.469 8.828 8.797 1 53.12 212 GLY B O 1
ATOM 3404 N N . GLY B 1 213 ? 21.953 9.266 10.25 1 46.72 213 GLY B N 1
ATOM 3405 C CA . GLY B 1 213 ? 22.203 10.688 10.359 1 46.72 213 GLY B CA 1
ATOM 3406 C C . GLY B 1 213 ? 23.406 11.016 11.219 1 46.72 213 GLY B C 1
ATOM 3407 O O . GLY B 1 213 ? 23.828 12.172 11.305 1 46.72 213 GLY B O 1
ATOM 3408 N N . LYS B 1 214 ? 23.812 10.383 12.102 1 37.34 214 LYS B N 1
ATOM 3409 C CA . LYS B 1 214 ? 25.031 10.695 12.852 1 37.34 214 LYS B CA 1
ATOM 3410 C C . LYS B 1 214 ? 26.266 10.57 11.977 1 37.34 214 LYS B C 1
ATOM 3412 O O . LYS B 1 214 ? 27.391 10.5 12.484 1 37.34 214 LYS B O 1
ATOM 3417 N N . ARG B 1 215 ? 26.344 10.43 10.734 1 36.31 215 ARG B N 1
ATOM 3418 C CA . ARG B 1 215 ? 27.656 10.695 10.156 1 36.31 215 ARG B CA 1
ATOM 3419 C C . ARG B 1 215 ? 28.094 12.133 10.445 1 36.31 215 ARG B C 1
ATOM 3421 O O . ARG B 1 215 ? 27.422 13.086 10.062 1 36.31 215 ARG B O 1
ATOM 3428 N N . ASP B 1 216 ? 28.766 12.352 11.438 1 27.45 216 ASP B N 1
ATOM 3429 C CA . ASP B 1 216 ? 29.594 13.445 11.945 1 27.45 216 ASP B CA 1
ATOM 3430 C C . ASP B 1 216 ? 30.281 14.188 10.805 1 27.45 216 ASP B C 1
ATOM 3432 O O . ASP B 1 216 ? 30.859 13.562 9.914 1 27.45 216 ASP B O 1
ATOM 3436 N N . HIS B 1 217 ? 29.797 15.242 10.289 1 25.77 217 HIS B N 1
ATOM 3437 C CA . HIS B 1 217 ? 30.797 16.188 9.812 1 25.77 217 HIS B CA 1
ATOM 3438 C C . HIS B 1 217 ? 31.984 16.25 10.781 1 25.77 217 HIS B C 1
ATOM 3440 O O . HIS B 1 217 ? 31.797 16.547 11.961 1 25.77 217 HIS B O 1
ATOM 3446 N N . PRO B 1 218 ? 33.062 15.688 10.344 1 28.19 218 PRO B N 1
ATOM 3447 C CA . PRO B 1 218 ? 34.219 16.234 11.07 1 28.19 218 PRO B CA 1
ATOM 3448 C C . PRO B 1 218 ? 34.25 17.766 11.07 1 28.19 218 PRO B C 1
ATOM 3450 O O . PRO B 1 218 ? 33.688 18.391 10.156 1 28.19 218 PRO B O 1
#

Nearest PDB structures (foldseek):
  2ol5-assembly1_B  TM=9.217E-01  e=7.496E-18  Geobacillus stearothermophilus
  2ol5-assembly1_A  TM=9.178E-01  e=8.042E-17  Geobacillus stearothermophilus
  2fur-assembly1_B  TM=8.274E-01  e=2.465E-07  Thermoplasma acidophilum
  2re7-assembly1_A-2  TM=7.197E-01  e=8.482E-05  Psychrobacter arcticus 273-4
  2i02-assembly1_B  TM=6.918E-01  e=6.257E-05  Nostoc punctiforme PCC 73102

InterPro domains:
  IPR007396 Transcriptional regulator PAI 2-type [PF04299] (1-168)
  IPR007396 Transcriptional regulator PAI 2-type [PIRSF010372] (1-204)
  IPR007396 Transcriptional regulator PAI 2-type [PTHR35802] (1-206)
  IPR012349 FMN-binding split barrel [G3DSA:2.30.110.10] (1-208)

Foldseek 3Di:
DDADPVFWDDPVVVVQVLCLVQQQKWKWDDQPPDIDTDGWRWDFDDDDDPWIKIKTKFFPPDCVQVRFDQPGKIKIKGWAFKDKFQQVLFPCCVVPVPGDIDMWTKMKIFIFGKDWAADLVVNQVRVQRSQCSVQVPPVVGDGPVVDDPVVSSVVSNRMIMIMGTTPDMIMGGPQCLVPDPRRLVSRLVVLVVDPDPRSPVSSVSSVVSVVVPPPDPD/DDADPVFWDDPVVVVQVLCLVQQQKWKWDDQPPDIDTDGWRWDFDDDDDPWIKIKTKFFPPDCVQVRADQPGKIKIKGWAFKDKFQQVLFPCCVVPVPGDIDMWTKMKIFIFGKDWAADLVVNQVRVQRSQCSVQVPPVVGDGPVVDDPVVSSVVSNRMIMMMGTTPDMIMGGPQCLVPPPRRLVSRLVVLVVDPDPRSPVSSVSSVVSVVVPPPDPD

Radius of gyration: 22.03 Å; Cα contacts (8 Å, |Δi|>4): 820; chains: 2; bounding box: 67×66×52 Å

Organism: Acidithiobacillus ferrooxidans (strain ATCC 23270 / DSM 14882 / CIP 104768 / NCIMB 8455) (NCBI:txid243159)

Secondary structure (DSSP, 8-state):
----GGGEE--HHHHHHHHHH--EEEEEEEETTEEEEEEEE-EE----SSS-EEEEEEETT-THHHHS-TTPEEEEEEEEEEEEE-GGG-TTHHHH-----EEEEEEEEEEEE-EEE--HHHHHHHHHHHHHHHHTTSSSPP-GGGS-HHHHHHHHTTEEEEEEE-SEEEEEEESSTTS-HHHHHHHHHHHTT--STTHHHHHHHHHHHHHHHT----/----GGGEE--HHHHHHHHHH--EEEEEEEETTEEEEEEEE-EE-----SS-EEEEEEETT-THHHHS-TTPEEEEEEEEEEEEE-GGG-TTHHHH-----EEEEEEEEEEEE-EEE--HHHHHHHHHHHHHHHHTTSSSPP-GGGS-HHHHHHHHTTEEEEEEE-SEEEEEEESSTTS-HHHHHHHHHHHTT--STTHHHHHHHHHHHHHHHT----

Solvent-accessible surface area (backbone atoms only — not comparable to full-atom values): 23577 Å² total; per-residue (Å²): 94,84,66,61,73,90,25,52,42,77,57,63,70,62,53,50,50,50,38,70,75,27,29,63,20,42,40,32,38,60,50,86,92,37,82,32,50,41,81,40,59,40,36,69,56,84,74,85,60,98,55,54,35,38,36,38,60,42,51,62,84,38,59,64,77,75,56,46,50,65,84,40,65,29,36,38,36,27,61,54,44,44,45,81,42,59,35,84,40,33,58,55,32,84,76,70,29,84,54,63,69,50,69,31,36,33,36,38,43,33,31,23,34,53,40,78,38,88,37,67,69,59,38,50,53,51,51,41,53,46,41,48,64,74,25,62,87,46,88,78,53,65,52,74,80,68,24,50,65,70,59,52,52,56,54,48,71,49,38,33,21,35,35,29,53,39,75,46,70,46,28,42,45,40,49,56,78,90,46,57,68,62,31,43,52,35,38,33,57,51,27,66,68,47,94,47,68,23,24,58,58,40,30,51,50,34,58,53,53,56,66,66,65,62,70,67,76,125,96,83,67,62,72,91,25,52,42,78,60,63,70,61,53,50,50,48,38,71,75,26,28,63,20,41,40,32,39,59,50,85,93,37,80,32,48,41,81,38,59,39,35,71,55,84,74,85,61,97,55,54,35,37,34,38,62,42,50,61,86,38,59,62,78,75,56,48,49,66,84,41,64,30,37,36,36,26,60,55,45,44,45,81,41,59,36,85,41,33,58,55,32,84,76,70,28,82,52,63,69,50,70,30,34,33,37,36,43,34,31,23,36,54,41,78,38,87,38,69,68,59,38,51,54,51,50,42,53,45,41,47,65,73,25,64,86,47,86,77,53,65,51,73,80,68,25,50,64,71,60,52,53,55,54,49,71,48,38,32,23,34,36,28,53,39,75,46,69,46,27,43,45,40,49,56,79,91,46,57,66,61,30,43,52,34,39,34,58,51,26,65,69,46,92,49,67,23,23,59,58,40,30,52,52,36,57,53,54,57,66,66,65,63,70,68,76,126

Sequence (436 aa):
MYCPESFAENRPEILRALIQCYPLATLVSMGGNSLEANHIPLYLVPGEGPQPVLQGHVARANPLWRETLPDDEVLVIFQGPQHYISPSWYATKAETGKVVPTWNYAVVHAHGPLQVRDDPYWVRQQMVALTAQQENSFTPPWEVGDAHRDFTDRLIQQVVGIEIPISRWVGKWKISQNQPVGNRDSVVAHLEQQNQAGSEAMAEYILAGVKGGKRDHPMYCPESFAENRPEILRALIQCYPLATLVSMGGNSLEANHIPLYLVPGEGPQPVLQGHVARANPLWRETLPDDEVLVIFQGPQHYISPSWYATKAETGKVVPTWNYAVVHAHGPLQVRDDPYWVRQQMVALTAQQENSFTPPWEVGDAHRDFTDRLIQQVVGIEIPISRWVGKWKISQNQPVGNRDSVVAHLEQQNQAGSEAMAEYILAGVKGGKRDHP

pLDDT: mean 92.13, std 12.16, range [25.77, 98.88]